Protein AF-A0A507FB36-F1 (afdb_monomer)

pLDDT: mean 76.07, std 16.9, range [31.89, 96.62]

Structure (mmCIF, N/CA/C/O backbone):
data_AF-A0A507FB36-F1
#
_entry.id   AF-A0A507FB36-F1
#
loop_
_atom_site.group_PDB
_atom_site.id
_atom_site.type_symbol
_atom_site.label_atom_id
_atom_site.label_alt_id
_atom_site.label_comp_id
_atom_site.label_asym_id
_atom_site.label_entity_id
_atom_site.label_seq_id
_atom_site.pdbx_PDB_ins_code
_atom_site.Cartn_x
_atom_site.Cartn_y
_atom_site.Cartn_z
_atom_site.occupancy
_atom_site.B_iso_or_equiv
_atom_site.auth_seq_id
_atom_site.auth_comp_id
_atom_site.auth_asym_id
_atom_site.auth_atom_id
_atom_site.pdbx_PDB_model_num
ATOM 1 N N . MET A 1 1 ? -21.679 -32.290 16.853 1.00 37.12 1 MET A N 1
ATOM 2 C CA . MET A 1 1 ? -22.102 -31.996 18.235 1.00 37.12 1 MET A CA 1
ATOM 3 C C . MET A 1 1 ? -23.328 -32.840 18.513 1.00 37.12 1 MET A C 1
ATOM 5 O O . MET A 1 1 ? -24.338 -32.652 17.850 1.00 37.12 1 MET A O 1
ATOM 9 N N . GLU A 1 2 ? -23.184 -33.843 19.375 1.00 37.31 2 GLU A N 1
ATOM 10 C CA . GLU A 1 2 ? -24.271 -34.735 19.789 1.00 37.31 2 GLU A CA 1
ATOM 11 C C . GLU A 1 2 ? -25.252 -33.958 20.681 1.00 37.31 2 GLU A C 1
ATOM 13 O O . GLU A 1 2 ? -24.835 -33.267 21.610 1.00 37.31 2 GLU A O 1
ATOM 18 N N . GLN A 1 3 ? -26.547 -34.018 20.361 1.00 37.22 3 GLN A N 1
ATOM 19 C CA . GLN A 1 3 ? -27.602 -33.367 21.141 1.00 37.22 3 GLN A CA 1
ATOM 20 C C . GLN A 1 3 ? -27.805 -34.096 22.481 1.00 37.22 3 GLN A C 1
ATOM 22 O O . GLN A 1 3 ? -27.923 -35.325 22.481 1.00 37.22 3 GLN A O 1
ATOM 27 N N . PRO A 1 4 ? -27.906 -33.386 23.619 1.00 48.03 4 PRO A N 1
ATOM 28 C CA . PRO A 1 4 ? -28.205 -34.027 24.888 1.00 48.03 4 PRO A CA 1
ATOM 29 C C . PRO A 1 4 ? -29.695 -34.393 24.963 1.00 48.03 4 PRO A C 1
ATOM 31 O O . PRO A 1 4 ? -30.580 -33.540 24.921 1.00 48.03 4 PRO A O 1
ATOM 34 N N . SER A 1 5 ? -29.951 -35.695 25.086 1.00 39.78 5 SER A N 1
ATOM 35 C CA . SER A 1 5 ? -31.261 -36.296 25.343 1.00 39.78 5 SER A CA 1
ATOM 36 C C . SER A 1 5 ? -31.812 -35.841 26.699 1.00 39.78 5 SER A C 1
ATOM 38 O O . SER A 1 5 ? -31.297 -36.227 27.749 1.00 39.78 5 SER A O 1
ATOM 40 N N . TYR A 1 6 ? -32.885 -35.053 26.675 1.00 44.91 6 TYR A N 1
ATOM 41 C CA . TYR A 1 6 ? -33.602 -34.596 27.863 1.00 44.91 6 TYR A CA 1
ATOM 42 C C . TYR A 1 6 ? -34.453 -35.739 28.440 1.00 44.91 6 TYR A C 1
ATOM 44 O O . TYR A 1 6 ? -35.430 -36.170 27.827 1.00 44.91 6 TYR A O 1
ATOM 52 N N . VAL A 1 7 ? -34.080 -36.247 29.617 1.00 40.97 7 VAL A N 1
ATOM 53 C CA . VAL A 1 7 ? -34.874 -37.229 30.372 1.00 40.97 7 VAL A CA 1
ATOM 54 C C . VAL A 1 7 ? -35.773 -36.464 31.353 1.00 40.97 7 VAL A C 1
ATOM 56 O O . VAL A 1 7 ? -35.249 -35.691 32.157 1.00 40.97 7 VAL A O 1
ATOM 59 N N . PRO A 1 8 ? -37.106 -36.648 31.328 1.00 42.88 8 PRO A N 1
ATOM 60 C CA . PRO A 1 8 ? -37.993 -35.962 32.254 1.00 42.88 8 PRO A CA 1
ATOM 61 C C . PRO A 1 8 ? -37.815 -36.536 33.661 1.00 42.88 8 PRO A C 1
ATOM 63 O O . PRO A 1 8 ? -38.102 -37.705 33.918 1.00 42.88 8 PRO A O 1
ATOM 66 N N . VAL A 1 9 ? -37.346 -35.697 34.583 1.00 42.78 9 VAL A N 1
ATOM 67 C CA . VAL A 1 9 ? -37.291 -36.015 36.011 1.00 42.78 9 VAL A CA 1
ATOM 68 C C . VAL A 1 9 ? -38.714 -35.940 36.562 1.00 42.78 9 VAL A C 1
ATOM 70 O O . VAL A 1 9 ? -39.238 -34.865 36.843 1.00 42.78 9 VAL A O 1
ATOM 73 N N . THR A 1 10 ? -39.363 -37.093 36.710 1.00 42.16 10 THR A N 1
ATOM 74 C CA . THR A 1 10 ? -40.605 -37.222 37.476 1.00 42.16 10 THR A CA 1
ATOM 75 C C . THR A 1 10 ? -40.288 -37.043 38.957 1.00 42.16 10 THR A C 1
ATOM 77 O O . THR A 1 10 ? -39.780 -37.955 39.613 1.00 42.16 10 THR A O 1
ATOM 80 N N . VAL A 1 11 ? -40.557 -35.850 39.483 1.00 43.56 11 VAL A N 1
ATOM 81 C CA . VAL A 1 11 ? -40.443 -35.554 40.914 1.00 43.56 11 VAL A CA 1
ATOM 82 C C . VAL A 1 11 ? -41.555 -36.307 41.644 1.00 43.56 11 VAL A C 1
ATOM 84 O O . VAL A 1 11 ? -42.736 -35.997 41.512 1.00 43.56 11 VAL A O 1
ATOM 87 N N . ASN A 1 12 ? -41.169 -37.342 42.386 1.00 45.66 12 ASN A N 1
ATOM 88 C CA . ASN A 1 12 ? -42.067 -38.181 43.169 1.00 45.66 12 ASN A CA 1
ATOM 89 C C . ASN A 1 12 ? -42.472 -37.422 44.451 1.00 45.66 12 ASN A C 1
ATOM 91 O O . ASN A 1 12 ? -41.741 -37.418 45.441 1.00 45.66 12 ASN A O 1
ATOM 95 N N . SER A 1 13 ? -43.625 -36.747 44.434 1.00 48.59 13 SER A N 1
ATOM 96 C CA . SER A 1 13 ? -44.113 -35.868 45.516 1.00 48.59 13 SER A CA 1
ATOM 97 C C . SER A 1 13 ? -44.502 -36.582 46.824 1.00 48.59 13 SER A C 1
ATOM 99 O O . SER A 1 13 ? -44.923 -35.928 47.774 1.00 48.59 13 SER A O 1
ATOM 101 N N . SER A 1 14 ? -44.364 -37.908 46.919 1.00 45.72 14 SER A N 1
ATOM 102 C CA . SER A 1 14 ? -44.836 -38.691 48.075 1.00 45.72 14 SER A CA 1
ATOM 103 C C . SER A 1 14 ? -43.814 -38.890 49.207 1.00 45.72 14 SER A C 1
ATOM 105 O O . SER A 1 14 ? -44.142 -39.549 50.187 1.00 45.72 14 SER A O 1
ATOM 107 N N . ALA A 1 15 ? -42.599 -38.332 49.121 1.00 47.12 15 ALA A N 1
ATOM 108 C CA . ALA A 1 15 ? -41.517 -38.614 50.083 1.00 47.12 15 ALA A CA 1
ATOM 109 C C . ALA A 1 15 ? -41.195 -37.489 51.098 1.00 47.12 15 ALA A C 1
ATOM 111 O O . ALA A 1 15 ? -40.272 -37.636 51.895 1.00 47.12 15 ALA A O 1
ATOM 112 N N . LEU A 1 16 ? -41.931 -36.370 51.108 1.00 47.81 16 LEU A N 1
ATOM 113 C CA . LEU A 1 16 ? -41.596 -35.181 51.921 1.00 47.81 16 LEU A CA 1
ATOM 114 C C . LEU A 1 16 ? -42.381 -35.044 53.247 1.00 47.81 16 LEU A C 1
ATOM 116 O O . LEU A 1 16 ? -42.457 -33.947 53.800 1.00 47.81 16 LEU A O 1
ATOM 120 N N . ILE A 1 17 ? -42.932 -36.140 53.786 1.00 50.75 17 ILE A N 1
ATOM 121 C CA . ILE A 1 17 ? -43.650 -36.173 55.083 1.00 50.75 17 ILE A CA 1
ATOM 122 C C . ILE A 1 17 ? -42.872 -37.005 56.124 1.00 50.75 17 ILE A C 1
ATOM 124 O O . ILE A 1 17 ? -43.460 -37.785 56.867 1.00 50.75 17 ILE A O 1
ATOM 128 N N . THR A 1 18 ? -41.540 -36.891 56.175 1.00 47.41 18 THR A N 1
ATOM 129 C CA . THR A 1 18 ? -40.720 -37.821 56.989 1.00 47.41 18 THR A CA 1
ATOM 130 C C . THR A 1 18 ? -39.861 -37.168 58.076 1.00 47.41 18 THR A C 1
ATOM 132 O O . THR A 1 18 ? -39.228 -37.886 58.839 1.00 47.41 18 THR A O 1
ATOM 135 N N . ASP A 1 19 ? -39.905 -35.841 58.242 1.00 47.56 19 ASP A N 1
ATOM 136 C CA . ASP A 1 19 ? -39.055 -35.124 59.217 1.00 47.56 19 ASP A CA 1
ATOM 137 C C . ASP A 1 19 ? -39.812 -34.573 60.439 1.00 47.56 19 ASP A C 1
ATOM 139 O O . ASP A 1 19 ? -39.488 -33.521 60.988 1.00 47.56 19 ASP A O 1
ATOM 143 N N . CYS A 1 20 ? -40.831 -35.284 60.921 1.00 50.81 20 CYS A N 1
ATOM 144 C CA . CYS A 1 20 ? -41.437 -34.992 62.221 1.00 50.81 20 CYS A CA 1
ATOM 145 C C . CYS A 1 20 ? -41.441 -36.256 63.074 1.00 50.81 20 CYS A C 1
ATOM 147 O O . CYS A 1 20 ? -42.017 -37.268 62.681 1.00 50.81 20 CYS A O 1
ATOM 149 N N . ARG A 1 21 ? -40.811 -36.189 64.257 1.00 53.09 21 ARG A N 1
ATOM 150 C CA . ARG A 1 21 ? -40.895 -37.255 65.263 1.00 53.09 21 ARG A CA 1
ATOM 151 C C . ARG A 1 21 ? -42.377 -37.588 65.508 1.00 53.09 21 ARG A C 1
ATOM 153 O O . ARG A 1 21 ? -43.138 -36.656 65.785 1.00 53.09 21 ARG A O 1
ATOM 160 N N . PRO A 1 22 ? -42.797 -38.861 65.396 1.00 58.34 22 PRO A N 1
ATOM 161 C CA . PRO A 1 22 ? -44.172 -39.243 65.685 1.00 58.34 22 PRO A CA 1
ATOM 162 C C . PRO A 1 22 ? -44.508 -38.864 67.130 1.00 58.34 22 PRO A C 1
ATOM 164 O O . PRO A 1 22 ? -43.647 -38.939 68.013 1.00 58.34 22 PRO A O 1
ATOM 167 N N . LEU A 1 23 ? -45.745 -38.410 67.361 1.00 54.66 23 LEU A N 1
ATOM 168 C CA . LEU A 1 23 ? -46.232 -38.249 68.729 1.00 54.66 23 LEU A CA 1
ATOM 169 C C . LEU A 1 23 ? -46.106 -39.604 69.453 1.00 54.66 23 LEU A C 1
ATOM 171 O O . LEU A 1 23 ? -46.337 -40.630 68.811 1.00 54.66 23 LEU A O 1
ATOM 175 N N . PRO A 1 24 ? -45.747 -39.617 70.749 1.00 70.12 24 PRO A N 1
ATOM 176 C CA . PRO A 1 24 ? -45.738 -40.835 71.558 1.00 70.12 24 PRO A CA 1
ATOM 177 C C . PRO A 1 24 ? -47.048 -41.620 71.387 1.00 70.12 24 PRO A C 1
ATOM 179 O O . PRO A 1 24 ? -48.116 -41.003 71.374 1.00 70.12 24 PRO A O 1
ATOM 182 N N . GLU A 1 25 ? -46.965 -42.948 71.238 1.00 65.25 25 GLU A N 1
ATOM 183 C CA . GLU A 1 25 ? -48.118 -43.829 70.954 1.00 65.25 25 GLU A CA 1
ATOM 184 C C . GLU A 1 25 ? -49.277 -43.608 71.938 1.00 65.25 25 GLU A C 1
ATOM 186 O O . GLU A 1 25 ? -50.430 -43.550 71.518 1.00 65.25 25 GLU A O 1
ATOM 191 N N . ASP A 1 26 ? -48.957 -43.326 73.200 1.00 63.00 26 ASP A N 1
ATOM 192 C CA . ASP A 1 26 ? -49.901 -43.056 74.289 1.00 63.00 26 ASP A CA 1
ATOM 193 C C . ASP A 1 26 ? -50.847 -41.867 74.021 1.00 63.00 26 ASP A C 1
ATOM 195 O O . ASP A 1 26 ? -51.973 -41.841 74.511 1.00 63.00 26 ASP A O 1
ATOM 199 N N . ILE A 1 27 ? -50.405 -40.869 73.245 1.00 60.47 27 ILE A N 1
ATOM 200 C CA . ILE A 1 27 ? -51.207 -39.685 72.883 1.00 60.47 27 ILE A CA 1
ATOM 201 C C . ILE A 1 27 ? -51.981 -39.933 71.583 1.00 60.47 27 ILE A C 1
ATOM 203 O O . ILE A 1 27 ? -53.033 -39.340 71.363 1.00 60.47 27 ILE A O 1
ATOM 207 N N . ALA A 1 28 ? -51.472 -40.803 70.709 1.00 61.16 28 ALA A N 1
ATOM 208 C CA . ALA A 1 28 ? -52.091 -41.112 69.423 1.00 61.16 28 ALA A CA 1
ATOM 209 C C . ALA A 1 28 ? -53.311 -42.042 69.547 1.00 61.16 28 ALA A C 1
ATOM 211 O O . ALA A 1 28 ? -54.144 -42.058 68.642 1.00 61.16 28 ALA A O 1
ATOM 212 N N . THR A 1 29 ? -53.417 -42.797 70.646 1.00 69.38 29 THR A N 1
ATOM 213 C CA . THR A 1 29 ? -54.536 -43.709 70.932 1.00 69.38 29 THR A CA 1
ATOM 214 C C . THR A 1 29 ? -55.678 -43.078 71.727 1.00 69.38 29 THR A C 1
ATOM 216 O O . THR A 1 29 ? -56.684 -43.747 71.946 1.00 69.38 29 THR A O 1
ATOM 219 N N . LEU A 1 30 ? -55.532 -41.832 72.194 1.00 67.00 30 LEU A N 1
ATOM 220 C CA . LEU A 1 30 ? -56.596 -41.134 72.917 1.00 67.00 30 LEU A CA 1
ATOM 221 C C . LEU A 1 30 ? -57.713 -40.730 71.952 1.00 67.00 30 LEU A C 1
ATOM 223 O O . LEU A 1 30 ? -57.442 -40.191 70.877 1.00 67.00 30 LEU A O 1
ATOM 227 N N . ASP A 1 31 ? -58.958 -40.983 72.352 1.00 64.06 31 ASP A N 1
ATOM 228 C CA . ASP A 1 31 ? -60.127 -40.628 71.555 1.00 64.06 31 ASP A CA 1
ATOM 229 C C . ASP A 1 31 ? -60.283 -39.096 71.506 1.00 64.06 31 ASP A C 1
ATOM 231 O O . ASP A 1 31 ? -59.869 -38.375 72.425 1.00 64.06 31 ASP A O 1
ATOM 235 N N . ASP A 1 32 ? -60.871 -38.558 70.434 1.00 58.72 32 ASP A N 1
ATOM 236 C CA . ASP A 1 32 ? -60.970 -37.098 70.236 1.00 58.72 32 ASP A CA 1
ATOM 237 C C . ASP A 1 32 ? -61.762 -36.413 71.377 1.00 58.72 32 ASP A C 1
ATOM 239 O O . ASP A 1 32 ? -61.577 -35.222 71.647 1.00 58.72 32 ASP A O 1
ATOM 243 N N . CYS A 1 33 ? -62.594 -37.182 72.088 1.00 61.12 33 CYS A N 1
ATOM 244 C CA . CYS A 1 33 ? -63.354 -36.762 73.263 1.00 61.12 33 CYS A CA 1
ATOM 245 C C . CYS A 1 33 ? -62.504 -36.613 74.541 1.00 61.12 33 CYS A C 1
ATOM 247 O O . CYS A 1 33 ? -62.843 -35.782 75.380 1.00 61.12 33 CYS A O 1
ATOM 249 N N . ASP A 1 34 ? -61.391 -37.344 74.667 1.00 61.34 34 ASP A N 1
ATOM 250 C CA . ASP A 1 34 ? -60.555 -37.393 75.882 1.00 61.34 34 ASP A CA 1
ATOM 251 C C . ASP A 1 34 ? -59.406 -36.370 75.868 1.00 61.34 34 ASP A C 1
ATOM 253 O O . ASP A 1 34 ? -58.759 -36.111 76.881 1.00 61.34 34 ASP A O 1
ATOM 257 N N . THR A 1 35 ? -59.139 -35.763 74.708 1.00 63.25 35 THR A N 1
ATOM 258 C CA . THR A 1 35 ? -58.089 -34.740 74.522 1.00 63.25 35 THR A CA 1
ATOM 259 C C . THR A 1 35 ? -58.632 -33.321 74.376 1.00 63.25 35 THR A C 1
ATOM 261 O O . THR A 1 35 ? -57.865 -32.375 74.152 1.00 63.25 35 THR A O 1
ATOM 264 N N . GLY A 1 36 ? -59.953 -33.165 74.486 1.00 62.03 36 GLY A N 1
ATOM 265 C CA . GLY A 1 36 ? -60.633 -31.880 74.534 1.00 62.03 36 GLY A CA 1
ATOM 266 C C . GLY A 1 36 ? -60.352 -31.167 75.851 1.00 62.03 36 GLY A C 1
ATOM 267 O O . GLY A 1 36 ? -60.565 -31.714 76.926 1.00 62.03 36 GLY A O 1
ATOM 268 N N . CYS A 1 37 ? -59.898 -29.918 75.785 1.00 62.66 37 CYS A N 1
ATOM 269 C CA . CYS A 1 37 ? -59.869 -29.071 76.973 1.00 62.66 37 CYS A CA 1
ATOM 270 C C . CYS A 1 37 ? -61.303 -28.888 77.508 1.00 62.66 37 CYS A C 1
ATOM 272 O O . CYS A 1 37 ? -62.146 -28.340 76.796 1.00 62.66 37 CYS A O 1
ATOM 274 N N . GLU A 1 38 ? -61.573 -29.279 78.758 1.00 53.31 38 GLU A N 1
ATOM 275 C CA . GLU A 1 38 ? -62.905 -29.181 79.393 1.00 53.31 38 GLU A CA 1
ATOM 276 C C . GLU A 1 38 ? -63.496 -27.759 79.380 1.00 53.31 38 GLU A C 1
ATOM 278 O O . GLU A 1 38 ? -64.710 -27.585 79.430 1.00 53.31 38 GLU A O 1
ATOM 283 N N . TYR A 1 39 ? -62.649 -26.731 79.278 1.00 52.84 39 TYR A N 1
ATOM 284 C CA . TYR A 1 39 ? -63.072 -25.331 79.276 1.00 52.84 39 TYR A CA 1
ATOM 285 C C . TYR A 1 39 ? -63.380 -24.752 77.890 1.00 52.84 39 TYR A C 1
ATOM 287 O O . TYR A 1 39 ? -64.153 -23.800 77.801 1.00 52.84 39 TYR A O 1
ATOM 295 N N . CYS A 1 40 ? -62.778 -25.265 76.812 1.00 61.78 40 CYS A N 1
ATOM 296 C CA . CYS A 1 40 ? -62.955 -24.691 75.469 1.00 61.78 40 CYS A CA 1
ATOM 297 C C . CYS A 1 40 ? -63.363 -25.694 74.383 1.00 61.78 40 CYS A C 1
ATOM 299 O O . CYS A 1 40 ? -63.622 -25.278 73.257 1.00 61.78 40 CYS A O 1
ATOM 301 N N . GLY A 1 41 ? -63.435 -26.992 74.692 1.00 63.50 41 GLY A N 1
ATOM 302 C CA . GLY A 1 41 ? -63.885 -28.043 73.772 1.00 63.50 41 GLY A CA 1
ATOM 303 C C . GLY A 1 41 ? -62.947 -28.316 72.591 1.00 63.50 41 GLY A C 1
ATOM 304 O O . GLY A 1 41 ? -63.280 -29.111 71.716 1.00 63.50 41 GLY A O 1
ATOM 305 N N . VAL A 1 42 ? -61.777 -27.672 72.535 1.00 64.50 42 VAL A N 1
ATOM 306 C CA . VAL A 1 42 ? -60.805 -27.867 71.453 1.00 64.50 42 VAL A CA 1
ATOM 307 C C . VAL A 1 42 ? -59.900 -29.042 71.806 1.00 64.50 42 VAL A C 1
ATOM 309 O O . VAL A 1 42 ? -59.156 -28.985 72.787 1.00 64.50 42 VAL A O 1
ATOM 312 N N . SER A 1 43 ? -59.954 -30.103 70.999 1.00 71.12 43 SER A N 1
ATOM 313 C CA . SER A 1 43 ? -59.017 -31.224 71.097 1.00 71.12 43 SER A CA 1
ATOM 314 C C . SER A 1 43 ? -57.621 -30.788 70.650 1.00 71.12 43 SER A C 1
ATOM 316 O O . SER A 1 43 ? -57.425 -30.282 69.539 1.00 71.12 43 SER A O 1
ATOM 318 N N . TYR A 1 44 ? -56.625 -31.007 71.511 1.00 67.00 44 TYR A N 1
ATOM 319 C CA . TYR A 1 44 ? -55.219 -30.732 71.197 1.00 67.00 44 TYR A CA 1
ATOM 320 C C . TYR A 1 44 ? -54.712 -31.560 70.001 1.00 67.00 44 TYR A C 1
ATOM 322 O O . TYR A 1 44 ? -53.842 -31.098 69.255 1.00 67.00 44 TYR A O 1
ATOM 330 N N . LEU A 1 45 ? -55.284 -32.748 69.763 1.00 68.88 45 LEU A N 1
ATOM 331 C CA . LEU A 1 45 ? -55.005 -33.583 68.589 1.00 68.88 45 LEU A CA 1
ATOM 332 C C . LEU A 1 45 ? -55.531 -32.940 67.300 1.00 68.88 45 LEU A C 1
ATOM 334 O O . LEU A 1 45 ? -54.798 -32.863 66.308 1.00 68.88 45 LEU A O 1
ATOM 338 N N . LEU A 1 46 ? -56.761 -32.417 67.325 1.00 74.31 46 LEU A N 1
ATOM 339 C CA . LEU A 1 46 ? -57.344 -31.669 66.207 1.00 74.31 46 LEU A CA 1
ATOM 340 C C . LEU A 1 46 ? -56.558 -30.385 65.918 1.00 74.31 46 LEU A C 1
ATOM 342 O O . LEU A 1 46 ? -56.242 -30.113 64.760 1.00 74.31 46 LEU A O 1
ATOM 346 N N . LEU A 1 47 ? -56.148 -29.648 66.952 1.00 75.25 47 LEU A N 1
ATOM 347 C CA . LEU A 1 47 ? -55.326 -28.446 66.797 1.00 75.25 47 LEU A CA 1
ATOM 348 C C . LEU A 1 47 ? -53.931 -28.768 66.224 1.00 75.25 47 LEU A C 1
ATOM 350 O O . LEU A 1 47 ? -53.441 -28.056 65.350 1.00 75.25 47 LEU A O 1
ATOM 354 N N . SER A 1 48 ? -53.304 -29.872 66.648 1.00 75.12 48 SER A N 1
ATOM 355 C CA . SER A 1 48 ? -52.028 -30.357 66.093 1.00 75.12 48 SER A CA 1
ATOM 356 C C . SER A 1 48 ? -52.141 -30.769 64.620 1.00 75.12 48 SER A C 1
ATOM 358 O O . SER A 1 48 ? -51.259 -30.445 63.818 1.00 75.12 48 SER A O 1
ATOM 360 N N . LYS A 1 49 ? -53.217 -31.477 64.242 1.00 78.94 49 LYS A N 1
ATOM 361 C CA . LYS A 1 49 ? -53.502 -31.836 62.842 1.00 78.94 49 LYS A CA 1
ATOM 362 C C . LYS A 1 49 ? -53.764 -30.587 61.999 1.00 78.94 49 LYS A C 1
ATOM 364 O O . LYS A 1 49 ? -53.191 -30.461 60.921 1.00 78.94 49 LYS A O 1
ATOM 369 N N . TYR A 1 50 ? -54.549 -29.639 62.511 1.00 81.00 50 TYR A N 1
ATOM 370 C CA . TYR A 1 50 ? -54.828 -28.372 61.838 1.00 81.00 50 TYR A CA 1
ATOM 371 C C . TYR A 1 50 ? -53.551 -27.553 61.617 1.00 81.00 50 TYR A C 1
ATOM 373 O O . TYR A 1 50 ? -53.265 -27.160 60.491 1.00 81.00 50 TYR A O 1
ATOM 381 N N . ASN A 1 51 ? -52.717 -27.388 62.646 1.00 79.00 51 ASN A N 1
ATOM 382 C CA . ASN A 1 51 ? -51.442 -26.676 62.530 1.00 79.00 51 ASN A CA 1
ATOM 383 C C . ASN A 1 51 ? -50.487 -27.344 61.525 1.00 79.00 51 ASN A C 1
ATOM 385 O O . ASN A 1 51 ? -49.780 -26.647 60.798 1.00 79.00 51 ASN A O 1
ATOM 389 N N . ARG A 1 52 ? -50.492 -28.682 61.429 1.00 79.25 52 ARG A N 1
ATOM 390 C CA . ARG A 1 52 ? -49.745 -29.419 60.394 1.00 79.25 52 ARG A CA 1
ATOM 391 C C . ARG A 1 52 ? -50.259 -29.131 58.989 1.00 79.25 52 ARG A C 1
ATOM 393 O O . ARG A 1 52 ? -49.454 -28.894 58.092 1.00 79.25 52 ARG A O 1
ATOM 400 N N . ILE A 1 53 ? -51.576 -29.122 58.802 1.00 81.94 53 ILE A N 1
ATOM 401 C CA . ILE A 1 53 ? -52.193 -28.792 57.513 1.00 81.94 53 ILE A CA 1
ATOM 402 C C . ILE A 1 53 ? -51.872 -27.344 57.134 1.00 81.94 53 ILE A C 1
ATOM 404 O O . ILE A 1 53 ? -51.439 -27.108 56.014 1.00 81.94 53 ILE A O 1
ATOM 408 N N . VAL A 1 54 ? -51.980 -26.392 58.065 1.00 86.38 54 VAL A N 1
ATOM 409 C CA . VAL A 1 54 ? -51.625 -24.981 57.834 1.00 86.38 54 VAL A CA 1
ATOM 410 C C . VAL A 1 54 ? -50.150 -24.828 57.451 1.00 86.38 54 VAL A C 1
ATOM 412 O O . VAL A 1 54 ? -49.839 -24.131 56.488 1.00 86.38 54 VAL A O 1
ATOM 415 N N . ALA A 1 55 ? -49.234 -25.509 58.146 1.00 81.69 55 ALA A N 1
ATOM 416 C CA . ALA A 1 55 ? -47.810 -25.480 57.806 1.00 81.69 55 ALA A CA 1
ATOM 417 C C . ALA A 1 55 ? -47.530 -26.082 56.416 1.00 81.69 55 ALA A C 1
ATOM 419 O O . ALA A 1 55 ? -46.729 -25.538 55.656 1.00 81.69 55 ALA A O 1
ATOM 420 N N . HIS A 1 56 ? -48.210 -27.176 56.063 1.00 81.31 56 HIS A N 1
ATOM 421 C CA . HIS A 1 56 ? -48.090 -27.810 54.752 1.00 81.31 56 HIS A CA 1
ATOM 422 C C . HIS A 1 56 ? -48.664 -26.934 53.630 1.00 81.31 56 HIS A C 1
ATOM 424 O O . HIS A 1 56 ? -48.018 -26.764 52.601 1.00 81.31 56 HIS A O 1
ATOM 430 N N . VAL A 1 57 ? -49.835 -26.327 53.839 1.00 86.69 57 VAL A N 1
ATOM 431 C CA . VAL A 1 57 ? -50.437 -25.373 52.896 1.00 86.69 57 VAL A CA 1
ATOM 432 C C . VAL A 1 57 ? -49.519 -24.170 52.706 1.00 86.69 57 VAL A C 1
ATOM 434 O O . VAL A 1 57 ? -49.212 -23.836 51.571 1.00 86.69 57 VAL A O 1
ATOM 437 N N . SER A 1 58 ? -48.967 -23.601 53.782 1.00 89.00 58 SER A N 1
ATOM 438 C CA . SER A 1 58 ? -48.007 -22.493 53.679 1.00 89.00 58 SER A CA 1
ATOM 439 C C . SER A 1 58 ? -46.731 -22.882 52.917 1.00 89.00 58 SER A C 1
ATOM 441 O O . SER A 1 58 ? -46.172 -22.068 52.180 1.00 89.00 58 SER A O 1
ATOM 443 N N . LYS A 1 59 ? -46.259 -24.129 53.057 1.00 88.69 59 LYS A N 1
ATOM 444 C CA . LYS A 1 59 ? -45.134 -24.650 52.266 1.00 88.69 59 LYS A CA 1
ATOM 445 C C . LYS A 1 59 ? -45.498 -24.760 50.782 1.00 88.69 59 LYS A C 1
ATOM 447 O O . LYS A 1 59 ? -44.741 -24.270 49.950 1.00 88.69 59 LYS A O 1
ATOM 452 N N . LEU A 1 60 ? -46.658 -25.334 50.462 1.00 86.19 60 LEU A N 1
ATOM 453 C CA . LEU A 1 60 ? -47.149 -25.445 49.086 1.00 86.19 60 LEU A CA 1
ATOM 454 C C . LEU A 1 60 ? -47.404 -24.079 48.444 1.00 86.19 60 LEU A C 1
ATOM 456 O O . LEU A 1 60 ? -47.112 -23.904 47.271 1.00 86.19 60 LEU A O 1
ATOM 460 N N . GLU A 1 61 ? -47.907 -23.100 49.194 1.00 89.31 61 GLU A N 1
ATOM 461 C CA . GLU A 1 61 ? -48.084 -21.726 48.715 1.00 89.31 61 GLU A CA 1
ATOM 462 C C . GLU A 1 61 ? -46.742 -21.086 48.353 1.00 89.31 61 GLU A C 1
ATOM 464 O O . GLU A 1 61 ? -46.631 -20.462 47.301 1.00 89.31 61 GLU A O 1
ATOM 469 N N . LYS A 1 62 ? -45.701 -21.292 49.173 1.00 90.75 62 LYS A N 1
ATOM 470 C CA . LYS A 1 62 ? -44.339 -20.834 48.857 1.00 90.75 62 LYS A CA 1
ATOM 471 C C . LYS A 1 62 ? -43.780 -21.524 47.613 1.00 90.75 62 LYS A C 1
ATOM 473 O O . LYS A 1 62 ? -43.220 -20.849 46.757 1.00 90.75 62 LYS A O 1
ATOM 478 N N . GLU A 1 63 ? -43.946 -22.840 47.494 1.00 87.44 63 GLU A N 1
ATOM 479 C CA . GLU A 1 63 ? -43.510 -23.598 46.313 1.00 87.44 63 GLU A CA 1
ATOM 480 C C . GLU A 1 63 ? -44.262 -23.146 45.048 1.00 87.44 63 GLU A C 1
ATOM 482 O O . GLU A 1 63 ? -43.656 -22.907 44.003 1.00 87.44 63 GLU A O 1
ATOM 487 N N . LEU A 1 64 ? -45.573 -22.933 45.149 1.00 86.81 64 LEU A N 1
ATOM 488 C CA . LEU A 1 64 ? -46.408 -22.447 44.056 1.00 86.81 64 LEU A CA 1
ATOM 489 C C . LEU A 1 64 ? -46.033 -21.019 43.641 1.00 86.81 64 LEU A C 1
ATOM 491 O O . LEU A 1 64 ? -46.027 -20.716 42.450 1.00 86.81 64 LEU A O 1
ATOM 495 N N . GLU A 1 65 ? -45.658 -20.159 44.587 1.00 90.75 65 GLU A N 1
ATOM 496 C CA . GLU A 1 65 ? -45.149 -18.820 44.285 1.00 90.75 65 GLU A CA 1
ATOM 497 C C . GLU A 1 65 ? -43.791 -18.873 43.569 1.00 90.75 65 GLU A C 1
ATOM 499 O O . GLU A 1 65 ? -43.598 -18.192 42.563 1.00 90.75 65 GLU A O 1
ATOM 504 N N . THR A 1 66 ? -42.876 -19.755 43.992 1.00 87.81 66 THR A N 1
ATOM 505 C CA . THR A 1 66 ? -41.607 -19.955 43.269 1.00 87.81 66 THR A CA 1
ATOM 506 C C . THR A 1 66 ? -41.815 -20.491 41.851 1.00 87.81 66 THR A C 1
ATOM 508 O O . THR A 1 66 ? -41.139 -20.052 40.922 1.00 87.81 66 THR A O 1
ATOM 511 N N . LEU A 1 67 ? -42.791 -21.383 41.646 1.00 85.56 67 LEU A N 1
ATOM 512 C CA . LEU A 1 67 ? -43.138 -21.894 40.317 1.00 85.56 67 LEU A CA 1
ATOM 513 C C . LEU A 1 67 ? -43.801 -20.831 39.434 1.00 85.56 67 LEU A C 1
ATOM 515 O O . LEU A 1 67 ? -43.554 -20.808 38.230 1.00 85.56 67 LEU A O 1
ATOM 519 N N . LYS A 1 68 ? -44.601 -19.924 40.007 1.00 87.62 68 LYS A N 1
ATOM 520 C CA . LYS A 1 68 ? -45.136 -18.766 39.275 1.00 87.62 68 LYS A CA 1
ATOM 521 C C . LYS A 1 68 ? -44.028 -17.825 38.823 1.00 87.62 68 LYS A C 1
ATOM 523 O O . LYS A 1 68 ? -44.054 -17.400 37.673 1.00 87.62 68 LYS A O 1
ATOM 528 N N . MET A 1 69 ? -43.053 -17.539 39.688 1.00 88.44 69 MET A N 1
ATOM 529 C CA . MET A 1 69 ? -41.880 -16.752 39.299 1.00 88.44 69 MET A CA 1
ATOM 530 C C . MET A 1 69 ? -41.122 -17.427 38.152 1.00 88.44 69 MET A C 1
ATOM 532 O O . MET A 1 69 ? -40.874 -16.796 37.130 1.00 88.44 69 MET A O 1
ATOM 536 N N . TYR A 1 70 ? -40.883 -18.738 38.248 1.00 86.25 70 TYR A N 1
ATOM 537 C CA . TYR A 1 70 ? -40.261 -19.501 37.165 1.00 86.25 70 TYR A CA 1
ATOM 538 C C . TYR A 1 70 ? -41.062 -19.448 35.853 1.00 86.25 70 TYR A C 1
ATOM 540 O O . TYR A 1 70 ? -40.479 -19.308 34.782 1.00 86.25 70 TYR A O 1
ATOM 548 N N . ALA A 1 71 ? -42.395 -19.514 35.910 1.00 85.06 71 ALA A N 1
ATOM 549 C CA . ALA A 1 71 ? -43.247 -19.412 34.725 1.00 85.06 71 ALA A CA 1
ATOM 550 C C . ALA A 1 71 ? -43.173 -18.031 34.042 1.00 85.06 71 ALA A C 1
ATOM 552 O O . ALA A 1 71 ? -43.361 -17.950 32.829 1.00 85.06 71 ALA A O 1
ATOM 553 N N . VAL A 1 72 ? -42.886 -16.965 34.797 1.00 89.69 72 VAL A N 1
ATOM 554 C CA . VAL A 1 72 ? -42.654 -15.611 34.263 1.00 89.69 72 VAL A CA 1
ATOM 555 C C . VAL A 1 72 ? -41.230 -15.459 33.715 1.00 89.69 72 VAL A C 1
ATOM 557 O O . VAL A 1 72 ? -41.047 -14.854 32.660 1.00 89.69 72 VAL A O 1
ATOM 560 N N . ASP A 1 73 ? -40.235 -16.046 34.379 1.00 87.44 73 ASP A N 1
ATOM 561 C CA . ASP A 1 73 ? -38.824 -15.940 33.988 1.00 87.44 73 ASP A CA 1
ATOM 562 C C . ASP A 1 73 ? -38.468 -16.837 32.790 1.00 87.44 73 ASP A C 1
ATOM 564 O O . ASP A 1 73 ? -37.613 -16.495 31.973 1.00 87.44 73 ASP A O 1
ATOM 568 N N . HIS A 1 74 ? -39.135 -17.983 32.640 1.00 86.56 74 HIS A N 1
ATOM 569 C CA . HIS A 1 74 ? -38.830 -18.965 31.599 1.00 86.56 74 HIS A CA 1
ATOM 570 C C . HIS A 1 74 ? -38.975 -18.420 30.157 1.00 86.56 74 HIS A C 1
ATOM 572 O O . HIS A 1 74 ? -38.058 -18.625 29.359 1.00 86.56 74 HIS A O 1
ATOM 578 N N . PRO A 1 75 ? -40.040 -17.679 29.783 1.00 89.31 75 PRO A N 1
ATOM 579 C CA . PRO A 1 75 ? -40.125 -17.017 28.479 1.00 89.31 75 PRO A CA 1
ATOM 580 C C . PRO A 1 75 ? -39.000 -16.005 28.230 1.00 89.31 75 PRO A C 1
ATOM 582 O O . PRO A 1 75 ? -38.500 -15.914 27.110 1.00 89.31 75 PRO A O 1
ATOM 585 N N . LEU A 1 76 ? -38.583 -15.263 29.264 1.00 89.00 76 LEU A N 1
ATOM 586 C CA . LEU A 1 76 ? -37.490 -14.291 29.164 1.00 89.00 76 LEU A CA 1
ATOM 587 C C . LEU A 1 76 ? -36.148 -14.994 28.939 1.00 89.00 76 LEU A C 1
ATOM 589 O O . LEU A 1 76 ? -35.360 -14.564 28.098 1.00 89.00 76 LEU A O 1
ATOM 593 N N . LEU A 1 77 ? -35.916 -16.110 29.633 1.00 84.31 77 LEU A N 1
ATOM 594 C CA . LEU A 1 77 ? -34.741 -16.959 29.434 1.00 84.31 77 LEU A CA 1
ATOM 595 C C . LEU A 1 77 ? -34.708 -17.569 28.028 1.00 84.31 77 LEU A C 1
ATOM 597 O O . LEU A 1 77 ? -33.658 -17.553 27.392 1.00 84.31 77 LEU A O 1
ATOM 601 N N . LEU A 1 78 ? -35.844 -18.048 27.510 1.00 88.81 78 LEU A N 1
ATOM 602 C CA . LEU A 1 78 ? -35.930 -18.559 26.138 1.00 88.81 78 LEU A CA 1
ATOM 603 C C . LEU A 1 78 ? -35.675 -17.467 25.093 1.00 88.81 78 LEU A C 1
ATOM 605 O O . LEU A 1 78 ? -34.950 -17.706 24.129 1.00 88.81 78 LEU A O 1
ATOM 609 N N . ALA A 1 79 ? -36.222 -16.265 25.288 1.00 90.31 79 ALA A N 1
ATOM 610 C CA . ALA A 1 79 ? -35.961 -15.130 24.405 1.00 90.31 79 ALA A CA 1
ATOM 611 C C . ALA A 1 79 ? -34.480 -14.716 24.439 1.00 90.31 79 ALA A C 1
ATOM 613 O O . ALA A 1 79 ? -33.881 -14.470 23.393 1.00 90.31 79 ALA A O 1
ATOM 614 N N . SER A 1 80 ? -33.870 -14.701 25.628 1.00 91.75 80 SER A N 1
ATOM 615 C CA . SER A 1 80 ? -32.439 -14.440 25.793 1.00 91.75 80 SER A CA 1
ATOM 616 C C . SER A 1 80 ? -31.581 -15.510 25.118 1.00 91.75 80 SER A C 1
ATOM 618 O O . SER A 1 80 ? -30.623 -15.160 24.434 1.00 91.75 80 SER A O 1
ATOM 620 N N . HIS A 1 81 ? -31.940 -16.791 25.247 1.00 85.31 81 HIS A N 1
ATOM 621 C CA . HIS A 1 81 ? -31.241 -17.891 24.583 1.00 85.31 81 HIS A CA 1
ATOM 622 C C . HIS A 1 81 ? -31.316 -17.770 23.058 1.00 85.31 81 HIS A C 1
ATOM 624 O O . HIS A 1 81 ? -30.289 -17.849 22.392 1.00 85.31 81 HIS A O 1
ATOM 630 N N . ALA A 1 82 ? -32.504 -17.498 22.509 1.00 90.06 82 ALA A N 1
ATOM 631 C CA . ALA A 1 82 ? -32.691 -17.305 21.073 1.00 90.06 82 ALA A CA 1
ATOM 632 C C . ALA A 1 82 ? -31.888 -16.104 20.539 1.00 90.06 82 ALA A C 1
ATOM 634 O O . ALA A 1 82 ? -31.272 -16.195 19.478 1.00 90.06 82 ALA A O 1
ATOM 635 N N . ALA A 1 83 ? -31.835 -14.998 21.291 1.00 91.81 83 ALA A N 1
ATOM 636 C CA . ALA A 1 83 ? -31.008 -13.843 20.941 1.00 91.81 83 ALA A CA 1
ATOM 637 C C . ALA A 1 83 ? -29.506 -14.182 20.962 1.00 91.81 83 ALA A C 1
ATOM 639 O O . ALA A 1 83 ? -28.760 -13.747 20.083 1.00 91.81 83 ALA A O 1
ATOM 640 N N . LEU A 1 84 ? -29.063 -14.992 21.930 1.00 89.56 84 LEU A N 1
ATOM 641 C CA . LEU A 1 84 ? -27.675 -15.446 22.016 1.00 89.56 84 LEU A CA 1
ATOM 642 C C . LEU A 1 84 ? -27.309 -16.382 20.854 1.00 89.56 84 LEU A C 1
ATOM 644 O O . LEU A 1 84 ? -26.242 -16.234 20.267 1.00 89.56 84 LEU A O 1
ATOM 648 N N . GLU A 1 85 ? -28.193 -17.317 20.497 1.00 90.06 85 GLU A N 1
ATOM 649 C CA . GLU A 1 85 ? -28.013 -18.216 19.349 1.00 90.06 85 GLU A CA 1
ATOM 650 C C . GLU A 1 85 ? -27.956 -17.445 18.029 1.00 90.06 85 GLU A C 1
ATOM 652 O O . GLU A 1 85 ? -27.119 -17.744 17.176 1.00 90.06 85 GLU A O 1
ATOM 657 N N . GLN A 1 86 ? -28.806 -16.427 17.869 1.00 92.50 86 GLN A N 1
ATOM 658 C CA . GLN A 1 86 ? -28.777 -15.560 16.698 1.00 92.50 86 GLN A CA 1
ATOM 659 C C . GLN A 1 86 ? -27.462 -14.772 16.618 1.00 92.50 86 GLN A C 1
ATOM 661 O O . GLN A 1 86 ? -26.806 -14.798 15.579 1.00 92.50 86 GLN A O 1
ATOM 666 N N . SER A 1 87 ? -27.030 -14.149 17.718 1.00 91.50 87 SER A N 1
ATOM 667 C CA . SER A 1 87 ? -25.750 -13.431 17.775 1.00 91.50 87 SER A CA 1
ATOM 668 C C . SER A 1 87 ? -24.554 -14.353 17.508 1.00 91.50 87 SER A C 1
ATOM 670 O O . SER A 1 87 ? -23.624 -13.986 16.787 1.00 91.50 87 SER A O 1
ATOM 672 N N . PHE A 1 88 ? -24.585 -15.580 18.034 1.00 90.62 88 PHE A N 1
ATOM 673 C CA . PHE A 1 88 ? -23.558 -16.582 17.764 1.00 90.62 88 PHE A CA 1
ATOM 674 C C . PHE A 1 88 ? -23.520 -16.959 16.280 1.00 90.62 88 PHE A C 1
ATOM 676 O O . PHE A 1 88 ? -22.442 -17.022 15.694 1.00 90.62 88 PHE A O 1
ATOM 683 N N . LYS A 1 89 ? -24.683 -17.159 15.652 1.00 94.38 89 LYS A N 1
ATOM 684 C CA . LYS A 1 89 ? -24.778 -17.458 14.221 1.00 94.38 89 LYS A CA 1
ATOM 685 C C . LYS A 1 89 ? -24.232 -16.316 13.360 1.00 94.38 89 LYS A C 1
ATOM 687 O O . LYS A 1 89 ? -23.410 -16.570 12.489 1.00 94.38 89 LYS A O 1
ATOM 692 N N . GLU A 1 90 ? -24.610 -15.075 13.655 1.00 94.12 90 GLU A N 1
ATOM 693 C CA . GLU A 1 90 ? -24.092 -13.885 12.964 1.00 94.12 90 GLU A CA 1
ATOM 694 C C . GLU A 1 90 ? -22.563 -13.765 13.105 1.00 94.12 90 GLU A C 1
ATOM 696 O O . GLU A 1 90 ? -21.868 -13.459 12.138 1.00 94.12 90 GLU A O 1
ATOM 701 N N . SER A 1 91 ? -22.017 -14.082 14.284 1.00 90.06 91 SER A N 1
ATOM 702 C CA . SER A 1 91 ? -20.568 -14.120 14.527 1.00 90.06 91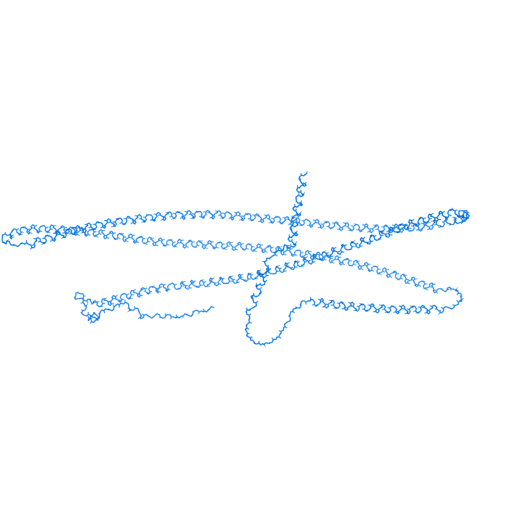 SER A CA 1
ATOM 703 C C . SER A 1 91 ? -19.858 -15.228 13.735 1.00 90.06 91 SER A C 1
ATOM 705 O O . SER A 1 91 ? -18.766 -15.016 13.201 1.00 90.06 91 SER A O 1
ATOM 707 N N . VAL A 1 92 ? -20.471 -16.410 13.612 1.00 92.19 92 VAL A N 1
ATOM 708 C CA . VAL A 1 92 ? -19.946 -17.513 12.789 1.00 92.19 92 VAL A CA 1
ATOM 709 C C . VAL A 1 92 ? -19.949 -17.142 11.305 1.00 92.19 92 VAL A C 1
ATOM 711 O O . VAL A 1 92 ? -18.936 -17.349 10.636 1.00 92.19 92 VAL A O 1
ATOM 714 N N . ASP A 1 93 ? -21.031 -16.544 10.807 1.00 93.25 93 ASP A N 1
ATOM 715 C CA . ASP A 1 93 ? -21.143 -16.106 9.412 1.00 93.25 93 ASP A CA 1
ATOM 716 C C . ASP A 1 93 ? -20.116 -14.999 9.096 1.00 93.25 93 ASP A C 1
ATOM 718 O O . ASP A 1 93 ? -19.416 -15.062 8.081 1.00 93.25 93 ASP A O 1
ATOM 722 N N . ALA A 1 94 ? -19.931 -14.037 10.010 1.00 92.31 94 ALA A N 1
ATOM 723 C CA . ALA A 1 94 ? -18.905 -12.999 9.892 1.00 92.31 94 ALA A CA 1
ATOM 724 C C . ALA A 1 94 ? -17.479 -13.581 9.884 1.00 92.31 94 ALA A C 1
ATOM 726 O O . ALA A 1 94 ? -16.649 -13.181 9.066 1.00 92.31 94 ALA A O 1
ATOM 727 N N . ASN A 1 95 ? -17.191 -14.561 10.747 1.00 86.81 95 ASN A N 1
ATOM 728 C CA . ASN A 1 95 ? -15.902 -15.255 10.753 1.00 86.81 95 ASN A CA 1
ATOM 729 C C . ASN A 1 95 ? -15.666 -16.065 9.471 1.00 86.81 95 ASN A C 1
ATOM 731 O O . ASN A 1 95 ? -14.534 -16.113 8.990 1.00 86.81 95 ASN A O 1
ATOM 735 N N . SER A 1 96 ? -16.710 -16.675 8.901 1.00 93.50 96 SER A N 1
ATOM 736 C CA . SER A 1 96 ? -16.614 -17.368 7.611 1.00 93.50 96 SER A CA 1
ATOM 737 C C . SER A 1 96 ? -16.248 -16.392 6.492 1.00 93.50 96 SER A C 1
ATOM 739 O O . SER A 1 96 ? -15.288 -16.641 5.765 1.00 93.50 96 SER A O 1
ATOM 741 N N . SER A 1 97 ? -16.930 -15.243 6.416 1.00 93.94 97 SER A N 1
ATOM 742 C CA . SER A 1 97 ? -16.624 -14.187 5.437 1.00 93.94 97 SER A CA 1
ATOM 743 C C . SER A 1 97 ? -15.193 -13.666 5.590 1.00 93.94 97 SER A C 1
ATOM 745 O O . SER A 1 97 ? -14.458 -13.581 4.611 1.00 93.94 97 SER A O 1
ATOM 747 N N . LEU A 1 98 ? -14.754 -13.377 6.820 1.00 91.12 98 LEU A N 1
ATOM 748 C CA . LEU A 1 98 ? -13.382 -12.929 7.087 1.00 91.12 98 LEU A CA 1
ATOM 749 C C . LEU A 1 98 ? -12.339 -13.991 6.718 1.00 91.12 98 LEU A C 1
ATOM 751 O O . LEU A 1 98 ? -11.245 -13.656 6.262 1.00 91.12 98 LEU A O 1
ATOM 755 N N . SER A 1 99 ? -12.655 -15.274 6.907 1.00 93.62 99 SER A N 1
ATOM 756 C CA . SER A 1 99 ? -11.775 -16.373 6.510 1.00 93.62 99 SER A CA 1
ATOM 757 C C . SER A 1 99 ? -11.648 -16.486 4.986 1.00 93.62 99 SER A C 1
ATOM 759 O O . SER A 1 99 ? -10.554 -16.764 4.490 1.00 93.62 99 SER A O 1
ATOM 761 N N . GLU A 1 100 ? -12.735 -16.268 4.244 1.00 94.69 100 GLU A N 1
ATOM 762 C CA . GLU A 1 100 ? -12.728 -16.219 2.776 1.00 94.69 100 GLU A CA 1
ATOM 763 C C . GLU A 1 100 ? -11.930 -15.014 2.259 1.00 94.69 100 GLU A C 1
ATOM 765 O O . GLU A 1 100 ? -11.053 -15.185 1.409 1.00 94.69 100 GLU A O 1
ATOM 770 N N . ASP A 1 101 ? -12.129 -13.828 2.841 1.00 92.38 101 ASP A N 1
ATOM 771 C CA . ASP A 1 101 ? -11.367 -12.619 2.503 1.00 92.38 101 ASP A CA 1
ATOM 772 C C . ASP A 1 101 ? -9.864 -12.803 2.763 1.00 92.38 101 ASP A C 1
ATOM 774 O O . ASP A 1 101 ? -9.022 -12.437 1.939 1.00 92.38 101 ASP A O 1
ATOM 778 N N . LEU A 1 102 ? -9.498 -13.432 3.887 1.00 91.00 102 LEU A N 1
ATOM 779 C CA . LEU A 1 102 ? -8.105 -13.747 4.208 1.00 91.00 102 LEU A CA 1
ATOM 780 C C . LEU A 1 102 ? -7.499 -14.744 3.206 1.00 91.00 102 LEU A C 1
ATOM 782 O O . LEU A 1 102 ? -6.320 -14.634 2.859 1.00 91.00 102 LEU A O 1
ATOM 786 N N . ALA A 1 103 ? -8.278 -15.725 2.741 1.00 91.81 103 ALA A N 1
ATOM 787 C CA . ALA A 1 103 ? -7.841 -16.666 1.714 1.00 91.81 103 ALA A CA 1
ATOM 788 C C . ALA A 1 103 ? -7.632 -15.964 0.362 1.00 91.81 103 ALA A C 1
ATOM 790 O O . ALA A 1 103 ? -6.609 -16.196 -0.286 1.00 91.81 103 ALA A O 1
ATOM 791 N N . HIS A 1 104 ? -8.535 -15.056 -0.015 1.00 93.69 104 HIS A N 1
ATOM 792 C CA . HIS A 1 104 ? -8.417 -14.240 -1.222 1.00 93.69 104 HIS A CA 1
ATOM 793 C C . HIS A 1 104 ? -7.173 -13.343 -1.181 1.00 93.69 104 HIS A C 1
ATOM 795 O O . HIS A 1 104 ? -6.350 -13.385 -2.093 1.00 93.69 104 HIS A O 1
ATOM 801 N N . GLN A 1 105 ? -6.963 -12.613 -0.080 1.00 90.12 105 GLN A N 1
ATOM 802 C CA . GLN A 1 105 ? -5.780 -11.767 0.118 1.00 90.12 105 GLN A CA 1
ATOM 803 C C . GLN A 1 105 ? -4.468 -12.567 0.064 1.00 90.12 105 GLN A C 1
ATOM 805 O O . GLN A 1 105 ? -3.461 -12.101 -0.476 1.00 90.12 105 GLN A O 1
ATOM 810 N N . LYS A 1 106 ? -4.458 -13.799 0.591 1.00 91.62 106 LYS A N 1
ATOM 811 C CA . LYS A 1 106 ? -3.296 -14.694 0.479 1.00 91.62 106 LYS A CA 1
ATOM 812 C C . LYS A 1 106 ? -3.021 -15.110 -0.963 1.00 91.62 106 LYS A C 1
ATOM 814 O O . LYS A 1 106 ? -1.848 -15.168 -1.339 1.00 91.62 106 LYS A O 1
ATOM 819 N N . ASP A 1 107 ? -4.051 -15.392 -1.759 1.00 93.31 107 ASP A N 1
ATOM 820 C CA . ASP A 1 107 ? -3.853 -15.734 -3.169 1.00 93.31 107 ASP A CA 1
ATOM 821 C C . ASP A 1 107 ? -3.389 -14.523 -3.989 1.00 93.31 107 ASP A C 1
ATOM 823 O O . ASP A 1 107 ? -2.413 -14.645 -4.727 1.00 93.31 107 ASP A O 1
ATOM 827 N N . GLU A 1 108 ? -3.974 -13.338 -3.788 1.00 91.19 108 GLU A N 1
ATOM 828 C CA . GLU A 1 108 ? -3.526 -12.088 -4.425 1.00 91.19 108 GLU A CA 1
ATOM 829 C C . GLU A 1 108 ? -2.057 -11.777 -4.104 1.00 91.19 108 GLU A C 1
ATOM 831 O O . GLU A 1 108 ? -1.255 -11.507 -5.002 1.00 91.19 108 GLU A O 1
ATOM 836 N N . CYS A 1 109 ? -1.665 -11.893 -2.832 1.00 92.19 109 CYS A N 1
ATOM 837 C CA . CYS A 1 109 ? -0.272 -11.745 -2.413 1.00 92.19 109 CYS A CA 1
ATOM 838 C C . CYS A 1 109 ? 0.629 -12.805 -3.073 1.00 92.19 109 CYS A C 1
ATOM 840 O O . CYS A 1 109 ? 1.708 -12.492 -3.583 1.00 92.19 109 CYS A O 1
ATOM 842 N N . GLY A 1 110 ? 0.166 -14.057 -3.150 1.00 91.06 110 GLY A N 1
ATOM 843 C CA . GLY A 1 110 ? 0.856 -15.132 -3.861 1.00 91.06 110 GLY A CA 1
ATOM 844 C C . GLY A 1 110 ? 1.037 -14.847 -5.357 1.00 91.06 110 GLY A C 1
ATOM 845 O O . GLY A 1 110 ? 2.109 -15.109 -5.907 1.00 91.06 110 GLY A O 1
ATOM 846 N N . GLN A 1 111 ? 0.026 -14.282 -6.020 1.00 92.81 111 GLN A N 1
ATOM 847 C CA . GLN A 1 111 ? 0.095 -13.849 -7.416 1.00 92.81 111 GLN A CA 1
ATOM 848 C C . GLN A 1 111 ? 1.090 -12.694 -7.596 1.00 92.81 111 GLN A C 1
ATOM 850 O O . GLN A 1 111 ? 1.923 -12.750 -8.503 1.00 92.81 111 GLN A O 1
ATOM 855 N N . ALA A 1 112 ? 1.080 -11.703 -6.702 1.00 89.00 112 ALA A N 1
ATOM 856 C CA . ALA A 1 112 ? 2.021 -10.584 -6.726 1.00 89.00 112 ALA A CA 1
ATOM 857 C C . ALA A 1 112 ? 3.479 -11.042 -6.540 1.00 89.00 112 ALA A C 1
ATOM 859 O O . ALA A 1 112 ? 4.364 -10.602 -7.277 1.00 89.00 112 ALA A O 1
ATOM 860 N N . ILE A 1 113 ? 3.738 -11.981 -5.621 1.00 90.75 113 ILE A N 1
ATOM 861 C CA . ILE A 1 113 ? 5.069 -12.580 -5.416 1.00 90.75 113 ILE A CA 1
ATOM 862 C C . ILE A 1 113 ? 5.537 -13.318 -6.677 1.00 90.75 113 ILE A C 1
ATOM 864 O O . ILE A 1 113 ? 6.688 -13.165 -7.091 1.00 90.75 113 ILE A O 1
ATOM 868 N N . ARG A 1 114 ? 4.652 -14.088 -7.328 1.00 94.25 114 ARG A N 1
ATOM 869 C CA . ARG A 1 114 ? 4.967 -14.748 -8.608 1.00 94.25 114 ARG A CA 1
ATOM 870 C C . ARG A 1 114 ? 5.294 -13.726 -9.702 1.00 94.25 114 ARG A C 1
ATOM 872 O O . ARG A 1 114 ? 6.296 -13.896 -10.395 1.00 94.25 114 ARG A O 1
ATOM 879 N N . GLY A 1 115 ? 4.515 -12.648 -9.805 1.00 92.81 115 GLY A N 1
ATOM 880 C CA . GLY A 1 115 ? 4.761 -11.556 -10.751 1.00 92.81 115 GLY A CA 1
ATOM 881 C C . GLY A 1 115 ? 6.103 -10.854 -10.516 1.00 92.81 115 GLY A C 1
ATOM 882 O O . GLY A 1 115 ? 6.868 -10.645 -11.457 1.00 92.81 115 GLY A O 1
ATOM 883 N N . MET A 1 116 ? 6.443 -10.566 -9.257 1.00 90.75 116 MET A N 1
ATOM 884 C CA . MET A 1 116 ? 7.749 -10.020 -8.868 1.00 90.75 116 MET A CA 1
ATOM 885 C C . MET A 1 116 ? 8.907 -10.946 -9.254 1.00 90.75 116 MET A C 1
ATOM 887 O O . MET A 1 116 ? 9.900 -10.486 -9.821 1.00 90.75 116 MET A O 1
ATOM 891 N N . HIS A 1 117 ? 8.785 -12.250 -8.990 1.00 91.69 117 HIS A N 1
ATOM 892 C CA . HIS A 1 117 ? 9.801 -13.224 -9.387 1.00 91.69 117 HIS A CA 1
ATOM 893 C C . HIS A 1 117 ? 9.973 -13.290 -10.908 1.00 91.69 117 HIS A C 1
ATOM 895 O O . HIS A 1 117 ? 11.106 -13.347 -11.388 1.00 91.69 117 HIS A O 1
ATOM 901 N N . GLU A 1 118 ? 8.883 -13.234 -11.677 1.00 94.25 118 GLU A N 1
ATOM 902 C CA . GLU A 1 118 ? 8.956 -13.199 -13.140 1.00 94.25 118 GLU A CA 1
ATOM 903 C C . GLU A 1 118 ? 9.656 -11.928 -13.647 1.00 94.25 118 GLU A C 1
ATOM 905 O O . GLU A 1 118 ? 10.526 -12.004 -14.518 1.00 94.25 118 GLU A O 1
ATOM 910 N N . LEU A 1 119 ? 9.348 -10.766 -13.065 1.00 90.62 119 LEU A N 1
ATOM 911 C CA . LEU A 1 119 ? 10.028 -9.499 -13.352 1.00 90.62 119 LEU A CA 1
ATOM 912 C C . LEU A 1 119 ? 11.526 -9.565 -13.031 1.00 90.62 119 LEU A C 1
ATOM 914 O O . LEU A 1 119 ? 12.346 -9.130 -13.839 1.00 90.62 119 LEU A O 1
ATOM 918 N N . GLN A 1 120 ? 11.903 -10.168 -11.905 1.00 94.06 120 GLN A N 1
ATOM 919 C CA . GLN A 1 120 ? 13.304 -10.364 -11.529 1.00 94.06 120 GLN A CA 1
ATOM 920 C C . GLN A 1 120 ? 14.037 -11.308 -12.501 1.00 94.06 120 GLN A C 1
ATOM 922 O O . GLN A 1 120 ? 15.180 -11.050 -12.890 1.00 94.06 120 GLN A O 1
ATOM 927 N N . LEU A 1 121 ? 13.375 -12.376 -12.954 1.00 95.25 121 LEU A N 1
ATOM 928 C CA . LEU A 1 121 ? 13.877 -13.275 -14.000 1.00 95.25 121 LEU A CA 1
ATOM 929 C C . LEU A 1 121 ? 14.051 -12.552 -15.344 1.00 95.25 121 LEU A C 1
ATOM 931 O O . LEU A 1 121 ? 15.050 -12.756 -16.032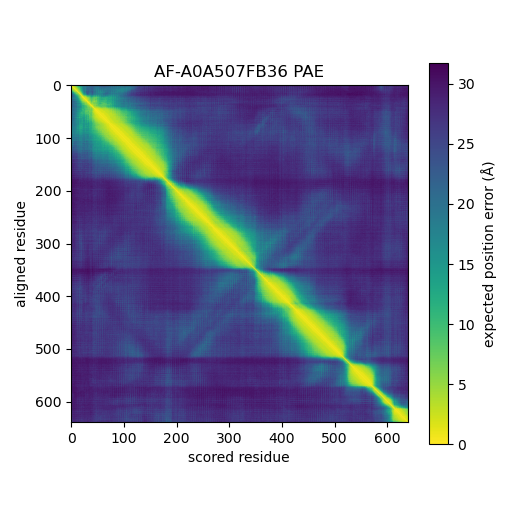 1.00 95.25 121 LEU A O 1
ATOM 935 N N . ARG A 1 122 ? 13.119 -11.672 -15.724 1.00 95.38 122 ARG A N 1
ATOM 936 C CA . ARG A 1 122 ? 13.258 -10.843 -16.933 1.00 95.38 122 ARG A CA 1
ATOM 937 C C . ARG A 1 122 ? 14.407 -9.846 -16.807 1.00 95.38 122 ARG A C 1
ATOM 939 O O . ARG A 1 122 ? 15.195 -9.722 -17.737 1.00 95.38 122 ARG A O 1
ATOM 946 N N . TYR A 1 123 ? 14.542 -9.188 -15.658 1.00 92.31 123 TYR A N 1
ATOM 947 C CA . TYR A 1 123 ? 15.621 -8.234 -15.396 1.00 92.31 123 TYR A CA 1
ATOM 948 C C . TYR A 1 123 ? 17.006 -8.894 -15.455 1.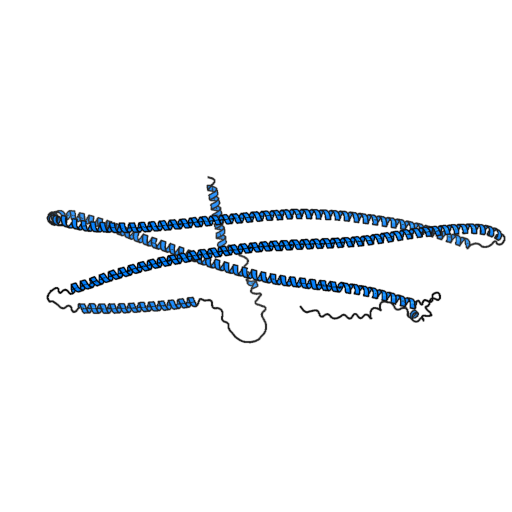00 92.31 123 TYR A C 1
ATOM 950 O O . TYR A 1 123 ? 17.930 -8.363 -16.071 1.00 92.31 123 TYR A O 1
ATOM 958 N N . THR A 1 124 ? 17.148 -10.078 -14.854 1.00 92.88 124 THR A N 1
ATOM 959 C CA . THR A 1 124 ? 18.403 -10.847 -14.890 1.00 92.88 124 THR A CA 1
ATOM 960 C C . THR A 1 124 ? 18.756 -11.315 -16.302 1.00 92.88 124 THR A C 1
ATOM 962 O O . THR A 1 124 ? 19.912 -11.177 -16.697 1.00 92.88 124 THR A O 1
ATOM 965 N N . ARG A 1 125 ? 17.779 -11.777 -17.098 1.00 95.88 125 ARG A N 1
ATOM 966 C CA . ARG A 1 125 ? 17.996 -12.082 -18.527 1.00 95.88 125 ARG A CA 1
ATOM 967 C C . ARG A 1 125 ? 18.428 -10.851 -19.315 1.00 95.88 125 ARG A C 1
ATOM 969 O O . ARG A 1 125 ? 19.430 -10.909 -20.011 1.00 95.88 125 ARG A O 1
ATOM 976 N N . LEU A 1 126 ? 17.728 -9.731 -19.145 1.00 94.31 126 LEU A N 1
ATOM 977 C CA . LEU A 1 126 ? 18.048 -8.497 -19.856 1.00 94.31 126 LEU A CA 1
ATOM 978 C C . LEU A 1 126 ? 19.455 -7.995 -19.505 1.00 94.31 126 LEU A C 1
ATOM 980 O O . LEU A 1 126 ? 20.199 -7.578 -20.384 1.00 94.31 126 LEU A O 1
ATOM 984 N N . THR A 1 127 ? 19.846 -8.082 -18.232 1.00 92.56 127 THR A N 1
ATOM 985 C CA . THR A 1 127 ? 21.200 -7.723 -17.785 1.00 92.56 127 THR A CA 1
ATOM 986 C C . THR A 1 127 ? 22.250 -8.621 -18.442 1.00 92.56 127 THR A C 1
ATOM 988 O O . THR A 1 127 ? 23.245 -8.118 -18.956 1.00 92.56 127 THR A O 1
ATOM 991 N N . HIS A 1 128 ? 22.001 -9.931 -18.502 1.00 95.62 128 HIS A N 1
ATOM 992 C CA . HIS A 1 128 ? 22.882 -10.873 -19.190 1.00 95.62 128 HIS A CA 1
ATOM 993 C C . HIS A 1 128 ? 22.997 -10.586 -20.698 1.00 95.62 128 HIS A C 1
ATOM 995 O O . HIS A 1 128 ? 24.096 -10.627 -21.256 1.00 95.62 128 HIS A O 1
ATOM 1001 N N . ASP A 1 129 ? 21.890 -10.237 -21.358 1.00 93.88 129 ASP A N 1
ATOM 1002 C CA . ASP A 1 129 ? 21.882 -9.854 -22.773 1.00 93.88 129 ASP A CA 1
ATOM 1003 C C . ASP A 1 129 ? 22.689 -8.565 -23.004 1.00 93.88 129 ASP A C 1
ATOM 1005 O O . ASP A 1 129 ? 23.490 -8.496 -23.938 1.00 93.88 129 ASP A O 1
ATOM 1009 N N . TYR A 1 130 ? 22.552 -7.565 -22.123 1.00 91.19 130 TYR A N 1
ATOM 1010 C CA . TYR A 1 130 ? 23.356 -6.338 -22.163 1.00 91.19 130 TYR A CA 1
ATOM 1011 C C . TYR A 1 130 ? 24.850 -6.616 -21.972 1.00 91.19 130 TYR A C 1
ATOM 1013 O O . TYR A 1 130 ? 25.668 -6.097 -22.731 1.00 91.19 130 TYR A O 1
ATOM 1021 N N . GLU A 1 131 ? 25.227 -7.450 -21.002 1.00 94.38 131 GLU A N 1
ATOM 1022 C CA . GLU A 1 131 ? 26.622 -7.858 -20.786 1.00 94.38 131 GLU A CA 1
ATOM 1023 C C . GLU A 1 131 ? 27.189 -8.598 -22.009 1.00 94.38 131 GLU A C 1
ATOM 1025 O O . GLU A 1 131 ? 28.311 -8.332 -22.453 1.00 94.38 131 GLU A O 1
ATOM 1030 N N . THR A 1 132 ? 26.390 -9.473 -22.620 1.00 95.06 132 THR A N 1
ATOM 1031 C CA . THR A 1 132 ? 26.748 -10.182 -23.858 1.00 95.06 132 THR A CA 1
ATOM 1032 C C . THR A 1 132 ? 26.935 -9.210 -25.028 1.00 95.06 132 THR A C 1
ATOM 1034 O O . THR A 1 132 ? 27.872 -9.339 -25.818 1.00 95.06 132 THR A O 1
ATOM 1037 N N . LEU A 1 133 ? 26.090 -8.183 -25.135 1.00 93.81 133 LEU A N 1
ATOM 1038 C CA . LEU A 1 133 ? 26.214 -7.160 -26.171 1.00 93.81 133 LEU A CA 1
ATOM 1039 C C . LEU A 1 133 ? 27.470 -6.297 -25.973 1.00 93.81 133 LEU A C 1
ATOM 1041 O O . LEU A 1 133 ? 28.178 -6.004 -26.937 1.00 93.81 133 LEU A O 1
ATOM 1045 N N . ILE A 1 134 ? 27.775 -5.929 -24.724 1.00 93.19 134 ILE A N 1
ATOM 1046 C CA . ILE A 1 134 ? 28.987 -5.182 -24.366 1.00 93.19 134 ILE A CA 1
ATOM 1047 C C . ILE A 1 134 ? 30.228 -5.989 -24.747 1.00 93.19 134 ILE A C 1
ATOM 1049 O O . ILE A 1 134 ? 31.086 -5.467 -25.455 1.00 93.19 134 ILE A O 1
ATOM 1053 N N . THR A 1 135 ? 30.304 -7.261 -24.346 1.00 94.00 135 THR A N 1
ATOM 1054 C CA . THR A 1 135 ? 31.457 -8.123 -24.663 1.00 94.00 135 THR A CA 1
ATOM 1055 C C . THR A 1 135 ? 31.644 -8.316 -26.169 1.00 94.00 135 THR A C 1
ATOM 1057 O O . THR A 1 135 ? 32.772 -8.261 -26.670 1.00 94.00 135 THR A O 1
ATOM 1060 N N . ARG A 1 136 ? 30.548 -8.457 -26.928 1.00 95.50 136 ARG A N 1
ATOM 1061 C CA . ARG A 1 136 ? 30.590 -8.502 -28.395 1.00 95.50 136 ARG A CA 1
ATOM 1062 C C . ARG A 1 136 ? 31.110 -7.196 -28.997 1.00 95.50 136 ARG A C 1
ATOM 1064 O O . ARG A 1 136 ? 31.957 -7.241 -29.887 1.00 95.50 136 ARG A O 1
ATOM 1071 N N . ASN A 1 137 ? 30.637 -6.047 -28.521 1.00 90.69 137 ASN A N 1
ATOM 1072 C CA . ASN A 1 137 ? 31.085 -4.741 -29.007 1.00 90.69 137 ASN A CA 1
ATOM 1073 C C . ASN A 1 137 ? 32.564 -4.491 -28.699 1.00 90.69 137 ASN A C 1
ATOM 1075 O O . ASN A 1 137 ? 33.292 -4.053 -29.586 1.00 90.69 137 ASN A O 1
ATOM 1079 N N . THR A 1 138 ? 33.034 -4.830 -27.495 1.00 94.00 138 THR A N 1
ATOM 1080 C CA . THR A 1 138 ? 34.460 -4.710 -27.150 1.00 94.00 138 THR A CA 1
ATOM 1081 C C . THR A 1 138 ? 35.330 -5.606 -28.024 1.00 94.00 138 THR A C 1
ATOM 1083 O O . THR A 1 138 ? 36.377 -5.177 -28.497 1.00 94.00 138 THR A O 1
ATOM 1086 N N . TRP A 1 139 ? 34.869 -6.826 -28.317 1.00 96.62 139 TRP A N 1
ATOM 1087 C CA . TRP A 1 139 ? 35.585 -7.735 -29.209 1.00 96.62 139 TRP A CA 1
ATOM 1088 C C . TRP A 1 139 ? 35.658 -7.201 -30.650 1.00 96.62 139 TRP A C 1
ATOM 1090 O O . TRP A 1 139 ? 36.712 -7.271 -31.285 1.00 96.62 139 TRP A O 1
ATOM 1100 N N . MET A 1 140 ? 34.563 -6.632 -31.172 1.00 94.31 140 MET A N 1
ATOM 1101 C CA . MET A 1 140 ? 34.556 -6.009 -32.502 1.00 94.31 140 MET A CA 1
ATOM 1102 C C . MET A 1 140 ? 35.483 -4.790 -32.569 1.00 94.31 140 MET A C 1
ATOM 1104 O O . MET A 1 140 ? 36.215 -4.646 -33.547 1.00 94.31 140 MET A O 1
ATOM 1108 N N . ASP A 1 141 ? 35.495 -3.948 -31.535 1.00 93.56 141 ASP A N 1
ATOM 1109 C CA . ASP A 1 141 ? 36.391 -2.791 -31.442 1.00 93.56 141 ASP A CA 1
ATOM 1110 C C . ASP A 1 141 ? 37.870 -3.223 -31.436 1.00 93.56 141 ASP A C 1
ATOM 1112 O O . ASP A 1 141 ? 38.685 -2.703 -32.201 1.00 93.56 141 ASP A O 1
ATOM 1116 N N . ASP A 1 142 ? 38.222 -4.255 -30.665 1.00 94.75 142 ASP A N 1
ATOM 1117 C CA . ASP A 1 142 ? 39.580 -4.811 -30.653 1.00 94.75 142 ASP A CA 1
ATOM 1118 C C . ASP A 1 142 ? 39.982 -5.429 -32.002 1.00 94.75 142 ASP A C 1
ATOM 1120 O O . ASP A 1 142 ? 41.123 -5.256 -32.454 1.00 94.75 142 ASP A O 1
ATOM 1124 N N . SER A 1 143 ? 39.047 -6.098 -32.682 1.00 95.50 143 SER A N 1
ATOM 1125 C CA . SER A 1 143 ? 39.238 -6.626 -34.038 1.00 95.50 143 SER A CA 1
ATOM 1126 C C . SER A 1 143 ? 39.509 -5.504 -35.046 1.00 95.50 143 SER A C 1
ATOM 1128 O O . SER A 1 143 ? 40.509 -5.550 -35.770 1.00 95.50 143 SER A O 1
ATOM 1130 N N . LEU A 1 144 ? 38.695 -4.443 -35.039 1.00 92.56 144 LEU A N 1
ATOM 1131 C CA . LEU A 1 144 ? 38.879 -3.276 -35.904 1.00 92.56 144 LEU A CA 1
ATOM 1132 C C . LEU A 1 144 ? 40.206 -2.566 -35.615 1.00 92.56 144 LEU A C 1
ATOM 1134 O O . LEU A 1 144 ? 40.971 -2.289 -36.539 1.00 92.56 144 LEU A O 1
ATOM 1138 N N . LYS A 1 145 ? 40.557 -2.354 -34.341 1.00 93.06 145 LYS A N 1
ATOM 1139 C CA . LYS A 1 145 ? 41.869 -1.809 -33.948 1.00 93.06 145 LYS A CA 1
ATOM 1140 C C . LYS A 1 145 ? 43.024 -2.690 -34.418 1.00 93.06 145 LYS A C 1
ATOM 1142 O O . LYS A 1 145 ? 44.091 -2.178 -34.756 1.00 93.06 145 LYS A O 1
ATOM 1147 N N . SER A 1 146 ? 42.865 -4.013 -34.413 1.00 92.31 146 SER A N 1
ATOM 1148 C CA . SER A 1 146 ? 43.870 -4.940 -34.943 1.00 92.31 146 SER A CA 1
ATOM 1149 C C . SER A 1 146 ? 44.029 -4.798 -36.462 1.00 92.31 146 SER A C 1
ATOM 1151 O O . SER A 1 146 ? 45.156 -4.657 -36.946 1.00 92.31 146 SER A O 1
ATOM 1153 N N . GLN A 1 147 ? 42.917 -4.730 -37.204 1.00 94.12 147 GLN A N 1
ATOM 1154 C CA . GLN A 1 147 ? 42.918 -4.507 -38.654 1.00 94.12 147 GLN A CA 1
ATOM 1155 C C . GLN A 1 147 ? 43.559 -3.166 -39.024 1.00 94.12 147 GLN A C 1
ATOM 1157 O O . GLN A 1 147 ? 44.461 -3.134 -39.861 1.00 94.12 147 GLN A O 1
ATOM 1162 N N . ILE A 1 148 ? 43.180 -2.078 -38.344 1.00 91.44 148 ILE A N 1
ATOM 1163 C CA . ILE A 1 148 ? 43.780 -0.749 -38.533 1.00 91.44 148 ILE A CA 1
ATOM 1164 C C . ILE A 1 148 ? 45.291 -0.813 -38.290 1.00 91.44 148 ILE A C 1
ATOM 1166 O O . ILE A 1 148 ? 46.069 -0.371 -39.134 1.00 91.44 148 ILE A O 1
ATOM 1170 N N . ARG A 1 149 ? 45.737 -1.425 -37.183 1.00 93.12 149 ARG A N 1
ATOM 1171 C CA . ARG A 1 149 ? 47.173 -1.595 -36.896 1.00 93.12 149 ARG A CA 1
ATOM 1172 C C . ARG A 1 149 ? 47.901 -2.401 -37.972 1.00 93.12 149 ARG A C 1
ATOM 1174 O O . ARG A 1 149 ? 49.077 -2.140 -38.212 1.00 93.12 149 ARG A O 1
ATOM 1181 N N . SER A 1 150 ? 47.248 -3.385 -38.588 1.00 94.12 150 SER A N 1
ATOM 1182 C CA . SER A 1 150 ? 47.821 -4.156 -39.697 1.00 94.12 150 SER A CA 1
ATOM 1183 C C . SER A 1 150 ? 47.964 -3.305 -40.957 1.00 94.12 150 SER A C 1
ATOM 1185 O O . SER A 1 150 ? 49.040 -3.273 -41.544 1.00 94.12 150 SER A O 1
ATOM 1187 N N . LEU A 1 151 ? 46.916 -2.569 -41.336 1.00 93.12 151 LEU A N 1
ATOM 1188 C CA . LEU A 1 151 ? 46.929 -1.691 -42.509 1.00 93.12 151 LEU A CA 1
ATOM 1189 C C . LEU A 1 151 ? 47.963 -0.568 -42.375 1.00 93.12 151 LEU A C 1
ATOM 1191 O O . LEU A 1 151 ? 48.694 -0.295 -43.322 1.00 93.12 151 LEU A O 1
ATOM 1195 N N . VAL A 1 152 ? 48.080 0.037 -41.189 1.00 93.69 152 VAL A N 1
ATOM 1196 C CA . VAL A 1 152 ? 49.106 1.053 -40.898 1.00 93.69 152 VAL A CA 1
ATOM 1197 C C . VAL A 1 152 ? 50.516 0.476 -41.057 1.00 93.69 152 VAL A C 1
ATOM 1199 O O . VAL A 1 152 ? 51.375 1.130 -41.644 1.00 93.69 152 VAL A O 1
ATOM 1202 N N . ARG A 1 153 ? 50.758 -0.759 -40.594 1.00 92.25 153 ARG A N 1
ATOM 1203 C CA . ARG A 1 153 ? 52.046 -1.448 -40.793 1.00 92.25 153 ARG A CA 1
ATOM 1204 C C . ARG A 1 153 ? 52.332 -1.721 -42.268 1.00 92.25 153 ARG A C 1
ATOM 1206 O O . ARG A 1 153 ? 53.443 -1.460 -42.714 1.00 92.25 153 ARG A O 1
ATOM 1213 N N . SER A 1 154 ? 51.344 -2.191 -43.029 1.00 91.44 154 SER A N 1
ATOM 1214 C CA . SER A 1 154 ? 51.496 -2.386 -44.475 1.00 91.44 154 SER A CA 1
ATOM 1215 C C . SER A 1 154 ? 51.804 -1.071 -45.190 1.00 91.44 154 SER A C 1
ATOM 1217 O O . SER A 1 154 ? 52.706 -1.034 -46.015 1.00 91.44 154 SER A O 1
ATOM 1219 N N . LEU A 1 155 ? 51.116 0.024 -44.854 1.00 90.38 155 LEU A N 1
ATOM 1220 C CA . LEU A 1 155 ? 51.395 1.347 -45.424 1.00 90.38 155 LEU A CA 1
ATOM 1221 C C . LEU A 1 155 ? 52.810 1.843 -45.105 1.00 90.38 155 LEU A C 1
ATOM 1223 O O . LEU A 1 155 ? 53.448 2.429 -45.975 1.00 90.38 155 LEU A O 1
ATOM 1227 N N . ALA A 1 156 ? 53.304 1.606 -43.887 1.00 88.50 156 ALA A N 1
ATOM 1228 C CA . ALA A 1 156 ? 54.682 1.931 -43.525 1.00 88.50 156 ALA A CA 1
ATOM 1229 C C . ALA A 1 156 ? 55.687 1.129 -44.368 1.00 88.50 156 ALA A C 1
ATOM 1231 O O . ALA A 1 156 ? 56.599 1.717 -44.935 1.00 88.50 156 ALA A O 1
ATOM 1232 N N . PHE A 1 157 ? 55.452 -0.175 -44.539 1.00 92.75 157 PHE A N 1
ATOM 1233 C CA . PHE A 1 157 ? 56.268 -1.026 -45.406 1.00 92.75 157 PHE A CA 1
ATOM 1234 C C . PHE A 1 157 ? 56.297 -0.518 -46.858 1.00 92.75 157 PHE A C 1
ATOM 1236 O O . PHE A 1 157 ? 57.368 -0.296 -47.410 1.00 92.75 157 PHE A O 1
ATOM 1243 N N . TRP A 1 158 ? 55.134 -0.224 -47.451 1.00 91.62 158 TRP A N 1
ATOM 1244 C CA . TRP A 1 158 ? 55.063 0.339 -48.806 1.00 91.62 158 TRP A CA 1
ATOM 1245 C C . TRP A 1 158 ? 55.779 1.688 -48.926 1.00 91.62 158 TRP A C 1
ATOM 1247 O O . TRP A 1 158 ? 56.359 1.997 -49.965 1.00 91.62 158 TRP A O 1
ATOM 1257 N N . LYS A 1 159 ? 55.734 2.515 -47.876 1.00 91.38 159 LYS A N 1
ATOM 1258 C CA . LYS A 1 159 ? 56.464 3.784 -47.838 1.00 91.38 159 LYS A CA 1
ATOM 1259 C C . LYS A 1 159 ? 57.976 3.548 -47.872 1.00 91.38 159 LYS A C 1
ATOM 1261 O O . LYS A 1 159 ? 58.652 4.238 -48.632 1.00 91.38 159 LYS A O 1
ATOM 1266 N N . ASP A 1 160 ? 58.483 2.602 -47.089 1.00 88.69 160 ASP A N 1
ATOM 1267 C CA . ASP A 1 160 ? 59.909 2.265 -47.052 1.00 88.69 160 ASP A CA 1
ATOM 1268 C C . ASP A 1 160 ? 60.374 1.659 -48.387 1.00 88.69 160 ASP A C 1
ATOM 1270 O O . ASP A 1 160 ? 61.407 2.072 -48.914 1.00 88.69 160 ASP A O 1
ATOM 1274 N N . ASP A 1 161 ? 59.564 0.796 -49.012 1.00 88.19 161 ASP A N 1
ATOM 1275 C CA . ASP A 1 161 ? 59.818 0.267 -50.361 1.00 88.19 161 ASP A CA 1
ATOM 1276 C C . ASP A 1 161 ? 59.922 1.387 -51.405 1.00 88.19 161 ASP A C 1
ATOM 1278 O O . ASP A 1 161 ? 60.835 1.398 -52.228 1.00 88.19 161 ASP A O 1
ATOM 1282 N N . VAL A 1 162 ? 59.019 2.373 -51.367 1.00 86.44 162 VAL A N 1
ATOM 1283 C CA . VAL A 1 162 ? 59.072 3.532 -52.276 1.00 86.44 162 VAL A CA 1
ATOM 1284 C C . VAL A 1 162 ? 60.335 4.364 -52.049 1.00 86.44 162 VAL A C 1
ATOM 1286 O O . VAL A 1 162 ? 60.892 4.895 -53.012 1.00 86.44 162 VAL A O 1
ATOM 1289 N N . VAL A 1 163 ? 60.793 4.503 -50.803 1.00 88.06 163 VAL A N 1
ATOM 1290 C CA . VAL A 1 163 ? 62.054 5.193 -50.494 1.00 88.06 163 VAL A CA 1
ATOM 1291 C C . VAL A 1 163 ? 63.246 4.396 -51.029 1.00 88.06 163 VAL A C 1
ATOM 1293 O O . VAL A 1 163 ? 64.063 4.972 -51.743 1.00 88.06 163 VAL A O 1
ATOM 1296 N N . SER A 1 164 ? 63.296 3.082 -50.802 1.00 87.88 164 SER A N 1
ATOM 1297 C CA . SER A 1 164 ? 64.360 2.219 -51.332 1.00 87.88 164 SER A CA 1
ATOM 1298 C C . SER A 1 164 ? 64.396 2.217 -52.862 1.00 87.88 164 SER A C 1
ATOM 1300 O O . SER A 1 164 ? 65.461 2.345 -53.457 1.00 87.88 164 SER A O 1
ATOM 1302 N N . LEU A 1 165 ? 63.239 2.158 -53.527 1.00 85.56 165 LEU A N 1
ATOM 1303 C CA . LEU A 1 165 ? 63.155 2.260 -54.987 1.00 85.56 165 LEU A CA 1
ATOM 1304 C C . LEU A 1 165 ? 63.650 3.619 -55.500 1.00 85.56 165 LEU A C 1
ATOM 1306 O O . LEU A 1 165 ? 64.256 3.686 -56.568 1.00 85.56 165 LEU A O 1
ATOM 1310 N N . LYS A 1 166 ? 63.421 4.709 -54.755 1.00 85.12 166 LYS A N 1
ATOM 1311 C CA . LYS A 1 166 ? 63.975 6.030 -55.090 1.00 85.12 166 LYS A CA 1
ATOM 1312 C C . LYS A 1 166 ? 65.492 6.076 -54.938 1.00 85.12 166 LYS A C 1
ATOM 1314 O O . LYS A 1 166 ? 66.138 6.694 -55.778 1.00 85.12 166 LYS A O 1
ATOM 1319 N N . GLU A 1 167 ? 66.045 5.439 -53.912 1.00 84.25 167 GLU A N 1
ATOM 1320 C CA . GLU A 1 167 ? 67.496 5.308 -53.729 1.00 84.25 167 GLU A CA 1
ATOM 1321 C C . GLU A 1 167 ? 68.111 4.462 -54.848 1.00 84.25 167 GLU A C 1
ATOM 1323 O O . GLU A 1 167 ? 69.019 4.928 -55.525 1.00 84.25 167 GLU A O 1
ATOM 1328 N N . GLN A 1 168 ? 67.522 3.305 -55.165 1.00 84.25 168 GLN A N 1
ATOM 1329 C CA . GLN A 1 168 ? 67.945 2.467 -56.292 1.00 84.25 168 GLN A CA 1
ATOM 1330 C C . GLN A 1 168 ? 67.887 3.222 -57.627 1.00 84.25 168 GLN A C 1
ATOM 1332 O O . GLN A 1 168 ? 68.803 3.109 -58.436 1.00 84.25 168 GLN A O 1
ATOM 1337 N N . LEU A 1 169 ? 66.841 4.024 -57.864 1.00 79.94 169 LEU A N 1
ATOM 1338 C CA . LEU A 1 169 ? 66.750 4.895 -59.042 1.00 79.94 169 LEU A CA 1
ATOM 1339 C C . LEU A 1 169 ? 67.817 5.990 -59.043 1.00 79.94 169 LEU A C 1
ATOM 1341 O O . LEU A 1 169 ? 68.320 6.343 -60.107 1.00 79.94 169 LEU A O 1
ATOM 1345 N N . PHE A 1 170 ? 68.150 6.550 -57.882 1.00 78.50 170 PHE A N 1
ATOM 1346 C CA . PHE A 1 170 ? 69.202 7.552 -57.746 1.00 78.50 170 PHE A CA 1
ATOM 1347 C C . PHE A 1 170 ? 70.585 6.948 -58.023 1.00 78.50 170 PHE A C 1
ATOM 1349 O O . PHE A 1 170 ? 71.372 7.553 -58.752 1.00 78.50 170 PHE A O 1
ATOM 1356 N N . ASP A 1 171 ? 70.839 5.735 -57.541 1.00 79.19 171 ASP A N 1
ATOM 1357 C CA . ASP A 1 171 ? 72.067 4.982 -57.796 1.00 79.19 171 ASP A CA 1
ATOM 1358 C C . ASP A 1 171 ? 72.182 4.575 -59.269 1.00 79.19 171 ASP A C 1
ATOM 1360 O O . ASP A 1 171 ? 73.221 4.802 -59.885 1.00 79.19 171 ASP A O 1
ATOM 1364 N N . LEU A 1 172 ? 71.096 4.083 -59.881 1.00 75.19 172 LEU A N 1
ATOM 1365 C CA . LEU A 1 172 ? 71.023 3.811 -61.324 1.00 75.19 172 LEU A CA 1
ATOM 1366 C C . LEU A 1 172 ? 71.250 5.076 -62.149 1.00 75.19 172 LEU A C 1
ATOM 1368 O O . LEU A 1 172 ? 71.980 5.043 -63.134 1.00 75.19 172 LEU A O 1
ATOM 1372 N N . ARG A 1 173 ? 70.651 6.202 -61.749 1.00 74.94 173 ARG A N 1
ATOM 1373 C CA . ARG A 1 173 ? 70.850 7.494 -62.411 1.00 74.94 173 ARG A CA 1
ATOM 1374 C C . ARG A 1 173 ? 72.312 7.924 -62.339 1.00 74.94 173 ARG A C 1
ATOM 1376 O O . ARG A 1 173 ? 72.839 8.400 -63.336 1.00 74.94 173 ARG A O 1
ATOM 1383 N N . ASN A 1 174 ? 72.966 7.771 -61.193 1.00 65.69 174 ASN A N 1
ATOM 1384 C CA . ASN A 1 174 ? 74.367 8.153 -61.039 1.00 65.69 174 ASN A CA 1
ATOM 1385 C C . ASN A 1 174 ? 75.306 7.192 -61.792 1.00 65.69 174 ASN A C 1
ATOM 1387 O O . ASN A 1 174 ? 76.222 7.663 -62.457 1.00 65.69 174 ASN A O 1
ATOM 1391 N N . ALA A 1 175 ? 75.019 5.886 -61.796 1.00 62.41 175 ALA A N 1
ATOM 1392 C CA . ALA A 1 175 ? 75.731 4.897 -62.611 1.00 62.41 175 ALA A CA 1
ATOM 1393 C C . ALA A 1 175 ? 75.571 5.161 -64.122 1.00 62.41 175 ALA A C 1
ATOM 1395 O O . ALA A 1 175 ? 76.509 5.007 -64.897 1.00 62.41 175 ALA A O 1
ATOM 1396 N N . TYR A 1 176 ? 74.393 5.624 -64.546 1.00 57.72 176 TYR A N 1
ATOM 1397 C CA . TYR A 1 176 ? 74.111 5.970 -65.940 1.00 57.72 176 TYR A CA 1
ATOM 1398 C C . TYR A 1 176 ? 74.772 7.291 -66.379 1.00 57.72 176 TYR A C 1
ATOM 1400 O O . TYR A 1 176 ? 75.159 7.442 -67.538 1.00 57.72 176 TYR A O 1
ATOM 1408 N N . VAL A 1 177 ? 74.914 8.260 -65.466 1.00 57.81 177 VAL A N 1
ATOM 1409 C CA . VAL A 1 177 ? 75.502 9.586 -65.739 1.00 57.81 177 VAL A CA 1
ATOM 1410 C C . VAL A 1 177 ? 77.030 9.549 -65.875 1.00 57.81 177 VAL A C 1
ATOM 1412 O O . VAL A 1 177 ? 77.567 10.392 -66.594 1.00 57.81 177 VAL A O 1
ATOM 1415 N N . GLU A 1 178 ? 77.707 8.586 -65.247 1.00 54.97 178 GLU A N 1
ATOM 1416 C CA . GLU A 1 178 ? 79.172 8.455 -65.287 1.00 54.97 178 GLU A CA 1
ATOM 1417 C C . GLU A 1 178 ? 79.683 7.670 -66.518 1.00 54.97 178 GLU A C 1
ATOM 1419 O O . GLU A 1 178 ? 80.702 8.061 -67.079 1.00 54.97 178 GLU A O 1
ATOM 1424 N N . ASP A 1 179 ? 78.959 6.655 -67.022 1.00 54.66 179 ASP A N 1
ATOM 1425 C CA . ASP A 1 179 ? 79.489 5.770 -68.086 1.00 54.66 179 ASP A CA 1
ATOM 1426 C C . ASP A 1 179 ? 78.929 6.003 -69.508 1.00 54.66 179 ASP A C 1
ATOM 1428 O O . ASP A 1 179 ? 79.579 5.640 -70.488 1.00 54.66 179 ASP A O 1
ATOM 1432 N N . TRP A 1 180 ? 77.738 6.593 -69.683 1.00 54.91 180 TRP A N 1
ATOM 1433 C CA . TRP A 1 180 ? 77.049 6.599 -70.996 1.00 54.91 180 TRP A CA 1
ATOM 1434 C C . TRP A 1 180 ? 76.823 7.989 -71.615 1.00 54.91 180 TRP A C 1
ATOM 1436 O O . TRP A 1 180 ? 76.291 8.105 -72.724 1.00 54.91 180 TRP A O 1
ATOM 1446 N N . ARG A 1 181 ? 77.265 9.058 -70.937 1.00 47.78 181 ARG A N 1
ATOM 1447 C CA . ARG A 1 181 ? 77.043 10.457 -71.347 1.00 47.78 181 ARG A CA 1
ATOM 1448 C C . ARG A 1 181 ? 77.574 10.821 -72.753 1.00 47.78 181 ARG A C 1
ATOM 1450 O O . ARG A 1 181 ? 76.855 11.541 -73.439 1.00 47.78 181 ARG A O 1
ATOM 1457 N N . PRO A 1 182 ? 78.722 10.323 -73.256 1.00 54.06 182 PRO A N 1
ATOM 1458 C CA . PRO A 1 182 ? 79.210 10.730 -74.582 1.00 54.06 182 PRO A CA 1
ATOM 1459 C C . PRO A 1 182 ? 78.487 10.067 -75.767 1.00 54.06 182 PRO A C 1
ATOM 1461 O O . PRO A 1 182 ? 78.633 10.525 -76.893 1.00 54.06 182 PRO A O 1
ATOM 1464 N N . SER A 1 183 ? 77.725 8.984 -75.551 1.00 47.72 183 SER A N 1
ATOM 1465 C CA . SER A 1 183 ? 77.116 8.197 -76.643 1.00 47.72 183 SER A CA 1
ATOM 1466 C C . SER A 1 183 ? 75.646 8.541 -76.919 1.00 47.72 183 SER A C 1
ATOM 1468 O O . SER A 1 183 ? 75.092 8.073 -77.913 1.00 47.72 183 SER A O 1
ATOM 1470 N N . PHE A 1 184 ? 74.995 9.320 -76.051 1.00 48.53 184 PHE A N 1
ATOM 1471 C CA . PHE A 1 184 ? 73.559 9.616 -76.140 1.00 48.53 184 PHE A CA 1
ATOM 1472 C C . PHE A 1 184 ? 73.234 11.021 -76.668 1.00 48.53 184 PHE A C 1
ATOM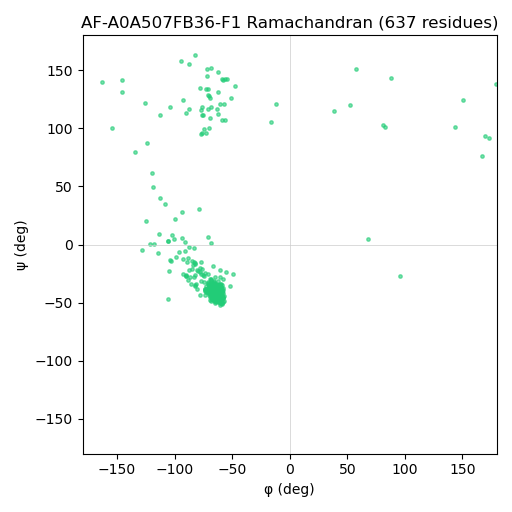 1474 O O . PHE A 1 184 ? 72.086 11.262 -77.045 1.00 48.53 184 PHE A O 1
ATOM 1481 N N . GLU A 1 185 ? 74.211 11.931 -76.743 1.00 51.53 185 GLU A N 1
ATOM 1482 C CA . GLU A 1 185 ? 73.989 13.303 -77.231 1.00 51.53 185 GLU A CA 1
ATOM 1483 C C . GLU A 1 185 ? 73.527 13.333 -78.704 1.00 51.53 185 GLU A C 1
ATOM 1485 O O . GLU A 1 185 ? 72.655 14.132 -79.046 1.00 51.53 185 GLU A O 1
ATOM 1490 N N . ASP A 1 186 ? 73.962 12.376 -79.534 1.00 52.59 186 ASP A N 1
ATOM 1491 C CA . ASP A 1 186 ? 73.552 12.283 -80.947 1.00 52.59 186 ASP A CA 1
ATOM 1492 C C . ASP A 1 186 ? 72.188 11.595 -81.167 1.00 52.59 186 ASP A C 1
ATOM 1494 O O . ASP A 1 186 ? 71.486 11.883 -82.138 1.00 52.59 186 ASP A O 1
ATOM 1498 N N . ALA A 1 187 ? 71.754 10.715 -80.257 1.00 53.66 187 ALA A N 1
ATOM 1499 C CA . ALA A 1 187 ? 70.456 10.036 -80.367 1.00 53.66 187 ALA A CA 1
ATOM 1500 C C . ALA A 1 187 ? 69.291 10.894 -79.831 1.00 53.66 187 ALA A C 1
ATOM 1502 O O . ALA A 1 187 ? 68.158 10.789 -80.311 1.00 53.66 187 ALA A O 1
ATOM 1503 N N . ILE A 1 188 ? 69.570 11.782 -78.867 1.00 52.62 188 ILE A N 1
ATOM 1504 C CA . ILE A 1 188 ? 68.591 12.705 -78.269 1.00 52.62 188 ILE A CA 1
ATOM 1505 C C . ILE A 1 188 ? 68.123 13.761 -79.279 1.00 52.62 188 ILE A C 1
ATOM 1507 O O . ILE A 1 188 ? 66.947 14.126 -79.264 1.00 52.62 188 ILE A O 1
ATOM 1511 N N . ALA A 1 189 ? 68.987 14.202 -80.199 1.00 55.47 189 ALA A N 1
ATOM 1512 C CA . ALA A 1 189 ? 68.632 15.219 -81.190 1.00 55.47 189 ALA A CA 1
ATOM 1513 C C . ALA A 1 189 ? 67.473 14.788 -82.113 1.00 55.47 189 ALA A C 1
ATOM 1515 O O . ALA A 1 189 ? 66.630 15.613 -82.458 1.00 55.47 189 ALA A O 1
ATOM 1516 N N . ASN A 1 190 ? 67.372 13.495 -82.445 1.00 54.56 190 ASN A N 1
ATOM 1517 C CA . ASN A 1 190 ? 66.373 12.994 -83.397 1.00 54.56 190 ASN A CA 1
ATOM 1518 C C . ASN A 1 190 ? 65.060 12.523 -82.745 1.00 54.56 190 ASN A C 1
ATOM 1520 O O . ASN A 1 190 ? 64.016 12.584 -83.382 1.00 54.56 190 ASN A O 1
ATOM 1524 N N . VAL A 1 191 ? 65.072 12.106 -81.473 1.00 53.59 191 VAL A N 1
ATOM 1525 C CA . VAL A 1 191 ? 63.853 11.685 -80.746 1.00 53.59 191 VAL A CA 1
ATOM 1526 C C . VAL A 1 191 ? 63.177 12.863 -80.021 1.00 53.59 191 VAL A C 1
ATOM 1528 O O . VAL A 1 191 ? 61.960 12.865 -79.832 1.00 53.59 191 VAL A O 1
ATOM 1531 N N . SER A 1 192 ? 63.943 13.901 -79.660 1.00 53.12 192 SER A N 1
ATOM 1532 C CA . SER A 1 192 ? 63.439 15.106 -78.981 1.00 53.12 192 SER A CA 1
ATOM 1533 C C . SER A 1 192 ? 62.352 15.830 -79.786 1.00 53.12 192 SER A C 1
ATOM 1535 O O . SER A 1 192 ? 61.382 16.309 -79.206 1.00 53.12 192 SER A O 1
ATOM 1537 N N . MET A 1 193 ? 62.443 15.844 -81.120 1.00 53.09 193 MET A N 1
ATOM 1538 C CA . MET A 1 193 ? 61.496 16.577 -81.968 1.00 53.09 193 MET A CA 1
ATOM 1539 C C . MET A 1 193 ? 60.109 15.912 -82.054 1.00 53.09 193 MET A C 1
ATOM 1541 O O . MET A 1 193 ? 59.101 16.616 -82.012 1.00 53.09 193 MET A O 1
ATOM 1545 N N . ASP A 1 194 ? 60.036 14.576 -82.060 1.00 52.53 194 ASP A N 1
ATOM 1546 C CA . ASP A 1 194 ? 58.760 13.840 -82.074 1.00 52.53 194 ASP A CA 1
ATOM 1547 C C . ASP A 1 194 ? 58.146 13.701 -80.669 1.00 52.53 194 ASP A C 1
ATOM 1549 O O . ASP A 1 194 ? 56.925 13.797 -80.498 1.00 52.53 194 ASP A O 1
ATOM 1553 N N . ILE A 1 195 ? 58.980 13.554 -79.628 1.00 55.59 195 ILE A N 1
ATOM 1554 C CA . ILE A 1 195 ? 58.515 13.507 -78.235 1.00 55.59 195 ILE A CA 1
ATOM 1555 C C . ILE A 1 195 ? 58.038 14.883 -77.757 1.00 55.59 195 ILE A C 1
ATOM 1557 O O . ILE A 1 195 ? 57.026 14.933 -77.065 1.00 55.59 195 ILE A O 1
ATOM 1561 N N . MET A 1 196 ? 58.681 15.998 -78.133 1.00 57.66 196 MET A N 1
ATOM 1562 C CA . MET A 1 196 ? 58.281 17.335 -77.659 1.00 57.66 196 MET A CA 1
ATOM 1563 C C . MET A 1 196 ? 56.911 17.808 -78.160 1.00 57.66 196 MET A C 1
ATOM 1565 O O . MET A 1 196 ? 56.334 18.702 -77.544 1.00 57.66 196 MET A O 1
ATOM 1569 N N . VAL A 1 197 ? 56.364 17.219 -79.228 1.00 58.62 197 VAL A N 1
ATOM 1570 C CA . VAL A 1 197 ? 55.058 17.626 -79.776 1.00 58.62 197 VAL A CA 1
ATOM 1571 C C . VAL A 1 197 ? 53.956 16.614 -79.448 1.00 58.62 197 VAL A C 1
ATOM 1573 O O . VAL A 1 197 ? 52.887 17.005 -78.981 1.00 58.62 197 VAL A O 1
ATOM 1576 N N . ALA A 1 198 ? 54.194 15.312 -79.640 1.00 59.94 198 ALA A N 1
ATOM 1577 C CA . ALA A 1 198 ? 53.134 14.306 -79.518 1.00 59.94 198 ALA A CA 1
ATOM 1578 C C . ALA A 1 198 ? 52.866 13.865 -78.067 1.00 59.94 198 ALA A C 1
ATOM 1580 O O . ALA A 1 198 ? 51.718 13.620 -77.686 1.00 59.94 198 ALA A O 1
ATOM 1581 N N . VAL A 1 199 ? 53.910 13.775 -77.238 1.00 61.28 199 VAL A N 1
ATOM 1582 C CA . VAL A 1 199 ? 53.797 13.243 -75.873 1.00 61.28 199 VAL A CA 1
ATOM 1583 C C . VAL A 1 199 ? 53.199 14.272 -74.903 1.00 61.28 199 VAL A C 1
ATOM 1585 O O . VAL A 1 199 ? 52.278 13.892 -74.181 1.00 61.28 199 VAL A O 1
ATOM 1588 N N . PRO A 1 200 ? 53.589 15.565 -74.909 1.00 67.56 200 PRO A N 1
ATOM 1589 C CA . PRO A 1 200 ? 52.921 16.591 -74.115 1.00 67.56 200 PRO A CA 1
ATOM 1590 C C . PRO A 1 200 ? 51.446 16.732 -74.464 1.00 67.56 200 PRO A C 1
ATOM 1592 O O . PRO A 1 200 ? 50.639 16.729 -73.551 1.00 67.56 200 PRO A O 1
ATOM 1595 N N . ALA A 1 201 ? 51.063 16.734 -75.746 1.00 65.62 201 ALA A N 1
ATOM 1596 C CA . ALA A 1 201 ? 49.656 16.847 -76.138 1.00 65.62 201 ALA A CA 1
ATOM 1597 C C . ALA A 1 201 ? 48.810 15.637 -75.686 1.00 65.62 201 ALA A C 1
ATOM 1599 O O . ALA A 1 201 ? 47.674 15.802 -75.233 1.00 65.62 201 ALA A O 1
ATOM 1600 N N . MET A 1 202 ? 49.356 14.416 -75.759 1.00 72.69 202 MET A N 1
ATOM 1601 C CA . MET A 1 202 ? 48.683 13.195 -75.293 1.00 72.69 202 MET A CA 1
ATOM 1602 C C . MET A 1 202 ? 48.626 13.106 -73.758 1.00 72.69 202 MET A C 1
ATOM 1604 O O . MET A 1 202 ? 47.604 12.710 -73.195 1.00 72.69 202 MET A O 1
ATOM 1608 N N . ILE A 1 203 ? 49.710 13.473 -73.068 1.00 72.88 203 ILE A N 1
ATOM 1609 C CA . ILE A 1 203 ? 49.752 13.523 -71.603 1.00 72.88 203 ILE A CA 1
ATOM 1610 C C . ILE A 1 203 ? 48.831 14.629 -71.104 1.00 72.88 203 ILE A C 1
ATOM 1612 O O . ILE A 1 203 ? 48.068 14.384 -70.184 1.00 72.88 203 ILE A O 1
ATOM 1616 N N . GLU A 1 204 ? 48.829 15.804 -71.724 1.00 74.00 204 GLU A N 1
ATOM 1617 C CA . GLU A 1 204 ? 47.955 16.918 -71.367 1.00 74.00 204 GLU A CA 1
ATOM 1618 C C . GLU A 1 204 ? 46.490 16.536 -71.575 1.00 74.00 204 GLU A C 1
ATOM 1620 O O . GLU A 1 204 ? 45.695 16.714 -70.663 1.00 74.00 204 GLU A O 1
ATOM 1625 N N . THR A 1 205 ? 46.121 15.875 -72.677 1.00 73.94 205 THR A N 1
ATOM 1626 C CA . THR A 1 205 ? 44.742 15.381 -72.858 1.00 73.94 205 THR A CA 1
ATOM 1627 C C . THR A 1 205 ? 44.362 14.253 -71.894 1.00 73.94 205 THR A C 1
ATOM 1629 O O . THR A 1 205 ? 43.248 14.267 -71.365 1.00 73.94 205 THR A O 1
ATOM 1632 N N . GLN A 1 206 ? 45.251 13.298 -71.589 1.00 75.12 206 GLN A N 1
ATOM 1633 C CA . GLN A 1 206 ? 44.965 12.264 -70.582 1.00 75.12 206 GLN A CA 1
ATOM 1634 C C . GLN A 1 206 ? 44.903 12.828 -69.161 1.00 75.12 206 GLN A C 1
ATOM 1636 O O . GLN A 1 206 ? 44.005 12.461 -68.403 1.00 75.12 206 GLN A O 1
ATOM 1641 N N . VAL A 1 207 ? 45.823 13.715 -68.792 1.00 76.12 207 VAL A N 1
ATOM 1642 C CA . VAL A 1 207 ? 45.852 14.385 -67.490 1.00 76.12 207 VAL A CA 1
ATOM 1643 C C . VAL A 1 207 ? 44.624 15.271 -67.362 1.00 76.12 207 VAL A C 1
ATOM 1645 O O . VAL A 1 207 ? 43.913 15.127 -66.379 1.00 76.12 207 VAL A O 1
ATOM 1648 N N . GLN A 1 208 ? 44.272 16.071 -68.370 1.00 79.12 208 GLN A N 1
ATOM 1649 C CA . GLN A 1 208 ? 43.057 16.888 -68.368 1.00 79.12 208 GLN A CA 1
ATOM 1650 C C . GLN A 1 208 ? 41.798 16.021 -68.237 1.00 79.12 208 GLN A C 1
ATOM 1652 O O . GLN A 1 208 ? 40.911 16.341 -67.445 1.00 79.12 208 GLN A O 1
ATOM 1657 N N . ALA A 1 209 ? 41.719 14.881 -68.934 1.00 77.25 209 ALA A N 1
ATOM 1658 C CA . ALA A 1 209 ? 40.591 13.957 -68.817 1.00 77.25 209 ALA A CA 1
ATOM 1659 C C . ALA A 1 209 ? 40.511 13.293 -67.430 1.00 77.25 209 ALA A C 1
ATOM 1661 O O . ALA A 1 209 ? 39.425 13.159 -66.862 1.00 77.25 209 ALA A O 1
ATOM 1662 N N . LYS A 1 210 ? 41.648 12.888 -66.850 1.00 77.94 210 LYS A N 1
ATOM 1663 C CA . LYS A 1 210 ? 41.699 12.283 -65.510 1.00 77.94 210 LYS A CA 1
ATOM 1664 C C . LYS A 1 210 ? 41.440 13.314 -64.415 1.00 77.94 210 LYS A C 1
ATOM 1666 O O . LYS A 1 210 ? 40.677 13.012 -63.506 1.00 77.94 210 LYS A O 1
ATOM 1671 N N . VAL A 1 211 ? 41.992 14.520 -64.528 1.00 80.19 211 VAL A N 1
ATOM 1672 C CA . VAL A 1 211 ? 41.744 15.656 -63.628 1.00 80.19 211 VAL A CA 1
ATOM 1673 C C . VAL A 1 211 ? 40.275 16.057 -63.683 1.00 80.19 211 VAL A C 1
ATOM 1675 O O . VAL A 1 211 ? 39.660 16.198 -62.634 1.00 80.19 211 VAL A O 1
ATOM 1678 N N . SER A 1 212 ? 39.669 16.124 -64.872 1.00 78.88 212 SER A N 1
ATOM 1679 C CA . SER A 1 212 ? 38.232 16.399 -65.022 1.00 78.88 212 SER A CA 1
ATOM 1680 C C . SER A 1 212 ? 37.369 15.294 -64.407 1.00 78.88 212 SER A C 1
ATOM 1682 O O . SER A 1 212 ? 36.381 15.582 -63.736 1.00 78.88 212 SER A O 1
ATOM 1684 N N . LYS A 1 213 ? 37.757 14.021 -64.572 1.00 83.12 213 LYS A N 1
ATOM 1685 C CA . LYS A 1 213 ? 37.055 12.878 -63.965 1.00 83.12 213 LYS A CA 1
ATOM 1686 C C . LYS A 1 213 ? 37.195 12.843 -62.441 1.00 83.12 213 LYS A C 1
ATOM 1688 O O . LYS A 1 213 ? 36.220 12.557 -61.755 1.00 83.12 213 LYS A O 1
ATOM 1693 N N . ILE A 1 214 ? 38.380 13.138 -61.907 1.00 78.75 214 ILE A N 1
ATOM 1694 C CA . ILE A 1 214 ? 38.619 13.252 -60.462 1.00 78.75 214 ILE A CA 1
ATOM 1695 C C . ILE A 1 214 ? 37.853 14.451 -59.903 1.00 78.75 214 ILE A C 1
ATOM 1697 O O . ILE A 1 214 ? 37.215 14.316 -58.870 1.00 78.75 214 ILE A O 1
ATOM 1701 N N . ALA A 1 215 ? 37.853 15.598 -60.583 1.00 80.00 215 ALA A N 1
ATOM 1702 C CA . ALA A 1 215 ? 37.086 16.768 -60.167 1.00 80.00 215 ALA A CA 1
ATOM 1703 C C . ALA A 1 215 ? 35.576 16.480 -60.150 1.00 80.00 215 ALA A C 1
ATOM 1705 O O . ALA A 1 215 ? 34.904 16.842 -59.188 1.00 80.00 215 ALA A O 1
ATOM 1706 N N . ALA A 1 216 ? 35.055 15.772 -61.158 1.00 80.06 216 ALA A N 1
ATOM 1707 C CA . ALA A 1 216 ? 33.654 15.361 -61.209 1.00 80.06 216 ALA A CA 1
ATOM 1708 C C . ALA A 1 216 ? 33.292 14.387 -60.075 1.00 80.06 216 ALA A C 1
ATOM 1710 O O . ALA A 1 216 ? 32.338 14.641 -59.348 1.00 80.06 216 ALA A O 1
ATOM 1711 N N . LEU A 1 217 ? 34.089 13.331 -59.868 1.00 83.44 217 LEU A N 1
ATOM 1712 C CA . LEU A 1 217 ? 33.857 12.347 -58.802 1.00 83.44 217 LEU A CA 1
ATOM 1713 C C . LEU A 1 217 ? 34.011 12.953 -57.402 1.00 83.44 217 LEU A C 1
ATOM 1715 O O . LEU A 1 217 ? 33.232 12.642 -56.506 1.00 83.44 217 LEU A O 1
ATOM 1719 N N . THR A 1 218 ? 34.996 13.831 -57.199 1.00 82.94 218 THR A N 1
ATOM 1720 C CA . THR A 1 218 ? 35.179 14.542 -55.926 1.00 82.94 218 THR A CA 1
ATOM 1721 C C . THR A 1 218 ? 34.012 15.488 -55.666 1.00 82.94 218 THR A C 1
ATOM 1723 O O . THR A 1 218 ? 33.536 15.553 -54.539 1.00 82.94 218 THR A O 1
ATOM 1726 N N . LYS A 1 219 ? 33.507 16.182 -56.694 1.00 88.75 219 LYS A N 1
ATOM 1727 C CA . LYS A 1 219 ? 32.332 17.051 -56.570 1.00 88.75 219 LYS A CA 1
ATOM 1728 C C . LYS A 1 219 ? 31.066 16.257 -56.246 1.00 88.75 219 LYS A C 1
ATOM 1730 O O . LYS A 1 219 ? 30.347 16.639 -55.335 1.00 88.75 219 LYS A O 1
ATOM 1735 N N . GLU A 1 220 ? 30.815 15.156 -56.949 1.00 87.56 220 GLU A N 1
ATOM 1736 C CA . GLU A 1 220 ? 29.676 14.265 -56.688 1.00 87.56 220 GLU A CA 1
ATOM 1737 C C . GLU A 1 220 ? 29.725 13.706 -55.262 1.00 87.56 220 GLU A C 1
ATOM 1739 O O . GLU A 1 220 ? 28.741 13.766 -54.529 1.00 87.56 220 GLU A O 1
ATOM 1744 N N . LYS A 1 221 ? 30.901 13.243 -54.824 1.00 87.12 221 LYS A N 1
ATOM 1745 C CA . LYS A 1 221 ? 31.076 12.705 -53.475 1.00 87.12 221 LYS A CA 1
ATOM 1746 C C . LYS A 1 221 ? 30.982 13.778 -52.392 1.00 87.12 221 LYS A C 1
ATOM 1748 O O . LYS A 1 221 ? 30.457 13.491 -51.325 1.00 87.12 221 LYS A O 1
ATOM 1753 N N . MET A 1 222 ? 31.461 14.999 -52.646 1.00 84.06 222 MET A N 1
ATOM 1754 C CA . MET A 1 222 ? 31.249 16.122 -51.726 1.00 84.06 222 MET A CA 1
ATOM 1755 C C . MET A 1 222 ? 29.766 16.452 -51.586 1.00 84.06 222 MET A C 1
ATOM 1757 O O . MET A 1 222 ? 29.311 16.554 -50.458 1.00 84.06 222 MET A O 1
ATOM 1761 N N . LEU A 1 223 ? 29.012 16.534 -52.687 1.00 88.62 223 LEU A N 1
ATOM 1762 C CA . LEU A 1 223 ? 27.571 16.806 -52.635 1.00 88.62 223 LEU A CA 1
ATOM 1763 C C . LEU A 1 223 ? 26.809 15.712 -51.874 1.00 88.62 223 LEU A C 1
ATOM 1765 O O . LEU A 1 223 ? 25.982 16.024 -51.028 1.00 88.62 223 LEU A O 1
ATOM 1769 N N . SER A 1 224 ? 27.141 14.439 -52.108 1.00 90.06 224 SER A N 1
ATOM 1770 C CA . SER A 1 224 ? 26.556 13.316 -51.361 1.00 90.06 224 SER A CA 1
ATOM 1771 C C . SER A 1 224 ? 26.899 13.363 -49.866 1.00 90.06 224 SER A C 1
ATOM 1773 O O . SER A 1 224 ? 26.025 13.130 -49.039 1.00 90.06 224 SER A O 1
ATOM 1775 N N . MET A 1 225 ? 28.138 13.705 -49.496 1.00 86.94 225 MET A N 1
ATOM 1776 C CA . MET A 1 225 ? 28.509 13.873 -48.084 1.00 86.94 225 MET A CA 1
ATOM 1777 C C . MET A 1 225 ? 27.850 15.107 -47.452 1.00 86.94 225 MET A C 1
ATOM 1779 O O . MET A 1 225 ? 27.524 15.079 -46.272 1.00 86.94 225 MET A O 1
ATOM 1783 N N . GLU A 1 226 ? 27.659 16.195 -48.203 1.00 89.12 226 GLU A N 1
ATOM 1784 C CA . GLU A 1 226 ? 26.937 17.385 -47.736 1.00 89.12 226 GLU A CA 1
ATOM 1785 C C . GLU A 1 226 ? 25.457 17.079 -47.468 1.00 89.12 226 GLU A C 1
ATOM 1787 O O . GLU A 1 226 ? 24.926 17.547 -46.462 1.00 89.12 226 GLU A O 1
ATOM 1792 N N . GLU A 1 227 ? 24.824 16.259 -48.313 1.00 90.94 227 GLU A N 1
ATOM 1793 C CA . GLU A 1 227 ? 23.454 15.767 -48.126 1.00 90.94 227 GLU A CA 1
ATOM 1794 C C . GLU A 1 227 ? 23.351 14.852 -46.893 1.00 90.94 227 GLU A C 1
ATOM 1796 O O . GLU A 1 227 ? 22.531 15.108 -46.016 1.00 90.94 227 GLU A O 1
ATOM 1801 N N . GLU A 1 228 ? 24.264 13.886 -46.724 1.00 89.31 228 GLU A N 1
ATOM 1802 C CA . GLU A 1 228 ? 24.324 13.047 -45.512 1.00 89.31 228 GLU A CA 1
ATOM 1803 C C . GLU A 1 228 ? 24.554 13.876 -44.234 1.00 89.31 228 GLU A C 1
ATOM 1805 O O . GLU A 1 228 ? 23.965 13.605 -43.187 1.00 89.31 228 GLU A O 1
ATOM 1810 N N . ILE A 1 229 ? 25.399 14.913 -44.296 1.00 86.62 229 ILE A N 1
ATOM 1811 C CA . ILE A 1 229 ? 25.617 15.832 -43.170 1.00 86.62 229 ILE A CA 1
ATOM 1812 C C . ILE A 1 229 ? 24.348 16.636 -42.863 1.00 86.62 229 ILE A C 1
ATOM 1814 O O . ILE A 1 229 ? 24.094 16.921 -41.690 1.00 86.62 229 ILE A O 1
ATOM 1818 N N . ALA A 1 230 ? 23.580 17.039 -43.877 1.00 90.12 230 ALA A N 1
ATOM 1819 C CA . ALA A 1 230 ? 22.314 17.740 -43.685 1.00 90.12 230 ALA A CA 1
ATOM 1820 C C . ALA A 1 230 ? 21.276 16.826 -43.015 1.00 90.12 230 ALA A C 1
ATOM 1822 O O . ALA A 1 230 ? 20.737 17.200 -41.974 1.00 90.12 230 ALA A O 1
ATOM 1823 N N . ASP A 1 231 ? 21.106 15.601 -43.515 1.00 90.75 231 ASP A N 1
ATOM 1824 C CA . ASP A 1 231 ? 20.189 14.608 -42.943 1.00 90.75 231 ASP A CA 1
ATOM 1825 C C . ASP A 1 231 ? 20.535 14.281 -41.481 1.00 90.75 231 ASP A C 1
ATOM 1827 O O . ASP A 1 231 ? 19.667 14.279 -40.606 1.00 90.75 231 ASP A O 1
ATOM 1831 N N . LEU A 1 232 ? 21.823 14.074 -41.176 1.00 88.25 232 LEU A N 1
ATOM 1832 C CA . LEU A 1 232 ? 22.279 13.814 -39.807 1.00 88.25 232 LEU A CA 1
ATOM 1833 C C . LEU A 1 232 ? 22.065 15.017 -38.880 1.00 88.25 232 LEU A C 1
ATOM 1835 O O . LEU A 1 232 ? 21.774 14.839 -37.697 1.00 88.25 232 LEU A O 1
ATOM 1839 N N . LYS A 1 233 ? 22.210 16.250 -39.382 1.00 89.06 233 LYS A N 1
ATOM 1840 C CA . LYS A 1 233 ? 21.901 17.456 -38.598 1.00 89.06 233 LYS A CA 1
ATOM 1841 C C . LYS A 1 233 ? 20.416 17.534 -38.270 1.00 89.06 233 LYS A C 1
ATOM 1843 O O . LYS A 1 233 ? 20.085 17.865 -37.129 1.00 89.06 233 LYS A O 1
ATOM 1848 N N . ASP A 1 234 ? 19.553 17.203 -39.222 1.00 89.31 234 ASP A N 1
ATOM 1849 C CA . ASP A 1 234 ? 18.109 17.184 -39.014 1.00 89.31 234 ASP A CA 1
ATOM 1850 C C . ASP A 1 234 ? 17.718 16.098 -37.999 1.00 89.31 234 ASP A C 1
ATOM 1852 O O . ASP A 1 234 ? 16.987 16.388 -37.048 1.00 89.31 234 ASP A O 1
ATOM 1856 N N . GLU A 1 235 ? 18.293 14.895 -38.093 1.00 89.25 235 GLU A N 1
ATOM 1857 C CA . GLU A 1 235 ? 18.058 13.797 -37.143 1.00 89.25 235 GLU A CA 1
ATOM 1858 C C . GLU A 1 235 ? 18.543 14.142 -35.720 1.00 89.25 235 GLU A C 1
ATOM 1860 O O . GLU A 1 235 ? 17.833 13.909 -34.736 1.00 89.25 235 GLU A O 1
ATOM 1865 N N . ILE A 1 236 ? 19.706 14.794 -35.592 1.00 88.50 236 ILE A N 1
ATOM 1866 C CA . ILE A 1 236 ? 20.200 15.322 -34.309 1.00 88.50 236 ILE A CA 1
ATOM 1867 C C . ILE A 1 236 ? 19.257 16.401 -33.762 1.00 88.50 236 ILE A C 1
ATOM 1869 O O . ILE A 1 236 ? 18.993 16.435 -32.558 1.00 88.50 236 ILE A O 1
ATOM 1873 N N . SER A 1 237 ? 18.749 17.295 -34.614 1.00 88.62 237 SER A N 1
ATOM 1874 C CA . SER A 1 237 ? 17.839 18.362 -34.187 1.00 88.62 237 SER A CA 1
ATOM 1875 C C . SER A 1 237 ? 16.514 17.806 -33.653 1.00 88.62 237 SER A C 1
ATOM 1877 O O . SER A 1 237 ? 16.053 18.233 -32.591 1.00 88.62 237 SER A O 1
ATOM 1879 N N . GLU A 1 238 ? 15.957 16.787 -34.312 1.00 90.38 238 GLU A N 1
ATOM 1880 C CA . GLU A 1 238 ? 14.727 16.121 -33.887 1.00 90.38 238 GLU A CA 1
ATOM 1881 C C . GLU A 1 238 ? 14.948 15.307 -32.605 1.00 90.38 238 GLU A C 1
ATOM 1883 O O . GLU A 1 238 ? 14.151 15.401 -31.670 1.00 90.38 238 GLU A O 1
ATOM 1888 N N . SER A 1 239 ? 16.071 14.590 -32.492 1.00 87.50 239 SER A N 1
ATOM 1889 C CA . SER A 1 239 ? 16.436 13.893 -31.254 1.00 87.50 239 SER A CA 1
ATOM 1890 C C . SER A 1 239 ? 16.600 14.866 -30.081 1.00 87.50 239 SER A C 1
ATOM 1892 O O . SER A 1 239 ? 16.125 14.585 -28.981 1.00 87.50 239 SER A O 1
ATOM 1894 N N . ASN A 1 240 ? 17.226 16.029 -30.293 1.00 88.81 240 ASN A N 1
ATOM 1895 C CA . ASN A 1 240 ? 17.356 17.061 -29.261 1.00 88.81 240 ASN A CA 1
ATOM 1896 C C . ASN A 1 240 ? 15.990 17.622 -28.844 1.00 88.81 240 ASN A C 1
ATOM 1898 O O . ASN A 1 240 ? 15.754 17.840 -27.654 1.00 88.81 240 ASN A O 1
ATOM 1902 N N . ARG A 1 241 ? 15.069 17.812 -29.798 1.00 89.88 241 ARG A N 1
ATOM 1903 C CA . ARG A 1 241 ? 13.690 18.239 -29.523 1.00 89.88 241 ARG A CA 1
ATOM 1904 C C . ARG A 1 241 ? 12.944 17.210 -28.672 1.00 89.88 241 ARG A C 1
ATOM 1906 O O . ARG A 1 241 ? 12.277 17.586 -27.711 1.00 89.88 241 ARG A O 1
ATOM 1913 N N . GLN A 1 242 ? 13.095 15.921 -28.974 1.00 88.38 242 GLN A N 1
ATOM 1914 C CA . GLN A 1 242 ? 12.505 14.834 -28.185 1.00 88.38 242 GLN A CA 1
ATOM 1915 C C . GLN A 1 242 ? 13.093 14.763 -26.771 1.00 88.38 242 GLN A C 1
ATOM 1917 O O . GLN A 1 242 ? 12.342 14.642 -25.804 1.00 88.38 242 GLN A O 1
ATOM 1922 N N . CYS A 1 243 ? 14.413 14.910 -26.626 1.00 84.31 243 CYS A N 1
ATOM 1923 C CA . CYS A 1 243 ? 15.063 14.987 -25.317 1.00 84.31 243 CYS A CA 1
ATOM 1924 C C . CYS A 1 243 ? 14.558 16.175 -24.484 1.00 84.31 243 CYS A C 1
ATOM 1926 O O . CYS A 1 243 ? 14.304 16.009 -23.292 1.00 84.31 243 CYS A O 1
ATOM 1928 N N . ALA A 1 244 ? 14.375 17.350 -25.096 1.00 87.56 244 ALA A N 1
ATOM 1929 C CA . ALA A 1 244 ? 13.827 18.520 -24.411 1.00 87.56 244 ALA A CA 1
ATOM 1930 C C . ALA A 1 244 ? 12.394 18.267 -23.913 1.00 87.56 244 ALA A C 1
ATOM 1932 O O . ALA A 1 244 ? 12.090 18.539 -22.753 1.00 87.56 244 ALA A O 1
ATOM 1933 N N . LEU A 1 245 ? 11.549 17.665 -24.753 1.00 90.94 245 LEU A N 1
ATOM 1934 C CA . LEU A 1 245 ? 10.151 17.378 -24.429 1.00 90.94 245 LEU A CA 1
ATOM 1935 C C . LEU A 1 245 ? 10.020 16.323 -23.316 1.00 90.94 245 LEU A C 1
ATOM 1937 O O . LEU A 1 245 ? 9.221 16.484 -22.397 1.00 90.94 245 LEU A O 1
ATOM 1941 N N . LEU A 1 246 ? 10.857 15.281 -23.341 1.00 84.94 246 LEU A N 1
ATOM 1942 C CA . LEU A 1 246 ? 10.940 14.297 -22.256 1.00 84.94 246 LEU A CA 1
ATOM 1943 C C . LEU A 1 246 ? 11.459 14.916 -20.952 1.00 84.94 246 LEU A C 1
ATOM 1945 O O . LEU A 1 246 ? 10.967 14.582 -19.876 1.00 84.94 246 LEU A O 1
ATOM 1949 N N . SER A 1 247 ? 12.431 15.830 -21.030 1.00 87.81 247 SER A N 1
ATOM 1950 C CA . SER A 1 247 ? 12.939 16.542 -19.854 1.00 87.81 247 SER A CA 1
ATOM 1951 C C . SER A 1 247 ? 11.864 17.427 -19.217 1.00 87.81 247 SER A C 1
ATOM 1953 O O . SER A 1 247 ? 11.774 17.479 -17.992 1.00 87.81 247 SER A O 1
ATOM 1955 N N . GLU A 1 248 ? 11.041 18.097 -20.023 1.00 88.94 248 GLU A N 1
ATOM 1956 C CA . GLU A 1 248 ? 9.919 18.915 -19.552 1.00 88.94 248 GLU A CA 1
ATOM 1957 C C . GLU A 1 248 ? 8.821 18.048 -18.915 1.00 88.94 248 GLU A C 1
ATOM 1959 O O . GLU A 1 248 ? 8.369 18.334 -17.807 1.00 88.94 248 GLU A O 1
ATOM 1964 N N . GLN A 1 249 ? 8.469 16.918 -19.541 1.00 87.88 249 GLN A N 1
ATOM 1965 C CA . GLN A 1 249 ? 7.535 15.942 -18.963 1.00 87.88 249 GLN A CA 1
ATOM 1966 C C . GLN A 1 249 ? 8.032 15.376 -17.629 1.00 87.88 249 GLN A C 1
ATOM 1968 O O . GLN A 1 249 ? 7.247 15.206 -16.697 1.00 87.88 249 GLN A O 1
ATOM 1973 N N . MET A 1 250 ? 9.333 15.097 -17.520 1.00 86.00 250 MET A N 1
ATOM 1974 C CA . MET A 1 250 ? 9.936 14.624 -16.277 1.00 86.00 250 MET A CA 1
ATOM 1975 C C . MET A 1 250 ? 9.864 15.696 -15.182 1.00 86.00 250 MET A C 1
ATOM 1977 O O . MET A 1 250 ? 9.502 15.371 -14.056 1.00 86.00 250 MET A O 1
ATOM 1981 N N . GLN A 1 251 ? 10.154 16.962 -15.504 1.00 88.06 251 GLN A N 1
ATOM 1982 C CA . GLN A 1 251 ? 10.046 18.071 -14.549 1.00 88.06 251 GLN A CA 1
ATOM 1983 C C . GLN A 1 251 ? 8.608 18.292 -14.072 1.00 88.06 251 GLN A C 1
ATOM 1985 O O . GLN A 1 251 ? 8.391 18.453 -12.872 1.00 88.06 251 GLN A O 1
ATOM 1990 N N . GLU A 1 252 ? 7.624 18.246 -14.972 1.00 88.94 252 GLU A N 1
ATOM 1991 C CA . GLU A 1 252 ? 6.214 18.378 -14.594 1.00 88.94 252 GLU A CA 1
ATOM 1992 C C . GLU A 1 252 ? 5.749 17.194 -13.735 1.00 88.94 252 GLU A C 1
ATOM 1994 O O . GLU A 1 252 ? 5.069 17.392 -12.730 1.00 88.94 252 GLU A O 1
ATOM 1999 N N . ALA A 1 253 ? 6.180 15.968 -14.053 1.00 82.44 253 ALA A N 1
ATOM 2000 C CA . ALA A 1 253 ? 5.907 14.809 -13.208 1.00 82.44 253 ALA A CA 1
ATOM 2001 C C . ALA A 1 253 ? 6.531 14.967 -11.810 1.00 82.44 253 ALA A C 1
ATOM 2003 O O . ALA A 1 253 ? 5.865 14.691 -10.814 1.00 82.44 253 ALA A O 1
ATOM 2004 N N . THR A 1 254 ? 7.779 15.445 -11.712 1.00 87.38 254 THR A N 1
ATOM 2005 C CA . THR A 1 254 ? 8.419 15.753 -10.423 1.00 87.38 254 THR A CA 1
ATOM 2006 C C . THR A 1 254 ? 7.627 16.804 -9.645 1.00 87.38 254 THR A C 1
ATOM 2008 O O . THR A 1 254 ? 7.344 16.587 -8.470 1.00 87.38 254 THR A O 1
ATOM 2011 N N . ARG A 1 255 ? 7.181 17.884 -10.300 1.00 87.88 255 ARG A N 1
ATOM 2012 C CA . ARG A 1 255 ? 6.369 18.935 -9.669 1.00 87.88 255 ARG A CA 1
ATOM 2013 C C . ARG A 1 255 ? 5.051 18.391 -9.112 1.00 87.88 255 ARG A C 1
ATOM 2015 O O . ARG A 1 255 ? 4.698 18.696 -7.978 1.00 87.88 255 ARG A O 1
ATOM 2022 N N . GLN A 1 256 ? 4.362 17.538 -9.868 1.00 85.12 256 GLN A N 1
ATOM 2023 C CA . GLN A 1 256 ? 3.117 16.900 -9.427 1.00 85.12 256 GLN A CA 1
ATOM 2024 C C . GLN A 1 256 ? 3.335 15.935 -8.254 1.00 85.12 256 GLN A C 1
ATOM 2026 O O . GLN A 1 256 ? 2.510 15.877 -7.341 1.00 85.12 256 GLN A O 1
ATOM 2031 N N . PHE A 1 257 ? 4.445 15.189 -8.249 1.00 82.38 257 PHE A N 1
ATOM 2032 C CA . PHE A 1 257 ? 4.814 14.345 -7.110 1.00 82.38 257 PHE A CA 1
ATOM 2033 C C . PHE A 1 257 ? 5.093 15.176 -5.853 1.00 82.38 257 PHE A C 1
ATOM 2035 O O . PHE A 1 257 ? 4.609 14.817 -4.779 1.00 82.38 257 PHE A O 1
ATOM 2042 N N . ASP A 1 258 ? 5.812 16.291 -5.982 1.00 85.75 258 ASP A N 1
ATOM 2043 C CA . ASP A 1 258 ? 6.111 17.187 -4.863 1.00 85.75 258 ASP A CA 1
ATOM 2044 C C . ASP A 1 258 ? 4.844 17.869 -4.318 1.00 85.75 258 ASP A C 1
ATOM 2046 O O . ASP A 1 258 ? 4.668 17.966 -3.102 1.00 85.75 258 ASP A O 1
ATOM 2050 N N . GLU A 1 259 ? 3.926 18.298 -5.190 1.00 87.00 259 GLU A N 1
ATOM 2051 C CA . GLU A 1 259 ? 2.617 18.834 -4.791 1.00 87.00 259 GLU A CA 1
ATOM 2052 C C . GLU A 1 259 ? 1.792 17.780 -4.037 1.00 87.00 259 GLU A C 1
ATOM 2054 O O . GLU A 1 259 ? 1.296 18.060 -2.945 1.00 87.00 259 GLU A O 1
ATOM 2059 N N . CYS A 1 260 ? 1.721 16.543 -4.544 1.00 83.88 260 CYS A N 1
ATOM 2060 C CA . CYS A 1 260 ? 1.002 15.450 -3.884 1.00 83.88 260 CYS A CA 1
ATOM 2061 C C . CYS A 1 260 ? 1.603 15.096 -2.514 1.00 83.88 260 CYS A C 1
ATOM 2063 O O . CYS A 1 260 ? 0.864 14.899 -1.548 1.00 83.88 260 CYS A O 1
ATOM 2065 N N . LEU A 1 261 ? 2.935 15.028 -2.409 1.00 81.94 261 LEU A N 1
ATOM 2066 C CA . LEU A 1 261 ? 3.623 14.758 -1.145 1.00 81.94 261 LEU A CA 1
ATOM 2067 C C . LEU A 1 261 ? 3.392 15.873 -0.124 1.00 81.94 261 LEU A C 1
ATOM 2069 O O . LEU A 1 261 ? 3.167 15.588 1.051 1.00 81.94 261 LEU A O 1
ATOM 2073 N N . ASN A 1 262 ? 3.413 17.134 -0.560 1.00 84.12 262 ASN A N 1
ATOM 2074 C CA . ASN A 1 262 ? 3.144 18.265 0.322 1.00 84.12 262 ASN A CA 1
ATOM 2075 C C . ASN A 1 262 ? 1.688 18.285 0.798 1.00 84.12 262 ASN A C 1
ATOM 2077 O O . ASN A 1 262 ? 1.462 18.493 1.988 1.00 84.12 262 ASN A O 1
ATOM 2081 N N . SER A 1 263 ? 0.716 18.008 -0.075 1.00 82.94 263 SER A N 1
ATOM 2082 C CA . SER A 1 263 ? -0.693 17.871 0.319 1.00 82.94 263 SER A CA 1
ATOM 2083 C C . SER A 1 263 ? -0.910 16.714 1.298 1.00 82.94 263 SER A C 1
ATOM 2085 O O . SER A 1 263 ? -1.583 16.879 2.310 1.00 82.94 263 SER A O 1
ATOM 2087 N N . GLN A 1 264 ? -0.283 15.558 1.063 1.00 81.00 264 GLN A N 1
ATOM 2088 C CA . GLN A 1 264 ? -0.378 14.426 1.988 1.00 81.00 264 GLN A CA 1
ATOM 2089 C C . GLN A 1 264 ? 0.266 14.745 3.345 1.00 81.00 264 GLN A C 1
ATOM 2091 O O . GLN A 1 264 ? -0.238 14.346 4.396 1.00 81.00 264 GLN A O 1
ATOM 2096 N N . LYS A 1 265 ? 1.379 15.485 3.340 1.00 85.62 265 LYS A N 1
ATOM 2097 C CA . LYS A 1 265 ? 2.053 15.928 4.560 1.00 85.62 265 LYS A CA 1
ATOM 2098 C C . LYS A 1 265 ? 1.175 16.879 5.376 1.00 85.62 265 LYS A C 1
ATOM 2100 O O . LYS A 1 265 ? 1.058 16.675 6.580 1.00 85.62 265 LYS A O 1
ATOM 2105 N N . THR A 1 266 ? 0.535 17.869 4.754 1.00 84.12 266 THR A N 1
ATOM 2106 C CA . THR A 1 266 ? -0.344 18.814 5.466 1.00 84.12 266 THR A CA 1
ATOM 2107 C C . THR A 1 266 ? -1.610 18.138 6.000 1.00 84.12 266 THR A C 1
ATOM 2109 O O . THR A 1 266 ? -2.040 18.426 7.119 1.00 84.12 266 THR A O 1
ATOM 2112 N N . GLU A 1 267 ? -2.181 17.183 5.262 1.00 82.88 267 GLU A N 1
ATOM 2113 C CA . GLU A 1 267 ? -3.278 16.339 5.754 1.00 82.88 267 GLU A CA 1
ATOM 2114 C C . GLU A 1 267 ? -2.837 15.490 6.955 1.00 82.88 267 GLU A C 1
ATOM 2116 O O . GLU A 1 267 ? -3.517 15.454 7.981 1.00 82.88 267 GLU A O 1
ATOM 2121 N N . SER A 1 268 ? -1.655 14.873 6.886 1.00 79.06 268 SER A N 1
ATOM 2122 C CA . SER A 1 268 ? -1.116 14.098 8.005 1.00 79.06 268 SER A CA 1
ATOM 2123 C C . SER A 1 268 ? -0.854 14.975 9.233 1.00 79.06 268 SER A C 1
ATOM 2125 O O . SER A 1 268 ? -1.210 14.575 10.340 1.00 79.06 268 SER A O 1
ATOM 2127 N N . GLU A 1 269 ? -0.273 16.165 9.061 1.00 83.12 269 GLU A N 1
ATOM 2128 C CA . GLU A 1 269 ? -0.014 17.118 10.149 1.00 83.12 269 GLU A CA 1
ATOM 2129 C C . GLU A 1 269 ? -1.318 17.612 10.794 1.00 83.12 269 GLU A C 1
ATOM 2131 O O . GLU A 1 269 ? -1.421 17.645 12.021 1.00 83.12 269 GLU A O 1
ATOM 2136 N N . SER A 1 270 ? -2.345 17.920 9.995 1.00 83.06 270 SER A N 1
ATOM 2137 C CA . SER A 1 270 ? -3.657 18.327 10.518 1.00 83.06 270 SER A CA 1
ATOM 2138 C C . SER A 1 270 ? -4.384 17.189 11.246 1.00 83.06 270 SER A C 1
ATOM 2140 O O . SER A 1 270 ? -4.960 17.420 12.311 1.00 83.06 270 SER A O 1
ATOM 2142 N N . SER A 1 271 ? -4.300 15.950 10.746 1.00 82.62 271 SER A N 1
ATOM 2143 C CA . SER A 1 271 ? -4.843 14.776 11.446 1.00 82.62 271 SER A CA 1
ATOM 2144 C C . SER A 1 271 ? -4.126 14.516 12.777 1.00 82.62 271 SER A C 1
ATOM 2146 O O . SER A 1 271 ? -4.781 14.273 13.789 1.00 82.62 271 SER A O 1
ATOM 2148 N N . SER A 1 272 ? -2.795 14.660 12.807 1.00 83.25 272 SER A N 1
ATOM 2149 C CA . SER A 1 272 ? -1.985 14.518 14.020 1.00 83.25 272 SER A CA 1
ATOM 2150 C C . SER A 1 272 ? -2.354 15.574 15.058 1.00 83.25 272 SER A C 1
ATOM 2152 O O . SER A 1 272 ? -2.539 15.242 16.225 1.00 83.25 272 SER A O 1
ATOM 2154 N N . ALA A 1 273 ? -2.526 16.832 14.637 1.00 85.12 273 ALA A N 1
ATOM 2155 C CA . ALA A 1 273 ? -2.962 17.908 15.523 1.00 85.12 273 ALA A CA 1
ATOM 2156 C C . ALA A 1 273 ? -4.344 17.623 16.133 1.00 85.12 273 ALA A C 1
ATOM 2158 O O . ALA A 1 273 ? -4.546 17.840 17.326 1.00 85.12 273 ALA A O 1
ATOM 2159 N N . ARG A 1 274 ? -5.281 17.070 15.348 1.00 87.00 274 ARG A N 1
ATOM 2160 C CA . ARG A 1 274 ? -6.619 16.706 15.837 1.00 87.00 274 ARG A CA 1
ATOM 2161 C C . ARG A 1 274 ? -6.569 15.592 16.886 1.00 87.00 274 ARG A C 1
ATOM 2163 O O . ARG A 1 274 ? -7.207 15.712 17.927 1.00 87.00 274 ARG A O 1
ATOM 2170 N N . VAL A 1 275 ? -5.765 14.555 16.647 1.00 84.62 275 VAL A N 1
ATOM 2171 C CA . VAL A 1 275 ? -5.554 13.464 17.614 1.00 84.62 275 VAL A CA 1
ATOM 2172 C C . VAL A 1 275 ? -4.878 13.977 18.891 1.00 84.62 275 VAL A C 1
ATOM 2174 O O . VAL A 1 275 ? -5.246 13.566 19.989 1.00 84.62 275 VAL A O 1
ATOM 2177 N N . GLU A 1 276 ? -3.921 14.903 18.793 1.00 86.12 276 GLU A N 1
ATOM 2178 C CA . GLU A 1 276 ? -3.311 15.528 19.974 1.00 86.12 276 GLU A CA 1
ATOM 2179 C C . GLU A 1 276 ? -4.316 16.346 20.800 1.00 86.12 276 GLU A C 1
ATOM 2181 O O . GLU A 1 276 ? -4.273 16.301 22.035 1.00 86.12 276 GLU A O 1
ATOM 2186 N N . GLU A 1 277 ? -5.226 17.071 20.145 1.00 87.75 277 GLU A N 1
ATOM 2187 C CA . GLU A 1 277 ? -6.320 17.808 20.790 1.00 87.75 277 GLU A CA 1
ATOM 2188 C C . GLU A 1 277 ? -7.278 16.847 21.522 1.00 87.75 277 GLU A C 1
ATOM 2190 O O . GLU A 1 277 ? -7.594 17.052 22.697 1.00 87.75 277 GLU A O 1
ATOM 2195 N N . GLU A 1 278 ? -7.667 15.745 20.871 1.00 86.88 278 GLU A N 1
ATOM 2196 C CA . GLU A 1 278 ? -8.508 14.691 21.458 1.00 86.88 278 GLU A CA 1
ATOM 2197 C C . GLU A 1 278 ? -7.826 14.031 22.667 1.00 86.88 278 GLU A C 1
ATOM 2199 O O . GLU A 1 278 ? -8.444 13.875 23.721 1.00 86.88 278 GLU A O 1
ATOM 2204 N N . ILE A 1 279 ? -6.527 13.722 22.579 1.00 85.00 279 ILE A N 1
ATOM 2205 C CA . ILE A 1 279 ? -5.754 13.182 23.708 1.00 85.00 279 ILE A CA 1
ATOM 2206 C C . ILE A 1 279 ? -5.728 14.171 24.880 1.00 85.00 279 ILE A C 1
ATOM 2208 O O . ILE A 1 279 ? -5.843 13.751 26.034 1.00 85.00 279 ILE A O 1
ATOM 2212 N N . LYS A 1 280 ? -5.567 15.477 24.625 1.00 89.62 280 LYS A N 1
ATOM 2213 C CA . LYS A 1 280 ? -5.617 16.499 25.686 1.00 89.62 280 LYS A CA 1
ATOM 2214 C C . LYS A 1 280 ? -6.998 16.560 26.337 1.00 89.62 280 LYS A C 1
ATOM 2216 O O . LYS A 1 280 ? -7.070 16.597 27.565 1.00 89.62 280 LYS A O 1
ATOM 2221 N N . SER A 1 281 ? -8.066 16.521 25.542 1.00 91.69 281 SER A N 1
ATOM 2222 C CA . SER A 1 281 ? -9.446 16.495 26.039 1.00 91.69 281 SER A CA 1
ATOM 2223 C C . SER A 1 281 ? -9.700 15.268 26.920 1.00 91.69 281 SER A C 1
ATOM 2225 O O . SER A 1 281 ? -10.105 15.409 28.074 1.00 91.69 281 SER A O 1
ATOM 2227 N N . LEU A 1 282 ? -9.342 14.073 26.438 1.00 87.25 282 LEU A N 1
ATOM 2228 C CA . LEU A 1 282 ? -9.491 12.828 27.191 1.00 87.25 282 LEU A CA 1
ATOM 2229 C C . LEU A 1 282 ? -8.682 12.847 28.493 1.00 87.25 282 LEU A C 1
ATOM 2231 O O . LEU A 1 282 ? -9.200 12.470 29.542 1.00 87.25 282 LEU A O 1
ATOM 2235 N N . LYS A 1 283 ? -7.445 13.358 28.475 1.00 89.94 283 LYS A N 1
ATOM 2236 C CA . LYS A 1 283 ? -6.644 13.534 29.699 1.00 89.94 283 LYS A CA 1
ATOM 2237 C C . LYS A 1 283 ? -7.318 14.457 30.715 1.00 89.94 283 LYS A C 1
ATOM 2239 O O . LYS A 1 283 ? -7.276 14.151 31.902 1.00 89.94 283 LYS A O 1
ATOM 2244 N N . SER A 1 284 ? -7.952 15.542 30.265 1.00 89.62 284 SER A N 1
ATOM 2245 C CA . SER A 1 284 ? -8.736 16.415 31.148 1.00 89.62 284 SER A CA 1
ATOM 2246 C C . SER A 1 284 ? -9.903 15.655 31.774 1.00 89.62 284 SER A C 1
ATOM 2248 O O . SER A 1 284 ? -10.059 15.679 32.989 1.00 89.62 284 SER A O 1
ATOM 2250 N N . THR A 1 285 ? -10.669 14.904 30.974 1.00 89.62 285 THR A N 1
ATOM 2251 C CA . THR A 1 285 ? -11.809 14.131 31.497 1.00 89.62 285 THR A CA 1
ATOM 2252 C C . THR A 1 285 ? -11.385 13.042 32.483 1.00 89.62 285 THR A C 1
ATOM 2254 O O . THR A 1 285 ? -12.054 12.837 33.493 1.00 89.62 285 THR A O 1
ATOM 2257 N N . ILE A 1 286 ? -10.250 12.374 32.242 1.00 87.31 286 ILE A N 1
ATOM 2258 C CA . ILE A 1 286 ? -9.675 11.406 33.184 1.00 87.31 286 ILE A CA 1
ATOM 2259 C C . ILE A 1 286 ? -9.341 12.103 34.503 1.00 87.31 286 ILE A C 1
ATOM 2261 O O . ILE A 1 286 ? -9.703 11.592 35.559 1.00 87.31 286 ILE A O 1
ATOM 2265 N N . HIS A 1 287 ? -8.713 13.280 34.452 1.00 90.62 287 HIS A N 1
ATOM 2266 C CA . HIS A 1 287 ? -8.378 14.042 35.651 1.00 90.62 287 HIS A CA 1
ATOM 2267 C C . HIS A 1 287 ? -9.626 14.443 36.458 1.00 90.62 287 HIS A C 1
ATOM 2269 O O . HIS A 1 287 ? -9.650 14.287 37.680 1.00 90.62 287 HIS A O 1
ATOM 2275 N N . ASP A 1 288 ? -10.690 14.882 35.781 1.00 89.81 288 ASP A N 1
ATOM 2276 C CA . ASP A 1 288 ? -11.963 15.230 36.421 1.00 89.81 288 ASP A CA 1
ATOM 2277 C C . ASP A 1 288 ? -12.621 14.008 37.091 1.00 89.81 288 ASP A C 1
ATOM 2279 O O . ASP A 1 288 ? -13.135 14.094 38.212 1.00 89.81 288 ASP A O 1
ATOM 2283 N N . LEU A 1 289 ? -12.568 12.841 36.439 1.00 88.44 289 LEU A N 1
ATOM 2284 C CA . LEU A 1 289 ? -13.074 11.582 36.991 1.00 88.44 289 LEU A CA 1
ATOM 2285 C C . LEU A 1 289 ? -12.241 11.098 38.184 1.00 88.44 289 LEU A C 1
ATOM 2287 O O . LEU A 1 289 ? -12.810 10.669 39.189 1.00 88.44 289 LEU A O 1
ATOM 2291 N N . GLU A 1 290 ? -10.913 11.197 38.116 1.00 89.44 290 GLU A N 1
ATOM 2292 C CA . GLU A 1 290 ? -10.013 10.884 39.232 1.00 89.44 290 GLU A CA 1
ATOM 2293 C C . GLU A 1 290 ? -10.307 11.768 40.448 1.00 89.44 290 GLU A C 1
ATOM 2295 O O . GLU A 1 290 ? -10.431 11.263 41.570 1.00 89.44 290 GLU A O 1
ATOM 2300 N N . HIS A 1 291 ? -10.500 13.070 40.222 1.00 90.44 291 HIS A N 1
ATOM 2301 C CA . HIS A 1 291 ? -10.898 14.008 41.265 1.00 90.44 291 HIS A CA 1
ATOM 2302 C C . HIS A 1 291 ? -12.262 13.633 41.870 1.00 90.44 291 HIS A C 1
ATOM 2304 O O . HIS A 1 291 ? -12.411 13.588 43.093 1.00 90.44 291 HIS A O 1
ATOM 2310 N N . SER A 1 292 ? -13.248 13.283 41.039 1.00 91.50 292 SER A N 1
ATOM 2311 C CA . SER A 1 292 ? -14.573 12.843 41.500 1.00 91.50 292 SER A CA 1
ATOM 2312 C C . SER A 1 292 ? -14.506 11.563 42.346 1.00 91.50 292 SER A C 1
ATOM 2314 O O . S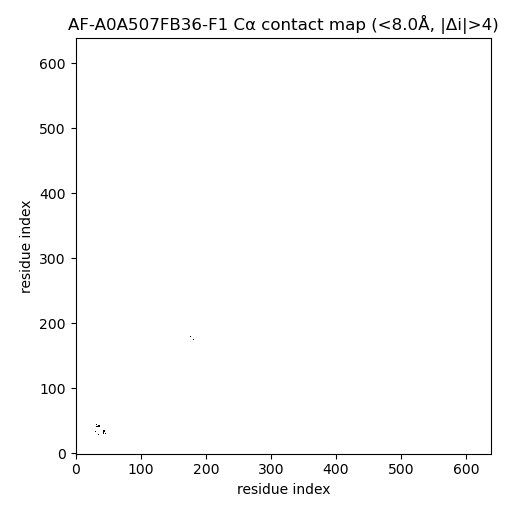ER A 1 292 ? -15.089 11.493 43.432 1.00 91.50 292 SER A O 1
ATOM 2316 N N . ILE A 1 293 ? -13.710 10.572 41.923 1.00 86.88 293 ILE A N 1
ATOM 2317 C CA . ILE A 1 293 ? -13.440 9.352 42.701 1.00 86.88 293 ILE A CA 1
ATOM 2318 C C . ILE A 1 293 ? -12.816 9.700 44.056 1.00 86.88 293 ILE A C 1
ATOM 2320 O O . ILE A 1 293 ? -13.166 9.092 45.072 1.00 86.88 293 ILE A O 1
ATOM 2324 N N . GLN A 1 294 ? -11.896 10.664 44.099 1.00 90.81 294 GLN A N 1
ATOM 2325 C CA . GLN A 1 294 ? -11.264 11.093 45.341 1.00 90.81 294 GLN A CA 1
ATOM 2326 C C . GLN A 1 294 ? -12.263 11.771 46.289 1.00 90.81 294 GLN A C 1
ATOM 2328 O O . GLN A 1 294 ? -12.287 11.427 47.472 1.00 90.81 294 GLN A O 1
ATOM 2333 N N . CYS A 1 295 ? -13.141 12.643 45.784 1.00 89.88 295 CYS A N 1
ATOM 2334 C CA . CYS A 1 295 ? -14.232 13.226 46.570 1.00 89.88 295 CYS A CA 1
ATOM 2335 C C . CYS A 1 295 ? -15.163 12.149 47.148 1.00 89.88 295 CYS A C 1
ATOM 2337 O O . CYS A 1 295 ? -15.457 12.170 48.343 1.00 89.88 295 CYS A O 1
ATOM 2339 N N . LEU A 1 296 ? -15.568 11.168 46.336 1.00 87.50 296 LEU A N 1
ATOM 2340 C CA . LEU A 1 296 ? -16.423 10.062 46.782 1.00 87.50 296 LEU A CA 1
ATOM 2341 C C . LEU A 1 296 ? -15.741 9.185 47.841 1.00 87.50 296 LEU A C 1
ATOM 2343 O O . LEU A 1 296 ? -16.391 8.741 48.787 1.00 87.50 296 LEU A O 1
ATOM 2347 N N . LYS A 1 297 ? -14.426 8.951 47.727 1.00 88.69 297 LYS A N 1
ATOM 2348 C CA . LYS A 1 297 ? -13.649 8.238 48.755 1.00 88.69 297 LYS A CA 1
ATOM 2349 C C . LYS A 1 297 ? -13.622 9.000 50.080 1.00 88.69 297 LYS A C 1
ATOM 2351 O O . LYS A 1 297 ? -13.820 8.377 51.122 1.00 88.69 297 LYS A O 1
ATOM 2356 N N . SER A 1 298 ? -13.411 10.315 50.048 1.00 88.38 298 SER A N 1
ATOM 2357 C CA . SER A 1 298 ? -13.462 11.155 51.251 1.00 88.38 298 SER A CA 1
ATOM 2358 C C . SER A 1 298 ? -14.850 11.123 51.891 1.00 88.38 298 SER A C 1
ATOM 2360 O O . SER A 1 298 ? -14.968 10.866 53.085 1.00 88.38 298 SER A O 1
ATOM 2362 N N . GLN A 1 299 ? -15.905 11.257 51.085 1.00 91.06 299 GLN A N 1
ATOM 2363 C CA . GLN A 1 299 ? -17.286 11.209 51.565 1.00 91.06 299 GLN A CA 1
ATOM 2364 C C . GLN A 1 299 ? -17.642 9.843 52.176 1.00 91.06 299 GLN A C 1
ATOM 2366 O O . GLN A 1 299 ? -18.305 9.766 53.210 1.00 91.06 299 GLN A O 1
ATOM 2371 N N . LYS A 1 300 ? -17.157 8.746 51.581 1.00 89.88 300 LYS A N 1
ATOM 2372 C CA . LYS A 1 300 ? -17.289 7.401 52.154 1.00 89.88 300 LYS A CA 1
ATOM 2373 C C . LYS A 1 300 ? -16.627 7.313 53.533 1.00 89.88 300 LYS A C 1
ATOM 2375 O O . LYS A 1 300 ? -17.243 6.784 54.454 1.00 89.88 300 LYS A O 1
ATOM 2380 N N . LEU A 1 301 ? -15.400 7.818 53.681 1.00 89.56 301 LEU A N 1
ATOM 2381 C CA . LEU A 1 301 ? -14.684 7.804 54.963 1.00 89.56 301 LEU A CA 1
ATOM 2382 C C . LEU A 1 301 ? -15.413 8.625 56.034 1.00 89.56 301 LEU A C 1
ATOM 2384 O O . LEU A 1 301 ? -15.509 8.185 57.178 1.00 89.56 301 LEU A O 1
ATOM 2388 N N . GLU A 1 302 ? -15.964 9.782 55.669 1.00 90.38 302 GLU A N 1
ATOM 2389 C CA . GLU A 1 302 ? -16.778 10.604 56.572 1.00 90.38 302 GLU A CA 1
ATOM 2390 C C . GLU A 1 302 ? -18.024 9.852 57.056 1.00 90.38 302 GLU A C 1
ATOM 2392 O O . GLU A 1 302 ? -18.304 9.827 58.256 1.00 90.38 302 GLU A O 1
ATOM 2397 N N . LEU A 1 303 ? -18.737 9.176 56.148 1.00 87.25 303 LEU A N 1
ATOM 2398 C CA . LEU A 1 303 ? -19.905 8.360 56.490 1.00 87.25 303 LEU A CA 1
ATOM 2399 C C . LEU A 1 303 ? -19.540 7.153 57.365 1.00 87.25 303 LEU A C 1
ATOM 2401 O O . LEU A 1 303 ? -20.253 6.855 58.324 1.00 87.25 303 LEU A O 1
ATOM 2405 N N . GLU A 1 304 ? -18.424 6.475 57.086 1.00 88.00 304 GLU A N 1
ATOM 2406 C CA . GLU A 1 304 ? -17.914 5.387 57.931 1.00 88.00 304 GLU A CA 1
ATOM 2407 C C . GLU A 1 304 ? -17.565 5.888 59.341 1.00 88.00 304 GLU A C 1
ATOM 2409 O O . GLU A 1 304 ? -17.872 5.223 60.336 1.00 88.00 304 GLU A O 1
ATOM 2414 N N . HIS A 1 305 ? -16.977 7.081 59.448 1.00 88.06 305 HIS A N 1
ATOM 2415 C CA . HIS A 1 305 ? -16.654 7.697 60.731 1.00 88.06 305 HIS A CA 1
ATOM 2416 C C . HIS A 1 305 ? -17.917 8.112 61.503 1.00 88.06 305 HIS A C 1
ATOM 2418 O O . HIS A 1 305 ? -18.000 7.880 62.712 1.00 88.06 305 HIS A O 1
ATOM 2424 N N . ALA A 1 306 ? -18.919 8.672 60.816 1.00 87.06 306 ALA A N 1
ATOM 2425 C CA . ALA A 1 306 ? -20.216 9.011 61.399 1.00 87.06 306 ALA A CA 1
ATOM 2426 C C . ALA A 1 306 ? -20.945 7.760 61.918 1.00 87.06 306 ALA A C 1
ATOM 2428 O O . ALA A 1 306 ? -21.395 7.734 63.064 1.00 87.06 306 ALA A O 1
ATOM 2429 N N . LEU A 1 307 ? -20.971 6.683 61.125 1.00 87.94 307 LEU A N 1
ATOM 2430 C CA . LEU A 1 307 ? -21.572 5.407 61.513 1.00 87.94 307 LEU A CA 1
ATOM 2431 C C . LEU A 1 307 ? -20.875 4.795 62.737 1.00 87.94 307 LEU A C 1
ATOM 2433 O O . LEU A 1 307 ? -21.537 4.323 63.663 1.00 87.94 307 LEU A O 1
ATOM 2437 N N . ASN A 1 308 ? -19.540 4.810 62.773 1.00 87.06 308 ASN A N 1
ATOM 2438 C CA . ASN A 1 308 ? -18.782 4.317 63.925 1.00 87.06 308 ASN A CA 1
ATOM 2439 C C . ASN A 1 308 ? -19.019 5.163 65.180 1.00 87.06 308 ASN A C 1
ATOM 2441 O O . ASN A 1 308 ? -19.125 4.615 66.283 1.00 87.06 308 ASN A O 1
ATOM 2445 N N . HIS A 1 309 ? -19.135 6.482 65.031 1.00 89.12 309 HIS A N 1
ATOM 2446 C CA . HIS A 1 309 ? -19.480 7.368 66.135 1.00 89.12 309 HIS A CA 1
ATOM 2447 C C . HIS A 1 309 ? -20.866 7.034 66.706 1.00 89.12 309 HIS A C 1
ATOM 2449 O O . HIS A 1 309 ? -21.003 6.838 67.915 1.00 89.12 309 HIS A O 1
ATOM 2455 N N . GLU A 1 310 ? -21.868 6.857 65.843 1.00 84.94 310 GLU A N 1
ATOM 2456 C CA . GLU A 1 310 ? -23.232 6.503 66.246 1.00 84.94 310 GLU A CA 1
ATOM 2457 C C . GLU A 1 310 ? -23.303 5.113 66.896 1.00 84.94 310 GLU A C 1
ATOM 2459 O O . GLU A 1 310 ? -23.949 4.932 67.930 1.00 84.94 310 GLU A O 1
ATOM 2464 N N . LYS A 1 311 ? -22.546 4.138 66.376 1.00 86.31 311 LYS A N 1
ATOM 2465 C CA . LYS A 1 311 ? -22.393 2.813 66.997 1.00 86.31 311 LYS A CA 1
ATOM 2466 C C . LYS A 1 311 ? -21.794 2.908 68.402 1.00 86.31 311 LYS A C 1
ATOM 2468 O O . LYS A 1 311 ? -22.252 2.222 69.314 1.00 86.31 311 LYS A O 1
ATOM 2473 N N . THR A 1 312 ? -20.800 3.771 68.596 1.00 85.25 312 THR A N 1
ATOM 2474 C CA . THR A 1 312 ? -20.158 3.988 69.902 1.00 85.25 312 THR A CA 1
ATOM 2475 C C . THR A 1 312 ? -21.125 4.642 70.894 1.00 85.25 312 THR A C 1
ATOM 2477 O O . THR A 1 312 ? -21.234 4.195 72.037 1.00 85.25 312 THR A O 1
ATOM 2480 N N . LEU A 1 313 ? -21.890 5.643 70.448 1.00 86.12 313 LEU A N 1
ATOM 2481 C CA . LEU A 1 313 ? -22.962 6.271 71.228 1.00 86.12 313 LEU A CA 1
ATOM 2482 C C . LEU A 1 313 ? -24.056 5.267 71.619 1.00 86.12 313 LEU A C 1
ATOM 2484 O O . LEU A 1 313 ? -24.475 5.224 72.777 1.00 86.12 313 LEU A O 1
ATOM 2488 N N . SER A 1 314 ? -24.488 4.420 70.684 1.00 81.25 314 SER A N 1
ATOM 2489 C CA . SER A 1 314 ? -25.491 3.379 70.935 1.00 81.25 314 SER A CA 1
ATOM 2490 C C . SER A 1 314 ? -24.996 2.328 71.939 1.00 81.25 314 SER A C 1
ATOM 2492 O O . SER A 1 314 ? -25.727 1.937 72.849 1.00 81.25 314 SER A O 1
ATOM 2494 N N . LEU A 1 315 ? -23.730 1.911 71.851 1.00 85.62 315 LEU A N 1
ATOM 2495 C CA . LEU A 1 315 ? -23.130 0.994 72.825 1.00 85.62 315 LEU A CA 1
ATOM 2496 C C . LEU A 1 315 ? -23.014 1.626 74.219 1.00 85.62 315 LEU A C 1
ATOM 2498 O O . LEU A 1 315 ? -23.340 0.975 75.209 1.00 85.62 315 LEU A O 1
ATOM 2502 N N . SER A 1 316 ? -22.603 2.894 74.298 1.00 84.38 316 SER A N 1
ATOM 2503 C CA . SER A 1 316 ? -22.515 3.650 75.555 1.00 84.38 316 SER A CA 1
ATOM 2504 C C . SER A 1 316 ? -23.882 3.806 76.233 1.00 84.38 316 SER A C 1
ATOM 2506 O O . SER A 1 316 ? -24.036 3.508 77.418 1.00 84.38 316 SER A O 1
ATOM 2508 N N . THR A 1 317 ? -24.909 4.190 75.471 1.00 82.12 317 THR A N 1
ATOM 2509 C CA . THR A 1 317 ? -26.288 4.304 75.979 1.00 82.12 317 THR A CA 1
ATOM 2510 C C . THR A 1 317 ? -26.844 2.954 76.429 1.00 82.12 317 THR A C 1
ATOM 2512 O O . THR A 1 317 ? -27.433 2.869 77.505 1.00 82.12 317 THR A O 1
ATOM 2515 N N . THR A 1 318 ? -26.577 1.879 75.681 1.00 78.81 318 THR A N 1
ATOM 2516 C CA . THR A 1 318 ? -26.962 0.513 76.074 1.00 78.81 318 THR A CA 1
ATOM 2517 C C . THR A 1 318 ? -26.268 0.080 77.369 1.00 78.81 318 THR A C 1
ATOM 2519 O O . THR A 1 318 ? -26.904 -0.502 78.248 1.00 78.81 318 THR A O 1
ATOM 2522 N N . ALA A 1 319 ? -24.975 0.380 77.525 1.00 80.69 319 ALA A N 1
ATOM 2523 C CA . ALA A 1 319 ? -24.232 0.088 78.749 1.00 80.69 319 ALA A CA 1
ATOM 2524 C C . ALA A 1 319 ? -24.786 0.868 79.953 1.00 80.69 319 ALA A C 1
ATOM 2526 O O . ALA A 1 319 ? -24.981 0.286 81.018 1.00 80.69 319 ALA A O 1
ATOM 2527 N N . SER A 1 320 ? -25.114 2.149 79.763 1.00 83.06 320 SER A N 1
ATOM 2528 C CA . SER A 1 320 ? -25.751 2.989 80.783 1.00 83.06 320 SER A CA 1
ATOM 2529 C C . SER A 1 320 ? -27.106 2.423 81.225 1.00 83.06 320 SER A C 1
ATOM 2531 O O . SER A 1 320 ? -27.330 2.210 82.417 1.00 83.06 320 SER A O 1
ATOM 2533 N N . MET A 1 321 ? -27.975 2.066 80.272 1.00 78.25 321 MET A N 1
ATOM 2534 C CA . MET A 1 321 ? -29.263 1.429 80.573 1.00 78.25 321 MET A CA 1
ATOM 2535 C C . MET A 1 321 ? -29.095 0.105 81.324 1.00 78.25 321 MET A C 1
ATOM 2537 O O . MET A 1 321 ? -29.855 -0.181 82.245 1.00 78.25 321 MET A O 1
ATOM 2541 N N . LYS A 1 322 ? -28.077 -0.691 80.981 1.00 80.88 322 LYS A N 1
ATOM 2542 C CA . LYS A 1 322 ? -27.788 -1.956 81.667 1.00 80.88 322 LYS A CA 1
ATOM 2543 C C . LYS A 1 322 ? -27.384 -1.751 83.131 1.00 80.88 322 LYS A C 1
ATOM 2545 O O . LYS A 1 322 ? -27.844 -2.508 83.983 1.00 80.88 322 LYS A O 1
ATOM 2550 N N . CYS A 1 323 ? -26.579 -0.730 83.434 1.00 79.69 323 CYS A N 1
ATOM 2551 C CA . CYS A 1 323 ? -26.254 -0.360 84.816 1.00 79.69 323 CYS A CA 1
ATOM 2552 C C . CYS A 1 323 ? -27.507 0.064 85.593 1.00 79.69 323 CYS A C 1
ATOM 2554 O O . CYS A 1 323 ? -27.703 -0.372 86.724 1.00 79.69 323 CYS A O 1
ATOM 2556 N N . LEU A 1 324 ? -28.380 0.852 84.962 1.00 81.69 324 LEU A N 1
ATOM 2557 C CA . LEU A 1 324 ? -29.617 1.341 85.574 1.00 81.69 324 LEU A CA 1
ATOM 2558 C C . LEU A 1 324 ? -30.593 0.193 85.891 1.00 81.69 324 LEU A C 1
ATOM 2560 O O . LEU A 1 324 ? -31.204 0.161 86.956 1.00 81.69 324 LEU A O 1
ATOM 2564 N N . ILE A 1 325 ? -30.688 -0.797 84.998 1.00 77.56 325 ILE A N 1
ATOM 2565 C CA . ILE A 1 325 ? -31.457 -2.027 85.239 1.00 77.56 325 ILE A CA 1
ATOM 2566 C C . ILE A 1 325 ? -30.873 -2.803 86.426 1.00 77.56 325 ILE A C 1
ATOM 2568 O O . ILE A 1 325 ? -31.623 -3.194 87.315 1.00 77.56 325 ILE A O 1
ATOM 2572 N N . GLN A 1 326 ? -29.550 -2.986 86.488 1.00 77.38 326 GLN A N 1
ATOM 2573 C CA . GLN A 1 326 ? -28.907 -3.686 87.607 1.00 77.38 326 GLN A CA 1
ATOM 2574 C C . GLN A 1 326 ? -29.128 -2.983 88.950 1.00 77.38 326 GLN A C 1
ATOM 2576 O O . GLN A 1 326 ? -29.360 -3.646 89.963 1.00 77.38 326 GLN A O 1
ATOM 2581 N N . GLU A 1 327 ? -29.086 -1.652 88.963 1.00 80.50 327 GLU A N 1
ATOM 2582 C CA . GLU A 1 327 ? -29.403 -0.846 90.139 1.00 80.50 327 GLU A CA 1
ATOM 2583 C C . GLU A 1 327 ? -30.844 -1.111 90.603 1.00 80.50 327 GLU A C 1
ATOM 2585 O O . GLU A 1 327 ? -31.054 -1.506 91.752 1.00 80.50 327 GLU A O 1
ATOM 2590 N N . LYS A 1 328 ? -31.829 -1.050 89.695 1.00 77.94 328 LYS A N 1
ATOM 2591 C CA . LYS A 1 328 ? -33.238 -1.347 90.014 1.00 77.94 328 LYS A CA 1
ATOM 2592 C C . LYS A 1 328 ? -33.488 -2.794 90.433 1.00 77.94 328 LYS A C 1
ATOM 2594 O O . LYS A 1 328 ? -34.273 -3.043 91.347 1.00 77.94 328 LYS A O 1
ATOM 2599 N N . GLU A 1 329 ? -32.778 -3.756 89.856 1.00 77.69 329 GLU A N 1
ATOM 2600 C CA . GLU A 1 329 ? -32.817 -5.154 90.298 1.00 77.69 329 GLU A CA 1
ATOM 2601 C C . GLU A 1 329 ? -32.229 -5.348 91.706 1.00 77.69 329 GLU A C 1
ATOM 2603 O O . GLU A 1 329 ? -32.655 -6.244 92.444 1.00 77.69 329 GLU A O 1
ATOM 2608 N N . SER A 1 330 ? -31.230 -4.548 92.090 1.00 75.38 330 SER A N 1
ATOM 2609 C CA . SER A 1 330 ? -30.660 -4.576 93.441 1.00 75.38 330 SER A CA 1
ATOM 2610 C C . SER A 1 330 ? -31.601 -3.948 94.475 1.00 75.38 330 SER A C 1
ATOM 2612 O O . SER A 1 330 ? -31.792 -4.530 95.546 1.00 75.38 330 SER A O 1
ATOM 2614 N N . GLU A 1 331 ? -32.277 -2.848 94.122 1.00 77.25 331 GLU A N 1
ATOM 2615 C CA . GLU A 1 331 ? -33.316 -2.217 94.945 1.00 77.25 331 GLU A CA 1
ATOM 2616 C C . GLU A 1 331 ? -34.486 -3.182 95.197 1.00 77.25 331 GLU A C 1
ATOM 2618 O O . GLU A 1 331 ? -34.903 -3.377 96.341 1.00 77.25 331 GLU A O 1
ATOM 2623 N N . LEU A 1 332 ? -34.968 -3.863 94.149 1.00 73.62 332 LEU A N 1
ATOM 2624 C CA . LEU A 1 332 ? -36.032 -4.869 94.256 1.00 73.62 332 LEU A CA 1
ATOM 2625 C C . LEU A 1 332 ? -35.642 -6.047 95.158 1.00 73.62 332 LEU A C 1
ATOM 2627 O O . LEU A 1 332 ? -36.457 -6.513 95.955 1.00 73.62 332 LEU A O 1
ATOM 2631 N N . ARG A 1 333 ? -34.392 -6.520 95.078 1.00 75.50 333 ARG A N 1
ATOM 2632 C CA . ARG A 1 333 ? -33.891 -7.586 95.963 1.00 75.50 333 ARG A CA 1
ATOM 2633 C C . ARG A 1 333 ? -33.815 -7.149 97.423 1.00 75.50 333 ARG A C 1
ATOM 2635 O O . ARG A 1 333 ? -34.182 -7.934 98.297 1.00 75.50 333 ARG A O 1
ATOM 2642 N N . ALA A 1 334 ? -33.378 -5.921 97.692 1.00 73.50 334 ALA A N 1
ATOM 2643 C CA . ALA A 1 334 ? -33.346 -5.374 99.047 1.00 73.50 334 ALA A CA 1
ATOM 2644 C C . ALA A 1 334 ? -34.761 -5.243 99.637 1.00 73.50 334 ALA A C 1
ATOM 2646 O O . ALA A 1 334 ? -34.989 -5.609 100.792 1.00 73.50 334 ALA A O 1
ATOM 2647 N N . LEU A 1 335 ? -35.724 -4.801 98.824 1.00 70.81 335 LEU A N 1
ATOM 2648 C CA . LEU A 1 335 ? -37.122 -4.682 99.231 1.00 70.81 335 LEU A CA 1
ATOM 2649 C C . LEU A 1 335 ? -37.747 -6.053 99.542 1.00 70.81 335 LEU A C 1
ATOM 2651 O O . LEU A 1 335 ? -38.382 -6.217 100.582 1.00 70.81 335 LEU A O 1
ATOM 2655 N N . ASN A 1 336 ? -37.503 -7.065 98.702 1.00 70.62 336 ASN A N 1
ATOM 2656 C CA . ASN A 1 336 ? -37.975 -8.431 98.957 1.00 70.62 336 ASN A CA 1
ATOM 2657 C C . ASN A 1 336 ? -37.378 -9.030 100.240 1.00 70.62 336 ASN A C 1
ATOM 2659 O O . ASN A 1 336 ? -38.089 -9.677 101.006 1.00 70.62 336 ASN A O 1
ATOM 2663 N N . ALA A 1 337 ? -36.097 -8.779 100.525 1.00 70.38 337 ALA A N 1
ATOM 2664 C CA . ALA A 1 337 ? -35.472 -9.226 101.770 1.00 70.38 337 ALA A CA 1
ATOM 2665 C C . ALA A 1 337 ? -36.090 -8.557 103.015 1.00 70.38 337 ALA A C 1
ATOM 2667 O O . ALA A 1 337 ? -36.206 -9.194 104.063 1.00 70.38 337 ALA A O 1
ATOM 2668 N N . SER A 1 338 ? -36.525 -7.297 102.903 1.00 70.62 338 SER A N 1
ATOM 2669 C CA . SER A 1 338 ? -37.259 -6.597 103.965 1.00 70.62 338 SER A CA 1
ATOM 2670 C C . SER A 1 338 ? -38.613 -7.255 104.253 1.00 70.62 338 SER A C 1
ATOM 2672 O O . SER A 1 338 ? -38.937 -7.495 105.416 1.00 70.62 338 SER A O 1
ATOM 2674 N N . PHE A 1 339 ? -39.369 -7.614 103.210 1.00 66.50 339 PHE A N 1
ATOM 2675 C CA . PHE A 1 339 ? -40.655 -8.307 103.359 1.00 66.50 339 PHE A CA 1
ATOM 2676 C C . PHE A 1 339 ? -40.511 -9.701 103.985 1.00 66.50 339 PHE A C 1
ATOM 2678 O O . PHE A 1 339 ? -41.311 -10.088 104.838 1.00 66.50 339 PHE A O 1
ATOM 2685 N N . GLU A 1 340 ? -39.464 -10.447 103.628 1.00 62.62 340 GLU A N 1
ATOM 2686 C CA . GLU A 1 340 ? -39.195 -11.771 104.203 1.00 62.62 340 GLU A CA 1
ATOM 2687 C C . GLU A 1 340 ? -38.848 -11.693 105.705 1.00 62.62 340 GLU A C 1
ATOM 2689 O O . GLU A 1 340 ? -39.203 -12.580 106.487 1.00 62.62 340 GLU A O 1
ATOM 2694 N N . ASN A 1 341 ? -38.186 -10.612 106.130 1.00 62.94 341 ASN A N 1
ATOM 2695 C CA . ASN A 1 341 ? -37.844 -10.367 107.532 1.00 62.94 341 ASN A CA 1
ATOM 2696 C C . ASN A 1 341 ? -39.065 -9.953 108.372 1.00 62.94 341 ASN A C 1
ATOM 2698 O O . ASN A 1 341 ? -39.211 -10.433 109.497 1.00 62.94 341 ASN A O 1
ATOM 2702 N N . GLU A 1 342 ? -39.976 -9.137 107.832 1.00 56.62 342 GLU A N 1
ATOM 2703 C CA . GLU A 1 342 ? -41.251 -8.815 108.498 1.00 56.62 342 GLU A CA 1
ATOM 2704 C C . GLU A 1 342 ? -42.162 -10.041 108.621 1.00 56.62 342 GLU A C 1
ATOM 2706 O O . GLU A 1 342 ? -42.806 -10.244 109.654 1.00 56.62 342 GLU A O 1
ATOM 2711 N N . ARG A 1 343 ? -42.162 -10.920 107.613 1.00 56.84 343 ARG A N 1
ATOM 2712 C CA . ARG A 1 343 ? -42.915 -12.177 107.657 1.00 56.84 343 ARG A CA 1
ATOM 2713 C C . ARG A 1 343 ? -42.401 -13.119 108.752 1.00 56.84 343 ARG A C 1
ATOM 2715 O O . ARG A 1 343 ? -43.205 -13.700 109.476 1.00 56.84 343 ARG A O 1
ATOM 2722 N N . LYS A 1 344 ? -41.080 -13.202 108.947 1.00 51.91 344 LYS A N 1
ATOM 2723 C CA . LYS A 1 344 ? -40.463 -13.988 110.034 1.00 51.91 344 LYS A CA 1
ATOM 2724 C C . LYS A 1 344 ? -40.708 -13.401 111.427 1.00 51.91 344 LYS A C 1
ATOM 2726 O O . LYS A 1 344 ? -40.798 -14.159 112.389 1.00 51.91 344 LYS A O 1
ATOM 2731 N N . ALA A 1 345 ? -40.866 -12.081 111.545 1.00 53.88 345 ALA A N 1
ATOM 2732 C CA . ALA A 1 345 ? -41.220 -11.430 112.808 1.00 53.88 345 ALA A CA 1
ATOM 2733 C C . ALA A 1 345 ? -42.675 -11.707 113.239 1.00 53.88 345 ALA A C 1
ATOM 2735 O O . ALA A 1 345 ? -42.972 -11.694 114.432 1.00 53.88 345 ALA A O 1
ATOM 2736 N N . MET A 1 346 ? -43.575 -12.008 112.295 1.00 51.19 346 MET A N 1
ATOM 2737 C CA . MET A 1 346 ? -44.971 -12.356 112.597 1.00 51.19 346 MET A CA 1
ATOM 2738 C C . MET A 1 346 ? -45.197 -13.831 112.973 1.00 51.19 346 MET A C 1
ATOM 2740 O O . MET A 1 346 ? -46.229 -14.150 113.557 1.00 51.19 346 MET A O 1
ATOM 2744 N N . GLU A 1 347 ? -44.246 -14.731 112.710 1.00 47.22 347 GLU A N 1
ATOM 2745 C CA . GLU A 1 347 ? -44.376 -16.164 113.033 1.00 47.22 347 GLU A CA 1
ATOM 2746 C C . GLU A 1 347 ? -43.915 -16.536 114.460 1.00 47.22 347 GLU A C 1
ATOM 2748 O O . GLU A 1 347 ? -44.066 -17.684 114.878 1.00 47.22 347 GLU A O 1
ATOM 2753 N N . GLN A 1 348 ? -43.417 -15.583 115.261 1.00 41.28 348 GLN A N 1
ATOM 2754 C CA . GLN A 1 348 ? -42.946 -15.829 116.632 1.00 41.28 348 GLN A CA 1
ATOM 2755 C C . GLN A 1 348 ? -43.653 -14.938 117.665 1.00 41.28 348 GLN A C 1
ATOM 2757 O O . GLN A 1 348 ? -43.141 -13.895 118.063 1.00 41.28 348 GLN A O 1
ATOM 2762 N N . GLY A 1 349 ? -44.808 -15.384 118.170 1.00 36.53 349 GLY A N 1
ATOM 2763 C CA . GLY A 1 349 ? -45.327 -14.901 119.457 1.00 36.53 349 GLY A CA 1
ATOM 2764 C C . GLY A 1 349 ? -46.841 -14.742 119.536 1.00 36.53 349 GLY A C 1
ATOM 2765 O O . GLY A 1 349 ? -47.403 -13.740 119.105 1.00 36.53 349 GLY A O 1
ATOM 2766 N N . GLY A 1 350 ? -47.499 -15.717 120.168 1.00 34.16 350 GLY A N 1
ATOM 2767 C CA . GLY A 1 350 ? -48.924 -15.686 120.491 1.00 34.16 350 GLY A CA 1
ATOM 2768 C C . GLY A 1 350 ? -49.254 -15.181 121.906 1.00 34.16 350 GLY A C 1
ATOM 2769 O O . GLY A 1 350 ? -48.470 -15.313 122.840 1.00 34.16 350 GLY A O 1
ATOM 2770 N N . ASN A 1 351 ? -50.505 -14.715 122.023 1.00 36.50 351 ASN A N 1
ATOM 2771 C CA . ASN A 1 351 ? -51.389 -14.614 123.197 1.00 36.50 351 ASN A CA 1
ATOM 2772 C C . ASN A 1 351 ? -51.287 -13.429 124.181 1.00 36.50 351 ASN A C 1
ATOM 2774 O O . ASN A 1 351 ? -50.568 -13.427 125.172 1.00 36.50 351 ASN A O 1
ATOM 2778 N N . THR A 1 352 ? -52.225 -12.489 124.015 1.00 37.16 352 THR A N 1
ATOM 2779 C CA . THR A 1 352 ? -53.061 -11.967 125.120 1.00 37.16 352 THR A CA 1
ATOM 2780 C C . THR A 1 352 ? -54.362 -11.439 124.524 1.00 37.16 352 THR A C 1
ATOM 2782 O O . THR A 1 352 ? -54.400 -10.355 123.937 1.00 37.16 352 THR A O 1
ATOM 2785 N N . ALA A 1 353 ? -55.413 -12.250 124.617 1.00 48.41 353 ALA A N 1
ATOM 2786 C CA . ALA A 1 353 ? -56.722 -11.983 124.043 1.00 48.41 353 ALA A CA 1
ATOM 2787 C C . ALA A 1 353 ? -57.630 -11.178 124.993 1.00 48.41 353 ALA A C 1
ATOM 2789 O O . ALA A 1 353 ? -57.514 -11.245 126.213 1.00 48.41 353 ALA A O 1
ATOM 2790 N N . VAL A 1 354 ? -58.584 -10.480 124.370 1.00 43.53 354 VAL A N 1
ATOM 2791 C CA . VAL A 1 354 ? -59.853 -9.937 124.901 1.00 43.53 354 VAL A CA 1
ATOM 2792 C C . VAL A 1 354 ? -59.884 -8.466 125.363 1.00 43.53 354 VAL A C 1
ATOM 2794 O O . VAL A 1 354 ? -60.892 -7.809 125.137 1.00 43.53 354 VAL A O 1
ATOM 2797 N N . GLY A 1 355 ? -58.786 -7.842 125.804 1.00 41.72 355 GLY A N 1
ATOM 2798 C CA . GLY A 1 355 ? -58.734 -6.365 125.965 1.00 41.72 355 GLY A CA 1
ATOM 2799 C C . GLY A 1 355 ? -58.378 -5.590 124.681 1.00 41.72 355 GLY A C 1
ATOM 2800 O O . GLY A 1 355 ? -58.527 -4.369 124.599 1.00 41.72 355 GLY A O 1
ATOM 2801 N N . LYS A 1 356 ? -57.875 -6.312 123.672 1.00 47.28 356 LYS A N 1
ATOM 2802 C CA . LYS A 1 356 ? -57.279 -5.770 122.443 1.00 47.28 356 LYS A CA 1
ATOM 2803 C C . LYS A 1 356 ? -58.245 -5.688 121.262 1.00 47.28 356 LYS A C 1
ATOM 2805 O O . LYS A 1 356 ? -57.869 -5.093 120.272 1.00 47.28 356 LYS A O 1
ATOM 2810 N N . VAL A 1 357 ? -59.477 -6.199 121.343 1.00 48.22 357 VAL A N 1
ATOM 2811 C CA . VAL A 1 357 ? -60.399 -6.226 120.185 1.00 48.22 357 VAL A CA 1
ATOM 2812 C C . VAL A 1 357 ? -60.965 -4.838 119.850 1.00 48.22 357 VAL A C 1
ATOM 2814 O O . VAL A 1 357 ? -60.977 -4.466 118.685 1.00 48.22 357 VAL A O 1
ATOM 2817 N N . ASN A 1 358 ? -61.295 -4.000 120.840 1.00 42.47 358 ASN A N 1
ATOM 2818 C CA . ASN A 1 358 ? -61.784 -2.633 120.570 1.00 42.47 358 ASN A CA 1
ATOM 2819 C C . ASN A 1 358 ? -60.665 -1.624 120.251 1.00 42.47 358 ASN A C 1
ATOM 2821 O O . ASN A 1 358 ? -60.906 -0.633 119.571 1.00 42.47 358 ASN A O 1
ATOM 2825 N N . ARG A 1 359 ? -59.422 -1.894 120.678 1.00 50.31 359 ARG A N 1
ATOM 2826 C CA . ARG A 1 359 ? -58.234 -1.141 120.232 1.00 50.31 359 ARG A CA 1
ATOM 2827 C C . ARG A 1 359 ? -57.721 -1.625 118.876 1.00 50.31 359 ARG A C 1
ATOM 2829 O O . ARG A 1 359 ? -57.292 -0.796 118.088 1.00 50.31 359 ARG A O 1
ATOM 2836 N N . ALA A 1 360 ? -57.839 -2.920 118.584 1.00 50.38 360 ALA A N 1
ATOM 2837 C CA . ALA A 1 360 ? -57.570 -3.491 117.274 1.00 50.38 360 ALA A CA 1
ATOM 2838 C C . ALA A 1 360 ? -58.609 -3.054 116.248 1.00 50.38 360 ALA A C 1
ATOM 2840 O O . ALA A 1 360 ? -58.219 -2.908 115.114 1.00 50.38 360 ALA A O 1
ATOM 2841 N N . LEU A 1 361 ? -59.871 -2.778 116.596 1.00 50.09 361 LEU A N 1
ATOM 2842 C CA . LEU A 1 361 ? -60.818 -2.194 115.636 1.00 50.09 361 LEU A CA 1
ATOM 2843 C C . LEU A 1 361 ? -60.432 -0.755 115.254 1.00 50.09 361 LEU A C 1
ATOM 2845 O O . LEU A 1 361 ? -60.328 -0.463 114.074 1.00 50.09 361 LEU A O 1
ATOM 2849 N N . ALA A 1 362 ? -60.076 0.100 116.220 1.00 54.72 362 ALA A N 1
ATOM 2850 C CA . ALA A 1 362 ? -59.570 1.446 115.921 1.00 54.72 362 ALA A CA 1
ATOM 2851 C C . ALA A 1 362 ? -58.189 1.433 115.224 1.00 54.72 362 ALA A C 1
ATOM 2853 O O . ALA A 1 362 ? -57.923 2.255 114.351 1.00 54.72 362 ALA A O 1
ATOM 2854 N N . GLN A 1 363 ? -57.306 0.483 115.560 1.00 55.06 363 GLN A N 1
ATOM 2855 C CA . GLN A 1 363 ? -56.058 0.251 114.819 1.00 55.06 363 GLN A CA 1
ATOM 2856 C C . GLN A 1 363 ? -56.301 -0.367 113.445 1.00 55.06 363 GLN A C 1
ATOM 2858 O O . GLN A 1 363 ? -55.551 -0.044 112.539 1.00 55.06 363 GLN A O 1
ATOM 2863 N N . LYS A 1 364 ? -57.334 -1.197 113.270 1.00 56.50 364 LYS A N 1
ATOM 2864 C CA . LYS A 1 364 ? -57.763 -1.755 111.985 1.00 56.50 364 LYS A CA 1
ATOM 2865 C C . LYS A 1 364 ? -58.384 -0.673 111.123 1.00 56.50 364 LYS A C 1
ATOM 2867 O O . LYS A 1 364 ? -58.141 -0.709 109.937 1.00 56.50 364 LYS A O 1
ATOM 2872 N N . ASP A 1 365 ? -59.074 0.320 111.677 1.00 56.47 365 ASP A N 1
ATOM 2873 C CA . ASP A 1 365 ? -59.555 1.483 110.920 1.00 56.47 365 ASP A CA 1
ATOM 2874 C C . ASP A 1 365 ? -58.395 2.398 110.492 1.00 56.47 365 ASP A C 1
ATOM 2876 O O . ASP A 1 365 ? -58.353 2.868 109.356 1.00 56.47 365 ASP A O 1
ATOM 2880 N N . VAL A 1 366 ? -57.380 2.578 111.348 1.00 65.38 366 VAL A N 1
ATOM 2881 C CA . VAL A 1 366 ? -56.125 3.266 110.983 1.00 65.38 366 VAL A CA 1
ATOM 2882 C C . VAL A 1 366 ? -55.294 2.447 109.986 1.00 65.38 366 VAL A C 1
ATOM 2884 O O . VAL A 1 366 ? -54.710 3.016 109.066 1.00 65.38 366 VAL A O 1
ATOM 2887 N N . GLU A 1 367 ? -55.252 1.121 110.116 1.00 63.53 367 GLU A N 1
ATOM 2888 C CA . GLU A 1 367 ? -54.626 0.207 109.154 1.00 63.53 367 GLU A CA 1
ATOM 2889 C C . GLU A 1 367 ? -55.415 0.143 107.855 1.00 63.53 367 GLU A C 1
ATOM 2891 O O . GLU A 1 367 ? -54.796 0.067 106.812 1.00 63.53 367 GLU A O 1
ATOM 2896 N N . ILE A 1 368 ? -56.743 0.230 107.873 1.00 67.38 368 ILE A N 1
ATOM 2897 C CA . ILE A 1 368 ? -57.591 0.306 106.682 1.00 67.38 368 ILE A CA 1
ATOM 2898 C C . ILE A 1 368 ? -57.377 1.654 106.005 1.00 67.38 368 ILE A C 1
ATOM 2900 O O . ILE A 1 368 ? -57.299 1.692 104.787 1.00 67.38 368 ILE A O 1
ATOM 2904 N N . HIS A 1 369 ? -57.200 2.756 106.738 1.00 69.12 369 HIS A N 1
ATOM 2905 C CA . HIS A 1 369 ? -56.789 4.026 106.138 1.00 69.12 369 HIS A CA 1
ATOM 2906 C C . HIS A 1 369 ? -55.353 4.000 105.605 1.00 69.12 369 HIS A C 1
ATOM 2908 O O . HIS A 1 369 ? -55.118 4.536 104.525 1.00 69.12 369 HIS A O 1
ATOM 2914 N N . LYS A 1 370 ? -54.409 3.329 106.276 1.00 70.88 370 LYS A N 1
ATOM 2915 C CA . LYS A 1 370 ? -53.051 3.108 105.750 1.00 70.88 370 LYS A CA 1
ATOM 2916 C C . LYS A 1 370 ? -53.045 2.199 104.529 1.00 70.88 370 LYS A C 1
ATOM 2918 O O . LYS A 1 370 ? -52.386 2.523 103.556 1.00 70.88 370 LYS A O 1
ATOM 2923 N N . LEU A 1 371 ? -53.786 1.098 104.555 1.00 68.62 371 LEU A N 1
ATOM 2924 C CA . LEU A 1 371 ? -53.928 0.160 103.448 1.00 68.62 371 LEU A CA 1
ATOM 2925 C C . LEU A 1 371 ? -54.698 0.804 102.303 1.00 68.62 371 LEU A C 1
ATOM 2927 O O . LEU A 1 371 ? -54.318 0.604 101.165 1.00 68.62 371 LEU A O 1
ATOM 2931 N N . ASN A 1 372 ? -55.700 1.641 102.568 1.00 70.75 372 ASN A N 1
ATOM 2932 C CA . ASN A 1 372 ? -56.338 2.455 101.537 1.00 70.75 372 ASN A CA 1
ATOM 2933 C C . ASN A 1 372 ? -55.369 3.498 100.981 1.00 70.75 372 ASN A C 1
ATOM 2935 O O . ASN A 1 372 ? -55.364 3.686 99.775 1.00 70.75 372 ASN A O 1
ATOM 2939 N N . GLY A 1 373 ? -54.515 4.101 101.813 1.00 76.44 373 GLY A N 1
ATOM 2940 C CA . GLY A 1 373 ? -53.411 4.965 101.389 1.00 76.44 373 GLY A CA 1
ATOM 2941 C C . GLY A 1 373 ? -52.438 4.234 100.463 1.00 76.44 373 GLY A C 1
ATOM 2942 O O . GLY A 1 373 ? -52.196 4.690 99.351 1.00 76.44 373 GLY A O 1
ATOM 2943 N N . ILE A 1 374 ? -51.988 3.045 100.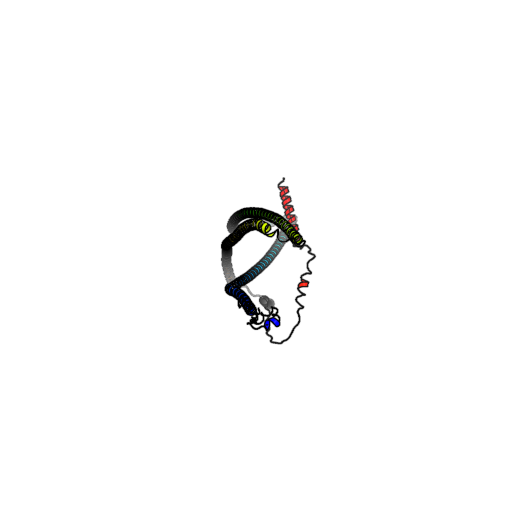865 1.00 76.81 374 ILE A N 1
ATOM 2944 C CA . ILE A 1 374 ? -51.121 2.162 100.077 1.00 76.81 374 ILE A CA 1
ATOM 2945 C C . ILE A 1 374 ? -51.833 1.704 98.805 1.00 76.81 374 ILE A C 1
ATOM 2947 O O . ILE A 1 374 ? -51.219 1.669 97.754 1.00 76.81 374 ILE A O 1
ATOM 2951 N N . VAL A 1 375 ? -53.130 1.400 98.844 1.00 72.12 375 VAL A N 1
ATOM 2952 C CA . VAL A 1 375 ? -53.910 1.017 97.659 1.00 72.12 375 VAL A CA 1
ATOM 2953 C C . VAL A 1 375 ? -54.103 2.212 96.729 1.00 72.12 375 VAL A C 1
ATOM 2955 O O . VAL A 1 375 ? -54.041 2.039 95.518 1.00 72.12 375 VAL A O 1
ATOM 2958 N N . THR A 1 376 ? -54.311 3.427 97.239 1.00 75.56 376 THR A N 1
ATOM 2959 C CA . THR A 1 376 ? -54.358 4.641 96.410 1.00 75.56 376 THR A CA 1
ATOM 2960 C C . THR A 1 376 ? -52.993 4.982 95.828 1.00 75.56 376 THR A C 1
ATOM 2962 O O . THR A 1 376 ? -52.912 5.386 94.672 1.00 75.56 376 THR A O 1
ATOM 2965 N N . GLU A 1 377 ? -51.924 4.755 96.586 1.00 77.19 377 GLU A N 1
ATOM 2966 C CA . GLU A 1 377 ? -50.550 4.941 96.141 1.00 77.19 377 GLU A CA 1
ATOM 2967 C C . GLU A 1 377 ? -50.192 3.902 95.081 1.00 77.19 377 GLU A C 1
ATOM 2969 O O . GLU A 1 377 ? -49.797 4.286 93.993 1.00 77.19 377 GLU A O 1
ATOM 2974 N N . GLN A 1 378 ? -50.475 2.620 95.311 1.00 76.69 378 GLN A N 1
ATOM 2975 C CA . GLN A 1 378 ? -50.312 1.546 94.332 1.00 76.69 378 GLN A CA 1
ATOM 2976 C C . GLN A 1 378 ? -51.186 1.759 93.097 1.00 76.69 378 GLN A C 1
ATOM 2978 O O . GLN A 1 378 ? -50.728 1.497 91.992 1.00 76.69 378 GLN A O 1
ATOM 2983 N N . LYS A 1 379 ? -52.416 2.270 93.233 1.00 79.38 379 LYS A N 1
ATOM 2984 C CA . LYS A 1 379 ? -53.238 2.672 92.079 1.00 79.38 379 LYS A CA 1
ATOM 2985 C C . LYS A 1 379 ? -52.588 3.814 91.305 1.00 79.38 379 LYS A C 1
ATOM 2987 O O . LYS A 1 379 ? -52.561 3.756 90.084 1.00 79.38 379 LYS A O 1
ATOM 2992 N N . SER A 1 380 ? -52.021 4.803 91.994 1.00 84.00 380 SER A N 1
ATOM 2993 C CA . SER A 1 380 ? -51.243 5.881 91.374 1.00 84.00 380 SER A CA 1
ATOM 2994 C C . SER A 1 380 ? -49.979 5.346 90.691 1.00 84.00 380 SER A C 1
ATOM 2996 O O . SER A 1 380 ? -49.685 5.730 89.565 1.00 84.00 380 SER A O 1
AT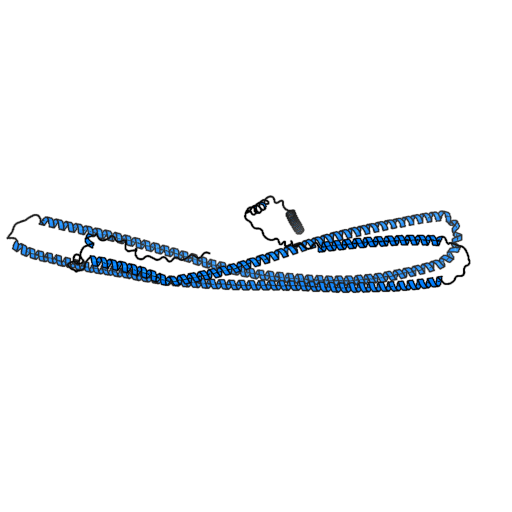OM 2998 N N . THR A 1 381 ? -49.267 4.392 91.299 1.00 79.94 381 THR A N 1
ATOM 2999 C CA . THR A 1 381 ? -48.109 3.724 90.689 1.00 79.94 381 THR A CA 1
ATOM 3000 C C . THR A 1 381 ? -48.517 2.902 89.472 1.00 79.94 381 THR A C 1
ATOM 3002 O O . THR A 1 381 ? -47.827 2.931 88.464 1.00 79.94 381 THR A O 1
ATOM 3005 N N . ILE A 1 382 ? -49.646 2.194 89.532 1.00 79.56 382 ILE A N 1
ATOM 3006 C CA . ILE A 1 382 ? -50.191 1.438 88.401 1.00 79.56 382 ILE A CA 1
ATOM 3007 C C . ILE A 1 382 ? -50.587 2.385 87.268 1.00 79.56 382 ILE A C 1
ATOM 3009 O O . ILE A 1 382 ? -50.289 2.078 86.119 1.00 79.56 382 ILE A O 1
ATOM 3013 N N . GLU A 1 383 ? -51.215 3.525 87.557 1.00 81.12 383 GLU A N 1
ATOM 3014 C CA . GLU A 1 383 ? -51.532 4.521 86.527 1.00 81.12 383 GLU A CA 1
ATOM 3015 C C . GLU A 1 383 ? -50.269 5.157 85.937 1.00 81.12 383 GLU A C 1
ATOM 3017 O O . GLU A 1 383 ? -50.154 5.220 84.718 1.00 81.12 383 GLU A O 1
ATOM 3022 N N . LYS A 1 384 ? -49.256 5.480 86.749 1.00 81.94 384 LYS A N 1
ATOM 3023 C CA . LYS A 1 384 ? -47.947 5.919 86.237 1.00 81.94 384 LYS A CA 1
ATOM 3024 C C . LYS A 1 384 ? -47.272 4.857 85.372 1.00 81.94 384 LYS A C 1
ATOM 3026 O O . LYS A 1 384 ? -46.792 5.173 84.295 1.00 81.94 384 LYS A O 1
ATOM 3031 N N . MET A 1 385 ? -47.290 3.588 85.782 1.00 76.81 385 MET A N 1
ATOM 3032 C CA . MET A 1 385 ? -46.751 2.491 84.970 1.00 76.81 385 MET A CA 1
ATOM 3033 C C . MET A 1 385 ? -47.554 2.279 83.680 1.00 76.81 385 MET A C 1
ATOM 3035 O O . MET A 1 385 ? -46.989 1.873 82.667 1.00 76.81 385 MET A O 1
ATOM 3039 N N . LYS A 1 386 ? -48.866 2.544 83.680 1.00 83.38 386 LYS A N 1
ATOM 3040 C CA . LYS A 1 386 ? -49.683 2.526 82.458 1.00 83.38 386 LYS A CA 1
ATOM 3041 C C . LYS A 1 386 ? -49.349 3.699 81.541 1.00 83.38 386 LYS A C 1
ATOM 3043 O O . LYS A 1 386 ? -49.250 3.472 80.338 1.00 83.38 386 LYS A O 1
ATOM 3048 N N . GLU A 1 387 ? -49.145 4.899 82.079 1.00 84.62 387 GLU A N 1
ATOM 3049 C CA . GLU A 1 387 ? -48.673 6.063 81.320 1.00 84.62 387 GLU A CA 1
ATOM 3050 C C . GLU A 1 387 ? -47.278 5.816 80.739 1.00 84.62 387 GLU A C 1
ATOM 3052 O O . GLU A 1 387 ? -47.085 5.973 79.538 1.00 84.62 387 GLU A O 1
ATOM 3057 N N . GLU A 1 388 ? -46.324 5.332 81.537 1.00 79.50 388 GLU A N 1
ATOM 3058 C CA . GLU A 1 388 ? -44.974 4.971 81.085 1.00 79.50 388 GLU A CA 1
ATOM 3059 C C . GLU A 1 388 ? -45.010 3.879 80.014 1.00 79.50 388 GLU A C 1
ATOM 3061 O O . GLU A 1 388 ? -44.321 3.971 78.994 1.00 79.50 388 GLU A O 1
ATOM 3066 N N . ARG A 1 389 ? -45.860 2.861 80.187 1.00 83.00 389 ARG A N 1
ATOM 3067 C CA . ARG A 1 389 ? -46.099 1.843 79.159 1.00 83.00 389 ARG A CA 1
ATOM 3068 C C . ARG A 1 389 ? -46.694 2.461 77.893 1.00 83.00 389 ARG A C 1
ATOM 3070 O O . ARG A 1 389 ? -46.277 2.074 76.806 1.00 83.00 389 ARG A O 1
ATOM 3077 N N . GLY A 1 390 ? -47.625 3.407 78.014 1.00 83.38 390 GLY A N 1
ATOM 3078 C CA . GLY A 1 390 ? -48.187 4.166 76.894 1.00 83.38 390 GLY A CA 1
ATOM 3079 C C . GLY A 1 390 ? -47.113 4.934 76.128 1.00 83.38 390 GLY A C 1
ATOM 3080 O O . GLY A 1 390 ? -46.963 4.734 74.926 1.00 83.38 390 GLY A O 1
ATOM 3081 N N . LEU A 1 391 ? -46.282 5.700 76.835 1.00 83.69 391 LEU A N 1
ATOM 3082 C CA . LEU A 1 391 ? -45.157 6.445 76.262 1.00 83.69 391 LEU A CA 1
ATOM 3083 C C . LEU A 1 391 ? -44.130 5.521 75.593 1.00 83.69 391 LEU A C 1
ATOM 3085 O O . LEU A 1 391 ? -43.604 5.834 74.527 1.00 83.69 391 LEU A O 1
ATOM 3089 N N . THR A 1 392 ? -43.867 4.353 76.180 1.00 81.06 392 THR A N 1
ATOM 3090 C CA . THR A 1 392 ? -42.946 3.359 75.608 1.00 81.06 392 THR A CA 1
ATOM 3091 C C . THR A 1 392 ? -43.527 2.736 74.337 1.00 81.06 392 THR A C 1
ATOM 3093 O O . THR A 1 392 ? -42.812 2.542 73.353 1.00 81.06 392 THR A O 1
ATOM 3096 N N . ILE A 1 393 ? -44.835 2.459 74.318 1.00 83.75 393 ILE A N 1
ATOM 3097 C CA . ILE A 1 393 ? -45.540 1.985 73.121 1.00 83.75 393 ILE A CA 1
ATOM 3098 C C . ILE A 1 393 ? -45.511 3.058 72.028 1.00 83.75 393 ILE A C 1
ATOM 3100 O O . ILE A 1 393 ? -45.176 2.731 70.893 1.00 83.75 393 ILE A O 1
ATOM 3104 N N . GLU A 1 394 ? -45.787 4.322 72.350 1.00 84.00 394 GLU A N 1
ATOM 3105 C CA . GLU A 1 394 ? -45.716 5.434 71.394 1.00 84.00 394 GLU A CA 1
ATOM 3106 C C . GLU A 1 394 ? -44.298 5.633 70.846 1.00 84.00 394 GLU A C 1
ATOM 3108 O O . GLU A 1 394 ? -44.117 5.786 69.637 1.00 84.00 394 GLU A O 1
ATOM 3113 N N . ALA A 1 395 ? -43.272 5.546 71.696 1.00 83.62 395 ALA A N 1
ATOM 3114 C CA . ALA A 1 395 ? -41.877 5.611 71.273 1.00 83.62 395 ALA A CA 1
ATOM 3115 C C . ALA A 1 395 ? -41.513 4.454 70.326 1.00 83.62 395 ALA A C 1
ATOM 3117 O O . ALA A 1 395 ? -40.876 4.672 69.291 1.00 83.62 395 ALA A O 1
ATOM 3118 N N . HIS A 1 396 ? -41.959 3.228 70.624 1.00 80.50 396 HIS A N 1
ATOM 3119 C CA . HIS A 1 396 ? -41.757 2.081 69.739 1.00 80.50 396 HIS A CA 1
ATOM 3120 C C . HIS A 1 396 ? -42.534 2.206 68.426 1.00 80.50 396 HIS A C 1
ATOM 3122 O O . HIS A 1 396 ? -41.973 1.920 67.371 1.00 80.50 396 HIS A O 1
ATOM 3128 N N . GLN A 1 397 ? -43.783 2.672 68.455 1.00 84.06 397 GLN A N 1
ATOM 3129 C CA . GLN A 1 397 ? -44.577 2.918 67.249 1.00 84.06 397 GLN A CA 1
ATOM 3130 C C . GLN A 1 397 ? -43.946 4.006 66.374 1.00 84.06 397 GLN A C 1
ATOM 3132 O O . GLN A 1 397 ? -43.829 3.830 65.162 1.00 84.06 397 GLN A O 1
ATOM 3137 N N . SER A 1 398 ? -43.454 5.086 66.982 1.00 87.81 398 SER A N 1
ATOM 3138 C CA . SER A 1 398 ? -42.708 6.143 66.296 1.00 87.81 398 SER A CA 1
ATOM 3139 C C . SER A 1 398 ? -41.419 5.606 65.666 1.00 87.81 398 SER A C 1
ATOM 3141 O O . SER A 1 398 ? -41.130 5.877 64.500 1.00 87.81 398 SER A O 1
ATOM 3143 N N . ARG A 1 399 ? -40.674 4.752 66.380 1.00 87.75 399 ARG A N 1
ATOM 3144 C CA . ARG A 1 399 ? -39.457 4.122 65.848 1.00 87.75 399 ARG A CA 1
ATOM 3145 C C . ARG A 1 399 ? -39.743 3.157 64.699 1.00 87.75 399 ARG A C 1
ATOM 3147 O O . ARG A 1 399 ? -38.999 3.148 63.721 1.00 87.75 399 ARG A O 1
ATOM 3154 N N . ILE A 1 400 ? -40.802 2.356 64.803 1.00 85.44 400 ILE A N 1
ATOM 3155 C CA . ILE A 1 400 ? -41.246 1.467 63.723 1.00 85.44 400 ILE A CA 1
ATOM 3156 C C . ILE A 1 400 ? -41.601 2.296 62.489 1.00 85.44 400 ILE A C 1
ATOM 3158 O O . ILE A 1 400 ? -41.141 1.971 61.398 1.00 85.44 400 ILE A O 1
ATOM 3162 N N . LYS A 1 401 ? -42.330 3.403 62.665 1.00 90.62 401 LYS A N 1
ATOM 3163 C CA . LYS A 1 401 ? -42.676 4.314 61.573 1.00 90.62 401 LYS A CA 1
ATOM 3164 C C . LYS A 1 401 ? -41.434 4.923 60.911 1.00 90.62 401 LYS A C 1
ATOM 3166 O O . LYS A 1 401 ? -41.302 4.832 59.701 1.00 90.62 401 LYS A O 1
ATOM 3171 N N . GLN A 1 402 ? -40.466 5.416 61.687 1.00 86.00 402 GLN A N 1
ATOM 3172 C CA . GLN A 1 402 ? -39.189 5.909 61.143 1.00 86.00 402 GLN A CA 1
ATOM 3173 C C . GLN A 1 402 ? -38.435 4.846 60.330 1.00 86.00 402 GLN A C 1
ATOM 3175 O O . GLN A 1 402 ? -37.826 5.158 59.311 1.00 86.00 402 GLN A O 1
ATOM 3180 N N . LEU A 1 403 ? -38.443 3.587 60.780 1.00 82.00 403 LEU A N 1
ATOM 3181 C CA . LEU A 1 403 ? -37.799 2.491 60.055 1.00 82.00 403 LEU A CA 1
ATOM 3182 C C . LEU A 1 403 ? -38.546 2.139 58.766 1.00 82.00 403 LEU A C 1
ATOM 3184 O O . LEU A 1 403 ? -37.896 1.839 57.767 1.00 82.00 403 LEU A O 1
ATOM 3188 N N . GLN A 1 404 ? -39.879 2.192 58.777 1.00 85.12 404 GLN A N 1
ATOM 3189 C CA . GLN A 1 404 ? -40.708 2.005 57.585 1.00 85.12 404 GLN A CA 1
ATOM 3190 C C . GLN A 1 404 ? -40.479 3.123 56.565 1.00 85.12 404 GLN A C 1
ATOM 3192 O O . GLN A 1 404 ? -40.245 2.824 55.395 1.00 85.12 404 GLN A O 1
ATOM 3197 N N . ASP A 1 405 ? -40.458 4.379 57.013 1.00 87.50 405 ASP A N 1
ATOM 3198 C CA . ASP A 1 405 ? -40.191 5.547 56.169 1.00 87.50 405 ASP A CA 1
ATOM 3199 C C . ASP A 1 405 ? -38.787 5.448 55.546 1.00 87.50 405 ASP A C 1
ATOM 3201 O O . ASP A 1 405 ? -38.636 5.564 54.331 1.00 87.50 405 ASP A O 1
ATOM 3205 N N . LYS A 1 406 ? -37.769 5.091 56.344 1.00 86.38 406 LYS A N 1
ATOM 3206 C CA . LYS A 1 406 ? -36.397 4.878 55.856 1.00 86.38 406 LYS A CA 1
ATOM 3207 C C . LYS A 1 406 ? -36.301 3.731 54.845 1.00 86.38 406 LYS A C 1
ATOM 3209 O O . LYS A 1 406 ? -35.551 3.819 53.879 1.00 86.38 406 LYS A O 1
ATOM 3214 N N . TYR A 1 407 ? -37.051 2.646 55.040 1.00 82.19 407 TYR A N 1
ATOM 3215 C CA . TYR A 1 407 ? -37.098 1.545 54.072 1.00 82.19 407 TYR A CA 1
ATOM 3216 C C . TYR A 1 407 ? -37.753 1.960 52.751 1.00 82.19 407 TYR A C 1
ATOM 3218 O O . TYR A 1 407 ? -37.270 1.577 51.687 1.00 82.19 407 TYR A O 1
ATOM 3226 N N . GLN A 1 408 ? -38.830 2.746 52.803 1.00 85.94 408 GLN A N 1
ATOM 3227 C CA . GLN A 1 408 ? -39.475 3.285 51.603 1.00 85.94 408 GLN A CA 1
ATOM 3228 C C . GLN A 1 408 ? -38.565 4.262 50.854 1.00 85.94 408 GLN A C 1
ATOM 3230 O O . GLN A 1 408 ? -38.534 4.247 49.625 1.00 85.94 408 GLN A O 1
ATOM 3235 N N . GLU A 1 409 ? -37.798 5.072 51.580 1.00 85.50 409 GLU A N 1
ATOM 3236 C CA . GLU A 1 409 ? -36.804 5.979 51.008 1.00 85.50 409 GLU A CA 1
ATOM 3237 C C . GLU A 1 409 ? -35.673 5.207 50.314 1.00 85.50 409 GLU A C 1
ATOM 3239 O O . GLU A 1 409 ? -35.405 5.457 49.142 1.00 85.50 409 GLU A O 1
ATOM 3244 N N . MET A 1 410 ? -35.113 4.169 50.952 1.00 78.88 410 MET A N 1
ATOM 3245 C CA . MET A 1 410 ? -34.115 3.297 50.312 1.00 78.88 410 MET A CA 1
ATOM 3246 C C . MET A 1 410 ? -34.657 2.581 49.065 1.00 78.88 410 MET A C 1
ATOM 3248 O O . MET A 1 410 ? -33.922 2.385 48.099 1.00 78.88 410 MET A O 1
ATOM 3252 N N . LEU A 1 411 ? -35.933 2.179 49.061 1.00 75.62 411 LEU A N 1
ATOM 3253 C CA . LEU A 1 411 ? -36.567 1.578 47.881 1.00 75.62 411 LEU A CA 1
ATOM 3254 C C . LEU A 1 411 ? -36.728 2.589 46.737 1.00 75.62 411 LEU A C 1
ATOM 3256 O O . LEU A 1 411 ? -36.510 2.222 45.582 1.00 75.62 411 LEU A O 1
ATOM 3260 N N . LYS A 1 412 ? -37.064 3.850 47.042 1.00 80.19 412 LYS A N 1
ATOM 3261 C CA . LYS A 1 412 ? -37.085 4.936 46.050 1.00 80.19 412 LYS A CA 1
ATOM 3262 C C . LYS A 1 412 ? -35.693 5.224 45.500 1.00 80.19 412 LYS A C 1
ATOM 3264 O O . LYS A 1 412 ? -35.523 5.217 44.288 1.00 80.19 412 LYS A O 1
ATOM 3269 N N . GLU A 1 413 ? -34.692 5.376 46.364 1.00 75.44 413 GLU A N 1
ATOM 3270 C CA . GLU A 1 413 ? -33.307 5.614 45.942 1.00 75.44 413 GLU A CA 1
ATOM 3271 C C . GLU A 1 413 ? -32.756 4.465 45.085 1.00 75.44 413 GLU A C 1
ATOM 3273 O O . GLU A 1 413 ? -32.067 4.705 44.095 1.00 75.44 413 GLU A O 1
ATOM 3278 N N . ALA A 1 414 ? -33.081 3.212 45.417 1.00 67.62 414 ALA A N 1
ATOM 3279 C CA . ALA A 1 414 ? -32.703 2.057 44.605 1.00 67.62 414 ALA A CA 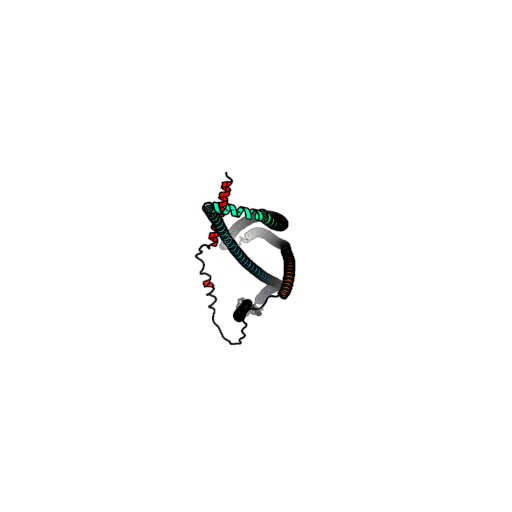1
ATOM 3280 C C . ALA A 1 414 ? -33.401 2.046 43.231 1.00 67.62 414 ALA A C 1
ATOM 3282 O O . ALA A 1 414 ? -32.790 1.640 42.240 1.00 67.62 414 ALA A O 1
ATOM 3283 N N . GLY A 1 415 ? -34.654 2.509 43.161 1.00 70.06 415 GLY A N 1
ATOM 3284 C CA . GLY A 1 415 ? -35.384 2.715 41.908 1.00 70.06 415 GLY A CA 1
ATOM 3285 C C . GLY A 1 415 ? -34.756 3.808 41.041 1.00 70.06 415 GLY A C 1
ATOM 3286 O O . GLY A 1 415 ? -34.432 3.556 39.881 1.00 70.06 415 GLY A O 1
ATOM 3287 N N . ASP A 1 416 ? -34.485 4.975 41.627 1.00 71.38 416 ASP A N 1
ATOM 3288 C CA . ASP A 1 416 ? -33.877 6.122 40.941 1.00 71.38 416 ASP A CA 1
ATOM 3289 C C . ASP A 1 416 ? -32.449 5.816 40.461 1.00 71.38 416 ASP A C 1
ATOM 3291 O O . ASP A 1 416 ? -32.017 6.287 39.405 1.00 71.38 416 ASP A O 1
ATOM 3295 N N . LYS A 1 417 ? -31.704 4.996 41.214 1.00 69.12 417 LYS A N 1
ATOM 3296 C CA . LYS A 1 417 ? -30.361 4.544 40.832 1.00 69.12 417 LYS A CA 1
ATOM 3297 C C . LYS A 1 417 ? -30.405 3.583 39.646 1.00 69.12 417 LYS A C 1
ATOM 3299 O O . LYS A 1 417 ? -29.682 3.804 38.682 1.00 69.12 417 LYS A O 1
ATOM 3304 N N . LYS A 1 418 ? -31.324 2.608 39.649 1.00 66.50 418 LYS A N 1
ATOM 3305 C CA . LYS A 1 418 ? -31.568 1.744 38.480 1.00 66.50 418 LYS A CA 1
ATOM 3306 C C . LYS A 1 418 ? -31.976 2.545 37.245 1.00 66.50 418 LYS A C 1
ATOM 3308 O O . LYS A 1 418 ? -31.524 2.235 36.151 1.00 66.50 418 LYS A O 1
ATOM 3313 N N . GLU A 1 419 ? -32.810 3.570 37.399 1.00 67.06 419 GLU A N 1
ATOM 3314 C CA . GLU A 1 419 ? -33.232 4.401 36.268 1.00 67.06 419 GLU A CA 1
ATOM 3315 C C . GLU A 1 419 ? -32.080 5.254 35.709 1.00 67.06 419 GLU A C 1
ATOM 3317 O O . GLU A 1 419 ? -31.977 5.435 34.494 1.00 67.06 419 GLU A O 1
ATOM 3322 N N . LYS A 1 420 ? -31.180 5.747 36.571 1.00 68.56 420 LYS A N 1
ATOM 3323 C CA . LYS A 1 420 ? -29.946 6.421 36.138 1.00 68.56 420 LYS A CA 1
ATOM 3324 C C . LYS A 1 420 ? -28.979 5.471 35.438 1.00 68.56 420 LYS A C 1
ATOM 3326 O O . LYS A 1 420 ? -28.449 5.855 34.400 1.00 68.56 420 LYS A O 1
ATOM 3331 N N . ASP A 1 421 ? -28.799 4.258 35.951 1.00 65.44 421 ASP A N 1
ATOM 3332 C CA . ASP A 1 421 ? -27.918 3.256 35.343 1.00 65.44 421 ASP A CA 1
ATOM 3333 C C . ASP A 1 421 ? -28.443 2.847 33.952 1.00 65.44 421 ASP A C 1
ATOM 3335 O O . ASP A 1 421 ? -27.696 2.882 32.981 1.00 65.44 421 ASP A O 1
ATOM 3339 N N . ILE A 1 422 ? -29.759 2.634 33.794 1.00 69.25 422 ILE A N 1
ATOM 3340 C CA . ILE A 1 422 ? -30.384 2.346 32.486 1.00 69.25 422 ILE A CA 1
ATOM 3341 C C . ILE A 1 422 ? -30.208 3.512 31.495 1.00 69.25 422 ILE A C 1
ATOM 3343 O O . ILE A 1 422 ? -29.973 3.289 30.307 1.00 69.25 422 ILE A O 1
ATOM 3347 N N . LYS A 1 423 ? -30.313 4.767 31.955 1.00 69.56 423 LYS A N 1
ATOM 3348 C CA . LYS A 1 423 ? -30.080 5.947 31.101 1.00 69.56 423 LYS A CA 1
ATOM 3349 C C . LYS A 1 423 ? -28.604 6.115 30.733 1.00 69.56 423 LYS A C 1
ATOM 3351 O O . LYS A 1 423 ? -28.316 6.555 29.623 1.00 69.56 423 LYS A O 1
ATOM 3356 N N . SER A 1 424 ? -27.690 5.759 31.635 1.00 70.19 424 SER A N 1
ATOM 3357 C CA . SER A 1 424 ? -26.247 5.756 31.383 1.00 70.19 424 SER A CA 1
ATOM 3358 C C . SER A 1 424 ? -25.872 4.695 30.350 1.00 70.19 424 SER A C 1
ATOM 3360 O O . SER A 1 424 ? -25.192 5.008 29.376 1.00 70.19 424 SER A O 1
ATOM 3362 N N . ASP A 1 425 ? -26.394 3.477 30.494 1.00 69.38 425 ASP A N 1
ATOM 3363 C CA . ASP A 1 425 ? -26.160 2.378 29.554 1.00 69.38 425 ASP A CA 1
ATOM 3364 C C . ASP A 1 425 ? -26.747 2.690 28.167 1.00 69.38 425 ASP A C 1
ATOM 3366 O O . ASP A 1 425 ? -26.109 2.441 27.143 1.00 69.38 425 ASP A O 1
ATOM 3370 N N . ALA A 1 426 ? -27.933 3.310 28.110 1.00 71.31 426 ALA A N 1
ATOM 3371 C CA . ALA A 1 426 ? -28.532 3.768 26.855 1.00 71.31 426 ALA A CA 1
ATOM 3372 C C . ALA A 1 426 ? -27.700 4.872 26.173 1.00 71.31 426 ALA A C 1
ATOM 3374 O O . ALA A 1 426 ? -27.569 4.877 24.949 1.00 71.31 426 ALA A O 1
ATOM 3375 N N . PHE A 1 427 ? -27.110 5.786 26.950 1.00 75.88 427 PHE A N 1
ATOM 3376 C CA . PHE A 1 427 ? -26.215 6.818 26.429 1.00 75.88 427 PHE A CA 1
ATOM 3377 C C . PHE A 1 427 ? -24.887 6.229 25.930 1.00 75.88 427 PHE A C 1
ATOM 3379 O O . PHE A 1 427 ? -24.423 6.607 24.856 1.00 75.88 427 PHE A O 1
ATOM 3386 N N . GLU A 1 428 ? -24.300 5.264 26.647 1.00 74.06 428 GLU A N 1
ATOM 3387 C CA . GLU A 1 428 ? -23.109 4.544 26.180 1.00 74.06 428 GLU A CA 1
ATOM 3388 C C . GLU A 1 428 ? -23.376 3.743 24.901 1.00 74.06 428 GLU A C 1
ATOM 3390 O O . GLU A 1 428 ? -22.528 3.715 24.005 1.00 74.06 428 GLU A O 1
ATOM 3395 N N . MET A 1 429 ? -24.545 3.104 24.788 1.00 76.31 429 MET A N 1
ATOM 3396 C CA . MET A 1 429 ? -24.950 2.411 23.565 1.00 76.31 429 MET A CA 1
ATOM 3397 C C . MET A 1 429 ? -25.107 3.376 22.384 1.00 76.31 429 MET A C 1
ATOM 3399 O O . MET A 1 429 ? -24.635 3.059 21.293 1.00 76.31 429 MET A O 1
ATOM 3403 N N . ASP A 1 430 ? -25.702 4.556 22.590 1.00 83.19 430 ASP A N 1
ATOM 3404 C CA . ASP A 1 430 ? -25.820 5.590 21.550 1.00 83.19 430 ASP A CA 1
ATOM 3405 C C . ASP A 1 430 ? -24.446 6.144 21.132 1.00 83.19 430 ASP A C 1
ATOM 3407 O O . ASP A 1 430 ? -24.175 6.320 19.943 1.00 83.19 430 ASP A O 1
ATOM 3411 N N . LEU A 1 431 ? -23.527 6.340 22.087 1.00 80.62 431 LEU A N 1
ATOM 3412 C CA . LEU A 1 431 ? -22.148 6.740 21.791 1.00 80.62 431 LEU A CA 1
ATOM 3413 C C . LEU A 1 431 ? -21.412 5.674 20.970 1.00 80.62 431 LEU A C 1
ATOM 3415 O O . LEU A 1 431 ? -20.784 5.999 19.965 1.00 80.62 431 LEU A O 1
ATOM 3419 N N . LYS A 1 432 ? -21.508 4.396 21.365 1.00 82.38 432 LYS A N 1
ATOM 3420 C CA . LYS A 1 432 ? -20.906 3.277 20.619 1.00 82.38 432 LYS A CA 1
ATOM 3421 C C . LYS A 1 432 ? -21.481 3.171 19.210 1.00 82.38 432 LYS A C 1
ATOM 3423 O O . LYS A 1 432 ? -20.718 2.977 18.269 1.00 82.38 432 LYS A O 1
ATOM 3428 N N . ALA A 1 433 ? -22.792 3.348 19.049 1.00 85.94 433 ALA A N 1
ATOM 3429 C CA . ALA A 1 433 ? -23.436 3.346 17.739 1.00 85.94 433 ALA A CA 1
ATOM 3430 C C . ALA A 1 433 ? -22.924 4.488 16.845 1.00 85.94 433 ALA A C 1
ATOM 3432 O O . ALA A 1 433 ? -22.648 4.261 15.668 1.00 85.94 433 ALA A O 1
ATOM 3433 N N . LYS A 1 434 ? -22.729 5.692 17.401 1.00 86.81 434 LYS A N 1
ATOM 3434 C CA . LYS A 1 434 ? -22.145 6.834 16.677 1.00 86.81 434 LYS A CA 1
ATOM 3435 C C . LYS A 1 434 ? -20.694 6.593 16.274 1.00 86.81 434 LYS A C 1
ATOM 3437 O O . LYS A 1 434 ? -20.353 6.836 15.122 1.00 86.81 434 LYS A O 1
ATOM 3442 N N . PHE A 1 435 ? -19.864 6.059 17.170 1.00 85.00 435 PHE A N 1
ATOM 3443 C CA . PHE A 1 435 ? -18.474 5.728 16.842 1.00 85.00 435 PHE A CA 1
ATOM 3444 C C . PHE A 1 435 ? -18.367 4.644 15.772 1.00 85.00 435 PHE A C 1
ATOM 3446 O O . PHE A 1 435 ? -17.533 4.749 14.874 1.00 85.00 435 PHE A O 1
ATOM 3453 N N . GLU A 1 436 ? -19.211 3.613 15.833 1.00 85.38 436 GLU A N 1
ATOM 3454 C CA . GLU A 1 436 ? -19.198 2.567 14.812 1.00 85.38 436 GLU A CA 1
ATOM 3455 C C . GLU A 1 436 ? -19.694 3.111 13.462 1.00 85.38 436 GLU A C 1
ATOM 3457 O O . GLU A 1 436 ? -19.123 2.776 12.426 1.00 85.38 436 GLU A O 1
ATOM 3462 N N . ALA A 1 437 ? -20.679 4.018 13.461 1.00 87.31 437 ALA A N 1
ATOM 3463 C CA . ALA A 1 437 ? -21.124 4.714 12.255 1.00 87.31 437 ALA A CA 1
ATOM 3464 C C . ALA A 1 437 ? -20.018 5.599 11.648 1.00 87.31 437 ALA A C 1
ATOM 3466 O O . ALA A 1 437 ? -19.745 5.484 10.454 1.00 87.31 437 ALA A O 1
ATOM 3467 N N . GLU A 1 438 ? -19.329 6.412 12.457 1.00 88.00 438 GLU A N 1
ATOM 3468 C CA . GLU A 1 438 ? -18.194 7.229 12.001 1.00 88.00 438 GLU A CA 1
ATOM 3469 C C . GLU A 1 438 ? -17.050 6.360 11.469 1.00 88.00 438 GLU A C 1
ATOM 3471 O O . GLU A 1 438 ? -16.472 6.660 10.427 1.00 88.00 438 GLU A O 1
ATOM 3476 N N . LYS A 1 439 ? -16.742 5.241 12.134 1.00 90.69 439 LYS A N 1
ATOM 3477 C CA . LYS A 1 439 ? -15.735 4.275 11.676 1.00 90.69 439 LYS A CA 1
ATOM 3478 C C . LYS A 1 439 ? -16.111 3.659 10.328 1.00 90.69 439 LYS A C 1
ATOM 3480 O O . LYS A 1 439 ? -15.247 3.546 9.457 1.00 90.69 439 LYS A O 1
ATOM 3485 N N . ILE A 1 440 ? -17.374 3.274 10.135 1.00 88.62 440 ILE A N 1
ATOM 3486 C CA . ILE A 1 440 ? -17.876 2.764 8.850 1.00 88.62 440 ILE A CA 1
ATOM 3487 C C . ILE A 1 440 ? -17.762 3.844 7.768 1.00 88.62 440 ILE A C 1
ATOM 3489 O O . ILE A 1 440 ? -17.301 3.550 6.664 1.00 88.62 440 ILE A O 1
ATOM 3493 N N . GLU A 1 441 ? -18.123 5.090 8.070 1.00 91.50 441 GLU A N 1
ATOM 3494 C CA . GLU A 1 441 ? -18.006 6.211 7.134 1.00 91.50 441 GLU A CA 1
ATOM 3495 C C . GLU A 1 441 ? -16.542 6.459 6.737 1.00 91.50 441 GLU A C 1
ATOM 3497 O O . GLU A 1 441 ? -16.225 6.527 5.547 1.00 91.50 441 GLU A O 1
ATOM 3502 N N . LEU A 1 442 ? -15.623 6.472 7.706 1.00 88.88 442 LEU A N 1
ATOM 3503 C CA . LEU A 1 442 ? -14.192 6.678 7.472 1.00 88.88 442 LEU A CA 1
ATOM 3504 C C . LEU A 1 442 ? -13.579 5.552 6.627 1.00 88.88 442 LEU A C 1
ATOM 3506 O O . LEU A 1 442 ? -12.842 5.822 5.677 1.00 88.88 442 LEU A O 1
ATOM 3510 N N . LEU A 1 443 ? -13.934 4.294 6.913 1.00 87.56 443 LEU A N 1
ATOM 3511 C CA . LEU A 1 443 ? -13.527 3.139 6.105 1.00 87.56 443 LEU A CA 1
ATOM 3512 C C . LEU A 1 443 ? -14.108 3.203 4.687 1.00 87.56 443 LEU A C 1
ATOM 3514 O O . LEU A 1 443 ? -13.434 2.829 3.727 1.00 87.56 443 LEU A O 1
ATOM 3518 N N . THR A 1 444 ? -15.332 3.711 4.531 1.00 89.44 444 THR A N 1
ATOM 3519 C CA . THR A 1 444 ? -15.974 3.880 3.220 1.00 89.44 444 THR A CA 1
ATOM 3520 C C . THR A 1 444 ? -15.264 4.950 2.391 1.00 89.44 444 THR A C 1
ATOM 3522 O O . THR A 1 444 ? -14.958 4.714 1.220 1.00 89.44 444 THR A O 1
ATOM 3525 N N . VAL A 1 445 ? -14.918 6.090 2.999 1.00 88.94 445 VAL A N 1
ATOM 3526 C CA . VAL A 1 445 ? -14.119 7.150 2.360 1.00 88.94 445 VAL A CA 1
ATOM 3527 C C . VAL A 1 445 ? -12.726 6.634 1.995 1.00 88.94 445 VAL A C 1
ATOM 3529 O O . VAL A 1 445 ? -12.260 6.849 0.875 1.00 88.94 445 VAL A O 1
ATOM 3532 N N . GLN A 1 446 ? -12.074 5.894 2.894 1.00 88.25 446 GLN A N 1
ATOM 3533 C CA . GLN A 1 446 ? -10.761 5.307 2.637 1.00 88.25 446 GLN A CA 1
ATOM 3534 C C . GLN A 1 446 ? -10.806 4.302 1.475 1.00 88.25 446 GLN A C 1
ATOM 3536 O O . GLN A 1 446 ? -9.956 4.350 0.583 1.00 88.25 446 GLN A O 1
ATOM 3541 N N . LYS A 1 447 ? -11.829 3.437 1.430 1.00 88.69 447 LYS A N 1
ATOM 3542 C CA . LYS A 1 447 ? -12.056 2.492 0.328 1.00 88.69 447 LYS A CA 1
ATOM 3543 C C . LYS A 1 447 ? -12.287 3.217 -0.999 1.00 88.69 447 LYS A C 1
ATOM 3545 O O . LYS A 1 447 ? -11.683 2.842 -2.002 1.00 88.69 447 LYS A O 1
ATOM 3550 N N . ALA A 1 448 ? -13.097 4.277 -1.008 1.00 87.81 448 ALA A N 1
ATOM 3551 C CA . ALA A 1 448 ? -13.329 5.093 -2.198 1.00 87.81 448 ALA A CA 1
ATOM 3552 C C . ALA A 1 448 ? -12.038 5.768 -2.699 1.00 87.81 448 ALA A C 1
ATOM 3554 O O . ALA A 1 448 ? -11.770 5.762 -3.901 1.00 87.81 448 ALA A O 1
ATOM 3555 N N . ASN A 1 449 ? -11.199 6.277 -1.791 1.00 88.06 449 ASN A N 1
ATOM 3556 C CA . ASN A 1 449 ? -9.900 6.856 -2.138 1.00 88.06 449 ASN A CA 1
ATOM 3557 C C . ASN A 1 449 ? -8.935 5.820 -2.727 1.00 88.06 449 ASN A C 1
ATOM 3559 O O . ASN A 1 449 ? -8.333 6.082 -3.768 1.00 88.06 449 ASN A O 1
ATOM 3563 N N . PHE A 1 450 ? -8.818 4.630 -2.128 1.00 85.62 450 PHE A N 1
ATOM 3564 C CA . PHE A 1 450 ? -7.990 3.560 -2.695 1.00 85.62 450 PHE A CA 1
ATOM 3565 C C . PHE A 1 450 ? -8.494 3.107 -4.064 1.00 85.62 450 PHE A C 1
ATOM 3567 O O . PHE A 1 450 ? -7.702 2.896 -4.981 1.00 85.62 450 PHE A O 1
ATOM 3574 N N . GLN A 1 451 ? -9.811 3.013 -4.240 1.00 90.50 451 GLN A N 1
ATOM 3575 C CA . GLN A 1 451 ? -10.404 2.643 -5.518 1.00 90.50 451 GLN A CA 1
ATOM 3576 C C . GLN A 1 451 ? -10.161 3.711 -6.594 1.00 90.50 451 GLN A C 1
ATOM 3578 O O . GLN A 1 451 ? -9.849 3.372 -7.737 1.00 90.50 451 GLN A O 1
ATOM 3583 N N . LYS A 1 452 ? -10.204 4.997 -6.224 1.00 90.31 452 LYS A N 1
ATOM 3584 C CA . LYS A 1 452 ? -9.812 6.105 -7.102 1.00 90.31 452 LYS A CA 1
ATOM 3585 C C . LYS A 1 452 ? -8.333 6.009 -7.494 1.00 90.31 452 LYS A C 1
ATOM 3587 O O . LYS A 1 452 ? -8.033 6.033 -8.686 1.00 90.31 452 LYS A O 1
ATOM 3592 N N . GLN A 1 453 ? -7.426 5.805 -6.538 1.00 88.69 453 GLN A N 1
ATOM 3593 C CA . GLN A 1 453 ? -5.989 5.642 -6.810 1.00 88.69 453 GLN A CA 1
ATOM 3594 C C . GLN A 1 453 ? -5.697 4.447 -7.727 1.00 88.69 453 GLN A C 1
ATOM 3596 O O . GLN A 1 453 ? -4.897 4.561 -8.655 1.00 88.69 453 GLN A O 1
ATOM 3601 N N . LEU A 1 454 ? -6.377 3.315 -7.515 1.00 88.88 454 LEU A N 1
ATOM 3602 C CA . LEU A 1 454 ? -6.280 2.152 -8.398 1.00 88.88 454 LEU A CA 1
ATOM 3603 C C . LEU A 1 454 ? -6.754 2.482 -9.816 1.00 88.88 454 LEU A C 1
ATOM 3605 O O . LEU A 1 454 ? -6.062 2.144 -10.774 1.00 88.88 454 LEU A O 1
ATOM 3609 N N . SER A 1 455 ? -7.877 3.189 -9.961 1.00 89.25 455 SER A N 1
ATOM 3610 C CA . SER A 1 455 ? -8.381 3.596 -11.278 1.00 89.25 455 SER A CA 1
ATOM 3611 C C . SER A 1 455 ? -7.435 4.563 -12.004 1.00 89.25 455 SER A C 1
ATOM 3613 O O . SER A 1 455 ? -7.217 4.424 -13.206 1.00 89.25 455 SER A O 1
ATOM 3615 N N . GLU A 1 456 ? -6.795 5.488 -11.281 1.00 89.88 456 GLU A N 1
ATOM 3616 C CA . GLU A 1 456 ? -5.799 6.413 -11.832 1.00 89.88 456 GLU A CA 1
ATOM 3617 C C . GLU A 1 456 ? -4.514 5.688 -12.250 1.00 89.88 456 GLU A C 1
ATOM 3619 O O . GLU A 1 456 ? -3.972 5.958 -13.324 1.00 89.88 456 GLU A O 1
ATOM 3624 N N . LEU A 1 457 ? -4.032 4.737 -11.442 1.00 86.62 457 LEU A N 1
ATOM 3625 C CA . LEU A 1 457 ? -2.883 3.897 -11.792 1.00 86.62 457 LEU A CA 1
ATOM 3626 C C . LEU A 1 457 ? -3.182 3.011 -13.003 1.00 86.62 457 LEU A C 1
ATOM 3628 O O . LEU A 1 457 ? -2.344 2.895 -13.897 1.00 86.62 457 LEU A O 1
ATOM 3632 N N . GLN A 1 458 ? -4.383 2.437 -13.072 1.00 90.44 458 GLN A N 1
ATOM 3633 C CA . GLN A 1 458 ? -4.822 1.630 -14.204 1.00 90.44 458 GLN A CA 1
ATOM 3634 C C . GLN A 1 458 ? -4.931 2.473 -15.484 1.00 90.44 458 GLN A C 1
ATOM 3636 O O . GLN A 1 458 ? -4.462 2.043 -16.536 1.00 90.44 458 GLN A O 1
ATOM 3641 N N . ALA A 1 459 ? -5.454 3.702 -15.397 1.00 89.19 459 ALA A N 1
ATOM 3642 C CA . ALA A 1 459 ? -5.495 4.641 -16.518 1.00 89.19 459 ALA A CA 1
ATOM 3643 C C . ALA A 1 459 ? -4.088 5.064 -16.981 1.00 89.19 459 ALA A C 1
ATOM 3645 O O . ALA A 1 459 ? -3.821 5.113 -18.183 1.00 89.19 459 ALA A O 1
ATOM 3646 N N . LYS A 1 460 ? -3.158 5.314 -16.046 1.00 89.19 460 LYS A N 1
ATOM 3647 C CA . LYS A 1 460 ? -1.749 5.613 -16.362 1.00 89.19 460 LYS A CA 1
ATOM 3648 C C . LYS A 1 460 ? -1.063 4.439 -17.056 1.00 89.19 460 LYS A C 1
ATOM 3650 O O . LYS A 1 460 ? -0.390 4.645 -18.063 1.00 89.19 460 LYS A O 1
ATOM 3655 N N . LEU A 1 461 ? -1.254 3.218 -16.554 1.00 89.12 461 LEU A N 1
ATOM 3656 C CA . LEU A 1 461 ? -0.702 2.011 -17.167 1.00 89.12 461 LEU A CA 1
ATOM 3657 C C . LEU A 1 461 ? -1.268 1.794 -18.576 1.00 89.12 461 LEU A C 1
ATOM 3659 O O . LEU A 1 461 ? -0.510 1.519 -19.502 1.00 89.12 461 LEU A O 1
ATOM 3663 N N . GLN A 1 462 ? -2.578 1.978 -18.757 1.00 90.75 462 GLN A N 1
ATOM 3664 C CA . GLN A 1 462 ? -3.216 1.856 -20.066 1.00 90.75 462 GLN A CA 1
ATOM 3665 C C . GLN A 1 462 ? -2.677 2.897 -21.058 1.00 90.75 462 GLN A C 1
ATOM 3667 O O . GLN A 1 462 ? -2.316 2.544 -22.176 1.00 90.75 462 GLN A O 1
ATOM 3672 N N . SER A 1 463 ? -2.515 4.149 -20.623 1.00 91.00 463 SER A N 1
ATOM 3673 C CA . SER A 1 463 ? -1.899 5.209 -21.431 1.00 91.00 463 SER A CA 1
ATOM 3674 C C . SER A 1 463 ? -0.457 4.874 -21.840 1.00 91.00 463 SER A C 1
ATOM 3676 O O . SER A 1 463 ? -0.073 5.082 -22.990 1.00 91.00 463 SER A O 1
ATOM 3678 N N . GLN A 1 464 ? 0.340 4.274 -20.945 1.00 89.75 464 GLN A N 1
ATOM 3679 C CA . GLN A 1 464 ? 1.692 3.804 -21.279 1.00 89.75 464 GLN A CA 1
ATOM 3680 C C . GLN A 1 464 ? 1.683 2.652 -22.292 1.00 89.75 464 GLN A C 1
ATOM 3682 O O . GLN A 1 464 ? 2.522 2.631 -23.194 1.00 89.75 464 GLN A O 1
ATOM 3687 N N . ILE A 1 465 ? 0.739 1.711 -22.174 1.00 88.44 465 ILE A N 1
ATOM 3688 C CA . ILE A 1 465 ? 0.554 0.624 -23.147 1.00 88.44 465 ILE A CA 1
ATOM 3689 C C . ILE A 1 465 ? 0.194 1.200 -24.520 1.00 88.44 465 ILE A C 1
ATOM 3691 O O . ILE A 1 465 ? 0.785 0.797 -25.523 1.00 88.44 465 ILE A O 1
ATOM 3695 N N . ASP A 1 466 ? -0.727 2.161 -24.572 1.00 90.19 466 ASP A N 1
ATOM 3696 C CA . ASP A 1 466 ? -1.162 2.786 -25.819 1.00 90.19 466 ASP A CA 1
ATOM 3697 C C . ASP A 1 466 ? -0.035 3.612 -26.458 1.00 90.19 466 ASP A C 1
ATOM 3699 O O . ASP A 1 466 ? 0.215 3.482 -27.657 1.00 90.19 466 ASP A O 1
ATOM 3703 N N . ALA A 1 467 ? 0.731 4.370 -25.667 1.00 89.06 467 ALA A N 1
ATOM 3704 C CA . ALA A 1 467 ? 1.916 5.084 -26.141 1.00 89.06 467 ALA A CA 1
ATOM 3705 C C . ALA A 1 467 ? 2.983 4.123 -26.695 1.00 89.06 467 ALA A C 1
ATOM 3707 O O . ALA A 1 467 ? 3.492 4.327 -27.797 1.00 89.06 467 ALA A O 1
ATOM 3708 N N . ALA A 1 468 ? 3.285 3.033 -25.981 1.00 85.12 468 ALA A N 1
ATOM 3709 C CA . ALA A 1 468 ? 4.223 2.013 -26.450 1.00 85.12 468 ALA A CA 1
ATOM 3710 C C . ALA A 1 468 ? 3.738 1.340 -27.745 1.00 85.12 468 ALA A C 1
ATOM 3712 O O . ALA A 1 468 ? 4.539 1.048 -28.637 1.00 85.12 468 ALA A O 1
ATOM 3713 N N . ARG A 1 469 ? 2.424 1.123 -27.874 1.00 91.00 469 ARG A N 1
ATOM 3714 C CA . ARG A 1 469 ? 1.804 0.569 -29.080 1.00 91.00 469 ARG A CA 1
ATOM 3715 C C . ARG A 1 469 ? 1.931 1.519 -30.268 1.00 91.00 469 ARG A C 1
ATOM 3717 O O . ARG A 1 469 ? 2.331 1.060 -31.333 1.00 91.00 469 ARG A O 1
ATOM 3724 N N . ILE A 1 470 ? 1.676 2.815 -30.079 1.00 90.56 470 ILE A N 1
ATOM 3725 C CA . ILE A 1 470 ? 1.857 3.845 -31.114 1.00 90.56 470 ILE A CA 1
ATOM 3726 C C . ILE A 1 470 ? 3.318 3.882 -31.578 1.00 90.56 470 ILE A C 1
ATOM 3728 O O . ILE A 1 470 ? 3.575 3.787 -32.776 1.00 90.56 470 ILE A O 1
ATOM 3732 N N . THR A 1 471 ? 4.281 3.924 -30.652 1.00 87.19 471 THR A N 1
ATOM 3733 C CA . THR A 1 471 ? 5.716 3.924 -30.988 1.00 87.19 471 THR A CA 1
ATOM 3734 C C . THR A 1 471 ? 6.118 2.671 -31.763 1.00 87.19 471 THR A C 1
ATOM 3736 O O . THR A 1 471 ? 6.858 2.750 -32.744 1.00 87.19 471 THR A O 1
ATOM 3739 N N . ARG A 1 472 ? 5.603 1.501 -31.366 1.00 90.19 472 ARG A N 1
ATOM 3740 C CA . ARG A 1 472 ? 5.832 0.242 -32.084 1.00 90.19 472 ARG A CA 1
ATOM 3741 C C . ARG A 1 472 ? 5.245 0.286 -33.493 1.00 90.19 472 ARG A C 1
ATOM 3743 O O . ARG A 1 472 ? 5.921 -0.110 -34.438 1.00 90.19 472 ARG A O 1
ATOM 3750 N N . ASP A 1 473 ? 4.009 0.748 -33.643 1.00 89.31 473 ASP A N 1
ATOM 3751 C CA . ASP A 1 473 ? 3.333 0.813 -34.941 1.00 89.31 473 ASP A CA 1
ATOM 3752 C C . ASP A 1 473 ? 4.032 1.810 -35.880 1.00 89.31 473 ASP A C 1
ATOM 3754 O O . ASP A 1 473 ? 4.188 1.533 -37.071 1.00 89.31 473 ASP A O 1
ATOM 3758 N N . GLN A 1 474 ? 4.558 2.910 -35.339 1.00 90.62 474 GLN A N 1
ATOM 3759 C CA . GLN A 1 474 ? 5.370 3.867 -36.085 1.00 90.62 474 GLN A CA 1
ATOM 3760 C C . GLN A 1 474 ? 6.712 3.265 -36.520 1.00 90.62 474 GLN A C 1
ATOM 3762 O O . GLN A 1 474 ? 7.032 3.299 -37.706 1.00 90.62 474 GLN A O 1
ATOM 3767 N N . ALA A 1 475 ? 7.431 2.586 -35.619 1.00 85.62 475 ALA A N 1
ATOM 3768 C CA . ALA A 1 475 ? 8.670 1.882 -35.957 1.00 85.62 475 ALA A CA 1
ATOM 3769 C C . ALA A 1 475 ? 8.458 0.782 -37.018 1.00 85.62 475 ALA A C 1
ATOM 3771 O O . ALA A 1 475 ? 9.302 0.584 -37.897 1.00 85.62 475 ALA A O 1
ATOM 3772 N N . VAL A 1 476 ? 7.322 0.076 -36.971 1.00 87.31 476 VAL A N 1
ATOM 3773 C CA . VAL A 1 476 ? 6.929 -0.906 -37.996 1.00 87.31 476 VAL A CA 1
ATOM 3774 C C . VAL A 1 476 ? 6.644 -0.217 -39.332 1.00 87.31 476 VAL A C 1
ATOM 3776 O O . VAL A 1 476 ? 7.096 -0.704 -40.368 1.00 87.31 476 VAL A O 1
ATOM 3779 N N . SER A 1 477 ? 5.936 0.915 -39.328 1.00 89.75 477 SER A N 1
ATOM 3780 C CA . SER A 1 477 ? 5.666 1.710 -40.533 1.00 89.75 477 SER A CA 1
ATOM 3781 C C . SER A 1 477 ? 6.957 2.228 -41.179 1.00 89.75 477 SER A C 1
ATOM 3783 O O . SER A 1 477 ? 7.157 2.065 -42.385 1.00 89.75 477 SER A O 1
ATOM 3785 N N . ASP A 1 478 ? 7.882 2.757 -40.377 1.00 88.25 478 ASP A N 1
ATOM 3786 C CA . ASP A 1 478 ? 9.179 3.256 -40.842 1.00 88.25 478 ASP A CA 1
ATOM 3787 C C . ASP A 1 478 ? 10.062 2.125 -41.377 1.00 88.25 478 ASP A C 1
ATOM 3789 O O . ASP A 1 478 ? 10.662 2.248 -42.448 1.00 88.25 478 ASP A O 1
ATOM 3793 N N . SER A 1 479 ? 10.073 0.974 -40.696 1.00 84.81 479 SER A N 1
ATOM 3794 C CA . SER A 1 479 ? 10.761 -0.231 -41.174 1.00 84.81 479 SER A CA 1
ATOM 3795 C C . SER A 1 479 ? 10.185 -0.705 -42.507 1.00 84.81 479 SER A C 1
ATOM 3797 O O . SER A 1 479 ? 10.939 -1.006 -43.429 1.00 84.81 479 SER A O 1
ATOM 3799 N N . LYS A 1 480 ? 8.853 -0.711 -42.652 1.00 88.69 480 LYS A N 1
ATOM 3800 C CA . LYS A 1 480 ? 8.175 -1.069 -43.904 1.00 88.69 480 LYS A CA 1
ATOM 3801 C C . LYS A 1 480 ? 8.530 -0.098 -45.031 1.00 88.69 480 LYS A C 1
ATOM 3803 O O . LYS A 1 480 ? 8.791 -0.534 -46.148 1.00 88.69 480 LYS A O 1
ATOM 3808 N N . ARG A 1 481 ? 8.603 1.204 -44.740 1.00 88.12 481 ARG A N 1
ATOM 3809 C CA . ARG A 1 481 ? 9.036 2.231 -45.699 1.00 88.12 481 ARG A CA 1
ATOM 3810 C C . ARG A 1 481 ? 10.493 2.031 -46.122 1.00 88.12 481 ARG A C 1
ATOM 3812 O O . ARG A 1 481 ? 10.801 2.157 -47.302 1.00 88.12 481 ARG A O 1
ATOM 3819 N N . LYS A 1 482 ? 11.381 1.699 -45.181 1.00 88.44 482 LYS A N 1
ATOM 3820 C CA . LYS A 1 482 ? 12.802 1.438 -45.453 1.00 88.44 482 LYS A CA 1
ATOM 3821 C C . LYS A 1 482 ? 13.003 0.168 -46.278 1.00 88.44 482 LYS A C 1
ATOM 3823 O O . LYS A 1 482 ? 13.796 0.186 -47.213 1.00 88.44 482 LYS A O 1
ATOM 3828 N N . ILE A 1 483 ? 12.254 -0.895 -45.977 1.00 86.44 483 ILE A N 1
ATOM 3829 C CA . ILE A 1 483 ? 12.228 -2.120 -46.786 1.00 86.44 483 ILE A CA 1
ATOM 3830 C C . ILE A 1 483 ? 11.753 -1.799 -48.206 1.00 86.44 483 ILE A C 1
ATOM 3832 O O . ILE A 1 483 ? 12.449 -2.157 -49.145 1.00 86.44 483 ILE A O 1
ATOM 3836 N N . GLY A 1 484 ? 10.661 -1.041 -48.366 1.00 89.75 484 GLY A N 1
ATOM 3837 C CA . GLY A 1 484 ? 10.173 -0.632 -49.688 1.00 89.75 484 GLY A CA 1
ATOM 3838 C C . GLY A 1 484 ? 11.215 0.141 -50.506 1.00 89.75 484 GLY A C 1
ATOM 3839 O O . GLY A 1 484 ? 11.449 -0.192 -51.662 1.00 89.75 484 GLY A O 1
ATOM 3840 N N . LYS A 1 485 ? 11.924 1.103 -49.897 1.00 89.81 485 LYS A N 1
ATOM 3841 C CA . LYS A 1 485 ? 13.030 1.818 -50.567 1.00 89.81 485 LYS A CA 1
ATOM 3842 C C . LYS A 1 485 ? 14.167 0.879 -50.987 1.00 89.81 485 LYS A C 1
ATOM 3844 O O . LYS A 1 485 ? 14.680 0.991 -52.094 1.00 89.81 485 LYS A O 1
ATOM 3849 N N . LEU A 1 486 ? 14.561 -0.057 -50.118 1.00 87.06 486 LEU A N 1
ATOM 3850 C CA . LEU A 1 486 ? 15.610 -1.036 -50.431 1.00 87.06 486 LEU A CA 1
ATOM 3851 C C . LEU A 1 486 ? 15.182 -2.006 -51.541 1.00 87.06 486 LEU A C 1
ATOM 3853 O O . LEU A 1 486 ? 16.007 -2.391 -52.369 1.00 87.06 486 LEU A O 1
ATOM 3857 N N . GLU A 1 487 ? 13.909 -2.396 -51.571 1.00 87.81 487 GLU A N 1
ATOM 3858 C CA . GLU A 1 487 ? 13.326 -3.203 -52.645 1.00 87.81 487 GLU A CA 1
ATOM 3859 C C . GLU A 1 487 ? 13.339 -2.438 -53.975 1.00 87.81 487 GLU A C 1
ATOM 3861 O O . GLU A 1 487 ? 13.791 -2.989 -54.978 1.00 87.81 487 GLU A O 1
ATOM 3866 N N . GLU A 1 488 ? 12.951 -1.159 -53.981 1.00 89.31 488 GLU A N 1
ATOM 3867 C CA . GLU A 1 488 ? 13.025 -0.279 -55.156 1.00 89.31 488 GLU A CA 1
ATOM 3868 C C . GLU A 1 488 ? 14.469 -0.094 -55.655 1.00 89.31 488 GLU A C 1
ATOM 3870 O O . GLU A 1 488 ? 14.739 -0.241 -56.848 1.00 89.31 488 GLU A O 1
ATOM 3875 N N . GLU A 1 489 ? 15.431 0.158 -54.762 1.00 89.19 489 GLU A N 1
ATOM 3876 C CA . GLU A 1 489 ? 16.853 0.264 -55.116 1.00 89.19 489 GLU A CA 1
ATOM 3877 C C . GLU A 1 489 ? 17.420 -1.046 -55.675 1.00 89.19 489 GLU A C 1
ATOM 3879 O O . GLU A 1 489 ? 18.204 -1.040 -56.630 1.00 89.19 489 GLU A O 1
ATOM 3884 N N . SER A 1 490 ? 17.050 -2.180 -55.075 1.00 85.81 490 SER A N 1
ATOM 3885 C CA . SER A 1 490 ? 17.445 -3.508 -55.549 1.00 85.81 490 SER A CA 1
ATOM 3886 C C . SER A 1 490 ? 16.869 -3.782 -56.937 1.00 85.81 490 SER A C 1
ATOM 3888 O O . SER A 1 490 ? 17.584 -4.252 -57.824 1.00 85.81 490 SER A O 1
ATOM 3890 N N . GLN A 1 491 ? 15.608 -3.407 -57.159 1.00 89.94 491 GLN A N 1
ATOM 3891 C CA . GLN A 1 491 ? 14.941 -3.529 -58.448 1.00 89.94 491 GLN A CA 1
ATOM 3892 C C . GLN A 1 491 ? 15.614 -2.652 -59.514 1.00 89.94 491 GLN A C 1
ATOM 3894 O O . GLN A 1 491 ? 15.938 -3.145 -60.594 1.00 89.94 491 GLN A O 1
ATOM 3899 N N . LEU A 1 492 ? 15.942 -1.398 -59.192 1.00 90.75 492 LEU A N 1
ATOM 3900 C CA . LEU A 1 492 ? 16.698 -0.505 -60.078 1.00 90.75 492 LEU A CA 1
ATOM 3901 C C . LEU A 1 492 ? 18.083 -1.068 -60.424 1.00 90.75 492 LEU A C 1
ATOM 3903 O O . LEU A 1 492 ? 18.502 -1.018 -61.582 1.00 90.75 492 LEU A O 1
ATOM 3907 N N . LYS A 1 493 ? 18.803 -1.637 -59.446 1.00 89.00 493 LYS A N 1
ATOM 3908 C CA . LYS A 1 493 ? 20.091 -2.311 -59.690 1.00 89.00 493 LYS A CA 1
ATOM 3909 C C . LYS A 1 493 ? 19.925 -3.527 -60.594 1.00 89.00 493 LYS A C 1
ATOM 3911 O O . LYS A 1 493 ? 20.740 -3.722 -61.493 1.00 89.00 493 LYS A O 1
ATOM 3916 N N . LEU A 1 494 ? 18.882 -4.326 -60.380 1.00 88.94 494 LEU A N 1
ATOM 3917 C CA . LEU A 1 494 ? 18.581 -5.488 -61.209 1.00 88.94 494 LEU A CA 1
ATOM 3918 C C . LEU A 1 494 ? 18.290 -5.074 -62.655 1.00 88.94 494 LEU A C 1
ATOM 3920 O O . LEU A 1 494 ? 18.823 -5.681 -63.581 1.00 88.94 494 LEU A O 1
ATOM 3924 N N . ASP A 1 495 ? 17.493 -4.028 -62.856 1.00 89.62 495 ASP A N 1
ATOM 3925 C CA . ASP A 1 495 ? 17.147 -3.534 -64.188 1.00 89.62 495 ASP A CA 1
ATOM 3926 C C . ASP A 1 495 ? 18.353 -2.888 -64.885 1.00 89.62 495 ASP A C 1
ATOM 3928 O O . ASP A 1 495 ? 18.573 -3.111 -66.078 1.00 89.62 495 ASP A O 1
ATOM 3932 N N . LYS A 1 496 ? 19.225 -2.204 -64.133 1.00 91.06 496 LYS A N 1
ATOM 3933 C CA . LYS A 1 496 ? 20.517 -1.734 -64.644 1.00 91.06 496 LYS A CA 1
ATOM 3934 C C . LYS A 1 496 ? 21.401 -2.899 -65.095 1.00 91.06 496 LYS A C 1
ATOM 3936 O O . LYS A 1 496 ? 21.876 -2.882 -66.229 1.00 91.06 496 LYS A O 1
ATOM 3941 N N . LEU A 1 497 ? 21.566 -3.929 -64.264 1.00 88.88 497 LEU A N 1
ATOM 3942 C CA . LEU A 1 497 ? 22.350 -5.122 -64.603 1.00 88.88 497 LEU A CA 1
ATOM 3943 C C . LEU A 1 497 ? 21.769 -5.874 -65.806 1.00 88.88 497 LEU A C 1
ATOM 3945 O O . LEU A 1 497 ? 22.530 -6.362 -66.637 1.00 88.88 497 LEU A O 1
ATOM 3949 N N . LYS A 1 498 ? 20.438 -5.946 -65.940 1.00 88.50 498 LYS A N 1
ATOM 3950 C CA . LYS A 1 498 ? 19.787 -6.484 -67.144 1.00 88.50 498 LYS A CA 1
ATOM 3951 C C . LYS A 1 498 ? 20.144 -5.659 -68.377 1.00 88.50 498 LYS A C 1
ATOM 3953 O O . LYS A 1 498 ? 20.566 -6.240 -69.370 1.00 88.50 498 LYS A O 1
ATOM 3958 N N . SER A 1 499 ? 20.065 -4.329 -68.296 1.00 90.06 499 SER A N 1
ATOM 3959 C CA . SER A 1 499 ? 20.425 -3.453 -69.418 1.00 90.06 499 SER A CA 1
ATOM 3960 C C . SER A 1 499 ? 21.899 -3.593 -69.824 1.00 90.06 499 SER A C 1
ATOM 3962 O O . SER A 1 499 ? 22.209 -3.662 -71.011 1.00 90.06 499 SER A O 1
ATOM 3964 N N . GLU A 1 500 ? 22.809 -3.711 -68.853 1.00 88.75 500 GLU A N 1
ATOM 3965 C CA . GLU A 1 500 ? 24.236 -3.948 -69.092 1.00 88.75 500 GLU A CA 1
ATOM 3966 C C . GLU A 1 500 ? 24.470 -5.330 -69.717 1.00 88.75 500 GLU A C 1
ATOM 3968 O O . GLU A 1 500 ? 25.255 -5.465 -70.654 1.00 88.75 500 GLU A O 1
ATOM 3973 N N . ASN A 1 501 ? 23.756 -6.358 -69.253 1.00 89.94 501 ASN A N 1
ATOM 3974 C CA . ASN A 1 501 ? 23.814 -7.700 -69.825 1.00 89.94 501 ASN A CA 1
ATOM 3975 C C . ASN A 1 501 ? 23.306 -7.715 -71.276 1.00 89.94 501 ASN A C 1
ATOM 3977 O O . ASN A 1 501 ? 23.950 -8.295 -72.145 1.00 89.94 501 ASN A O 1
ATOM 3981 N N . ASP A 1 502 ? 22.214 -7.016 -71.576 1.00 89.69 502 ASP A N 1
ATOM 3982 C CA . ASP A 1 502 ? 21.689 -6.909 -72.939 1.00 89.69 502 ASP A CA 1
ATOM 3983 C C . ASP A 1 502 ? 22.635 -6.122 -73.863 1.00 89.69 502 ASP A C 1
ATOM 3985 O O . ASP A 1 502 ? 22.838 -6.505 -75.020 1.00 89.69 502 ASP A O 1
ATOM 3989 N N . GLN A 1 503 ? 23.309 -5.085 -73.352 1.00 87.75 503 GLN A N 1
ATOM 3990 C CA . GLN A 1 503 ? 24.392 -4.402 -74.073 1.00 87.75 503 GLN A CA 1
ATOM 3991 C C . GLN A 1 503 ? 25.575 -5.339 -74.347 1.00 87.75 503 GLN A C 1
ATOM 3993 O O . GLN A 1 503 ? 26.107 -5.351 -75.460 1.00 87.75 503 GLN A O 1
ATOM 3998 N N . LEU A 1 504 ? 25.982 -6.145 -73.362 1.00 87.62 504 LEU A N 1
ATOM 3999 C CA . LEU A 1 504 ? 27.051 -7.132 -73.522 1.00 87.62 504 LEU A CA 1
ATOM 4000 C C . LEU A 1 504 ? 26.669 -8.213 -74.532 1.00 87.62 504 LEU A C 1
ATOM 4002 O O . LEU A 1 504 ? 27.474 -8.504 -75.411 1.00 87.62 504 LEU A O 1
ATOM 4006 N N . LYS A 1 505 ? 25.445 -8.748 -74.482 1.00 87.25 505 LYS A N 1
ATOM 4007 C CA . LYS A 1 505 ? 24.923 -9.685 -75.489 1.00 87.25 505 LYS A CA 1
ATOM 4008 C C . LYS A 1 505 ? 24.947 -9.074 -76.884 1.00 87.25 505 LYS A C 1
ATOM 4010 O O . LYS A 1 505 ? 25.439 -9.704 -77.811 1.00 87.25 505 LYS A O 1
ATOM 4015 N N . THR A 1 506 ? 24.493 -7.830 -77.029 1.00 86.81 506 THR A N 1
ATOM 4016 C CA . THR A 1 506 ? 24.527 -7.114 -78.315 1.00 86.81 506 THR A CA 1
ATOM 4017 C C . THR A 1 506 ? 25.961 -6.957 -78.823 1.00 86.81 506 THR A C 1
ATOM 4019 O O . THR A 1 506 ? 26.237 -7.152 -80.004 1.00 86.81 506 THR A O 1
ATOM 4022 N N . ARG A 1 507 ? 26.906 -6.651 -77.926 1.00 84.81 507 ARG A N 1
ATOM 4023 C CA . ARG A 1 507 ? 28.329 -6.528 -78.255 1.00 84.81 507 ARG A CA 1
ATOM 4024 C C . ARG A 1 507 ? 28.960 -7.870 -78.622 1.00 84.81 507 ARG A C 1
ATOM 4026 O O . ARG A 1 507 ? 29.775 -7.896 -79.537 1.00 84.81 507 ARG A O 1
ATOM 4033 N N . ILE A 1 508 ? 28.583 -8.954 -77.944 1.00 83.25 508 ILE A N 1
ATOM 4034 C CA . ILE A 1 508 ? 28.993 -10.322 -78.283 1.00 83.25 508 ILE A CA 1
ATOM 4035 C C . ILE A 1 508 ? 28.498 -10.663 -79.687 1.00 83.25 508 ILE A C 1
ATOM 4037 O O . ILE A 1 508 ? 29.323 -10.972 -80.534 1.00 83.25 508 ILE A O 1
ATOM 4041 N N . VAL A 1 509 ? 27.208 -10.472 -79.980 1.00 84.19 509 VAL A N 1
ATOM 4042 C CA . VAL A 1 509 ? 26.641 -10.716 -81.318 1.00 84.19 509 VAL A CA 1
ATOM 4043 C C . VAL A 1 509 ? 27.334 -9.866 -82.389 1.00 84.19 509 VAL A C 1
ATOM 4045 O O . VAL A 1 509 ? 27.650 -10.363 -83.464 1.00 84.19 509 VAL A O 1
ATOM 4048 N N . ALA A 1 510 ? 27.637 -8.594 -82.109 1.00 80.00 510 ALA A N 1
ATOM 4049 C CA . ALA A 1 510 ? 28.365 -7.731 -83.041 1.00 80.00 510 ALA A CA 1
ATOM 4050 C C . ALA A 1 510 ? 29.820 -8.184 -83.275 1.00 80.00 510 ALA A C 1
ATOM 4052 O O . ALA A 1 510 ? 30.342 -8.032 -84.379 1.00 80.00 510 ALA A O 1
ATOM 4053 N N . LEU A 1 511 ? 30.486 -8.724 -82.249 1.00 78.62 511 LEU A N 1
ATOM 4054 C CA . LEU A 1 511 ? 31.827 -9.302 -82.365 1.00 78.62 511 LEU A CA 1
ATOM 4055 C C . LEU A 1 511 ? 31.802 -10.651 -83.092 1.00 78.62 511 LEU A C 1
ATOM 4057 O O . LEU A 1 511 ? 32.685 -10.899 -83.903 1.00 78.62 511 LEU A O 1
ATOM 4061 N N . GLU A 1 512 ? 30.785 -11.479 -82.861 1.00 78.62 512 GLU A N 1
ATOM 4062 C CA . GLU A 1 512 ? 30.548 -12.726 -83.594 1.00 78.62 512 GLU A CA 1
ATOM 4063 C C . GLU A 1 512 ? 30.262 -12.452 -85.077 1.00 78.62 512 GLU A C 1
ATOM 4065 O O . GLU A 1 512 ? 30.829 -13.121 -85.935 1.00 78.62 512 GLU A O 1
ATOM 4070 N N . LEU A 1 513 ? 29.485 -11.409 -85.404 1.00 73.81 513 LEU A N 1
ATOM 4071 C CA . LEU A 1 513 ? 29.280 -10.964 -86.789 1.00 73.81 513 LEU A CA 1
ATOM 4072 C C . LEU A 1 513 ? 30.571 -10.446 -87.439 1.00 73.81 513 LEU A C 1
ATOM 4074 O O . LEU A 1 513 ? 30.817 -10.739 -88.604 1.00 73.81 513 LEU A O 1
ATOM 4078 N N . LYS A 1 514 ? 31.413 -9.716 -86.694 1.00 67.44 514 LYS A N 1
ATOM 4079 C CA . LYS A 1 514 ? 32.743 -9.286 -87.169 1.00 67.44 514 LYS A CA 1
ATOM 4080 C C . LYS A 1 514 ? 33.728 -10.447 -87.323 1.00 67.44 514 LYS A C 1
ATOM 4082 O O . LYS A 1 514 ? 34.610 -10.378 -88.166 1.00 67.44 514 LYS A O 1
ATOM 4087 N N . ALA A 1 515 ? 33.591 -11.506 -86.527 1.00 60.19 515 ALA A N 1
ATOM 4088 C CA . ALA A 1 515 ? 34.373 -12.733 -86.668 1.00 60.19 515 ALA A CA 1
ATOM 4089 C C . ALA A 1 515 ? 33.867 -13.625 -87.819 1.00 60.19 515 ALA A C 1
ATOM 4091 O O . ALA A 1 515 ? 34.634 -14.419 -88.357 1.00 60.19 515 ALA A O 1
ATOM 4092 N N . ALA A 1 516 ? 32.598 -13.479 -88.212 1.00 55.38 516 ALA A N 1
ATOM 4093 C CA . ALA A 1 516 ? 32.000 -14.134 -89.374 1.00 55.38 516 ALA A CA 1
ATOM 4094 C C . ALA A 1 516 ? 32.278 -13.400 -90.705 1.00 55.38 516 ALA A C 1
ATOM 4096 O O . ALA A 1 516 ? 31.886 -13.891 -91.764 1.00 55.38 516 ALA A O 1
ATOM 4097 N N . GLU A 1 517 ? 32.957 -12.249 -90.673 1.00 41.16 517 GLU A N 1
ATOM 4098 C CA . GLU A 1 517 ? 33.410 -11.528 -91.864 1.00 41.16 517 GLU A CA 1
ATOM 4099 C C . GLU A 1 517 ? 34.656 -12.236 -92.444 1.00 41.16 517 GLU A C 1
ATOM 4101 O O . GLU A 1 517 ? 35.685 -12.327 -91.768 1.00 41.16 517 GLU A O 1
ATOM 4106 N N . PRO A 1 518 ? 34.598 -12.792 -93.671 1.00 42.16 518 PRO A N 1
ATOM 4107 C CA . PRO A 1 518 ? 35.667 -13.630 -94.200 1.00 42.16 518 PRO A CA 1
ATOM 4108 C C . PRO A 1 518 ? 36.891 -12.785 -94.576 1.00 42.16 518 PRO A C 1
ATOM 4110 O O . PRO A 1 518 ? 36.991 -12.257 -95.684 1.00 42.16 518 PRO A O 1
ATOM 4113 N N . GLN A 1 519 ? 37.862 -12.689 -93.665 1.00 35.53 519 GLN A N 1
ATOM 4114 C CA . GLN A 1 519 ? 39.224 -12.312 -94.027 1.00 35.53 519 GLN A CA 1
ATOM 4115 C C . GLN A 1 519 ? 39.930 -13.499 -94.687 1.00 35.53 519 GLN A C 1
ATOM 4117 O O . GLN A 1 519 ? 40.238 -14.526 -94.089 1.00 35.53 519 GLN A O 1
ATOM 4122 N N . HIS A 1 520 ? 40.161 -13.299 -95.973 1.00 39.78 520 HIS A N 1
ATOM 4123 C CA . HIS A 1 520 ? 40.944 -14.096 -96.896 1.00 39.78 520 HIS A CA 1
ATOM 4124 C C . HIS A 1 520 ? 42.391 -14.277 -96.386 1.00 39.78 520 HIS A C 1
ATOM 4126 O O . HIS A 1 520 ? 43.171 -13.334 -96.472 1.00 39.78 520 HIS A O 1
ATOM 4132 N N . VAL A 1 521 ? 42.787 -15.467 -95.908 1.00 34.22 521 VAL A N 1
ATOM 4133 C CA . VAL A 1 521 ? 44.206 -15.876 -95.761 1.00 34.22 521 VAL A CA 1
ATOM 4134 C C . VAL A 1 521 ? 44.351 -17.388 -96.041 1.00 34.22 521 VAL A C 1
ATOM 4136 O O . VAL A 1 521 ? 43.446 -18.146 -95.689 1.00 34.22 521 VAL A O 1
ATOM 4139 N N . PRO A 1 522 ? 45.434 -17.832 -96.717 1.00 35.62 522 PRO A N 1
ATOM 4140 C CA . PRO A 1 522 ? 45.568 -19.157 -97.315 1.00 35.62 522 PRO A CA 1
ATOM 4141 C C . PRO A 1 522 ? 45.996 -20.260 -96.338 1.00 35.62 522 PRO A C 1
ATOM 4143 O O . PRO A 1 522 ? 46.541 -20.009 -95.266 1.00 35.62 522 PRO A O 1
ATOM 4146 N N . GLU A 1 523 ? 45.759 -21.488 -96.805 1.00 39.06 523 GLU A N 1
ATOM 4147 C CA . GLU A 1 523 ? 46.350 -22.775 -96.425 1.00 39.06 523 GLU A CA 1
ATOM 4148 C C . GLU A 1 523 ? 47.607 -22.725 -95.539 1.00 39.06 523 GLU A C 1
ATOM 4150 O O . GLU A 1 523 ? 48.669 -22.269 -95.960 1.00 39.06 523 GLU A O 1
ATOM 4155 N N . SER A 1 524 ? 47.538 -23.345 -94.356 1.00 32.38 524 SER A N 1
ATOM 4156 C CA . SER A 1 524 ? 48.425 -24.469 -94.007 1.00 32.38 524 SER A CA 1
ATOM 4157 C C . SER A 1 524 ? 48.196 -25.023 -92.591 1.00 32.38 524 SER A C 1
ATOM 4159 O O . SER A 1 524 ? 48.126 -24.305 -91.601 1.00 32.38 524 SER A O 1
ATOM 4161 N N . ALA A 1 525 ? 48.225 -26.356 -92.549 1.00 37.22 525 ALA A N 1
ATOM 4162 C CA . ALA A 1 525 ? 48.718 -27.221 -91.479 1.00 37.22 525 ALA A CA 1
ATOM 4163 C C . ALA A 1 525 ? 47.789 -27.664 -90.320 1.00 37.22 525 ALA A C 1
ATOM 4165 O O . ALA A 1 525 ? 46.929 -26.925 -89.843 1.00 37.22 525 ALA A O 1
ATOM 4166 N N . PRO A 1 526 ? 47.967 -28.921 -89.854 1.00 49.81 526 PRO A N 1
ATOM 4167 C CA . PRO A 1 52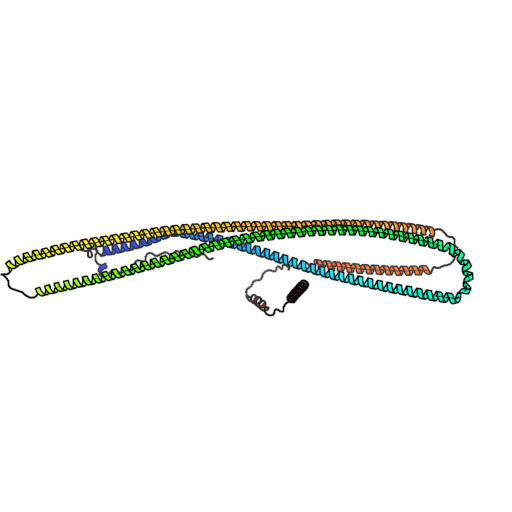6 ? 46.981 -29.668 -89.089 1.00 49.81 526 PRO A CA 1
ATOM 4168 C C . PRO A 1 526 ? 47.353 -29.714 -87.602 1.00 49.81 526 PRO A C 1
ATOM 4170 O O . PRO A 1 526 ? 48.355 -30.315 -87.229 1.00 49.81 526 PRO A O 1
ATOM 4173 N N . ASN A 1 527 ? 46.515 -29.159 -86.727 1.00 41.53 527 ASN A N 1
ATOM 4174 C CA . ASN A 1 527 ? 46.676 -29.297 -85.274 1.00 41.53 527 ASN A CA 1
ATOM 4175 C C . ASN A 1 527 ? 45.464 -29.990 -84.636 1.00 41.53 527 ASN A C 1
ATOM 4177 O O . ASN A 1 527 ? 44.790 -29.461 -83.756 1.00 41.53 527 ASN A O 1
ATOM 4181 N N . GLY A 1 528 ? 45.227 -31.240 -85.046 1.00 48.78 528 GLY A N 1
ATOM 4182 C CA . GLY A 1 528 ? 44.242 -32.149 -84.441 1.00 48.78 528 GLY A CA 1
ATOM 4183 C C . GLY A 1 528 ? 44.608 -32.678 -83.041 1.00 48.78 528 GLY A C 1
ATOM 4184 O O . GLY A 1 528 ? 43.898 -33.524 -82.511 1.00 48.78 528 GLY A O 1
ATOM 4185 N N . LEU A 1 529 ? 45.694 -32.198 -82.419 1.00 52.78 529 LEU A N 1
ATOM 4186 C CA . LEU A 1 529 ? 46.187 -32.677 -81.115 1.00 52.78 529 LEU A CA 1
ATOM 4187 C C . LEU A 1 529 ? 45.875 -31.747 -79.925 1.00 52.78 529 LEU A C 1
ATOM 4189 O O . LEU A 1 529 ? 45.969 -32.186 -78.780 1.00 52.78 529 LEU A O 1
ATOM 4193 N N . GLN A 1 530 ? 45.458 -30.493 -80.151 1.00 52.62 530 GLN A N 1
ATOM 4194 C CA . GLN A 1 530 ? 45.042 -29.590 -79.060 1.00 52.62 530 GLN A CA 1
ATOM 4195 C C . GLN A 1 530 ? 43.552 -29.710 -78.708 1.00 52.62 530 GLN A C 1
ATOM 4197 O O . GLN A 1 530 ? 43.201 -29.594 -77.534 1.00 52.62 530 GLN A O 1
ATOM 4202 N N . ALA A 1 531 ? 42.689 -30.039 -79.676 1.00 55.91 531 ALA A N 1
ATOM 4203 C CA . ALA A 1 531 ? 41.259 -30.245 -79.428 1.00 55.91 531 ALA A CA 1
ATOM 4204 C C . ALA A 1 531 ? 40.989 -31.447 -78.501 1.00 55.91 531 ALA A C 1
ATOM 4206 O O . ALA A 1 531 ? 40.135 -31.369 -77.624 1.00 55.91 531 ALA A O 1
ATOM 4207 N N . GLY A 1 532 ? 41.774 -32.527 -78.621 1.00 62.16 532 GLY A N 1
ATOM 4208 C CA . GLY A 1 532 ? 41.675 -33.691 -77.731 1.00 62.16 532 GLY A CA 1
ATOM 4209 C C . GLY A 1 532 ? 42.099 -33.396 -76.287 1.00 62.16 532 GLY A C 1
ATOM 4210 O O . GLY A 1 532 ? 41.455 -33.867 -75.353 1.00 62.16 532 GLY A O 1
ATOM 4211 N N . LYS A 1 533 ? 43.130 -32.558 -76.086 1.00 64.38 533 LYS A N 1
ATOM 4212 C CA . LYS A 1 533 ? 43.548 -32.119 -74.743 1.00 64.38 533 LYS A CA 1
ATOM 4213 C C . LYS A 1 533 ? 42.499 -31.219 -74.096 1.00 64.38 533 LYS A C 1
ATOM 4215 O O . LYS A 1 533 ? 42.123 -31.474 -72.958 1.00 64.38 533 LYS A O 1
ATOM 4220 N N . LEU A 1 534 ? 41.959 -30.248 -74.835 1.00 69.81 534 LEU A N 1
ATOM 4221 C CA . LEU A 1 534 ? 40.867 -29.393 -74.357 1.00 69.81 534 LEU A CA 1
ATOM 4222 C C . LEU A 1 534 ? 39.603 -30.199 -74.031 1.00 69.81 534 LEU A C 1
ATOM 4224 O O . LEU A 1 534 ? 39.018 -29.989 -72.976 1.00 69.81 534 LEU A O 1
ATOM 4228 N N . ALA A 1 535 ? 39.229 -31.176 -74.861 1.00 74.00 535 ALA A N 1
ATOM 4229 C CA . ALA A 1 535 ? 38.095 -32.055 -74.574 1.00 74.00 535 ALA A CA 1
ATOM 4230 C C . ALA A 1 535 ? 38.321 -32.909 -73.311 1.00 74.00 535 ALA A C 1
ATOM 4232 O O . ALA A 1 535 ? 37.408 -33.064 -72.502 1.00 74.00 535 ALA A O 1
ATOM 4233 N N . SER A 1 536 ? 39.543 -33.413 -73.094 1.00 75.56 536 SER A N 1
ATOM 4234 C CA . SER A 1 536 ? 39.884 -34.156 -71.872 1.00 75.56 536 SER A CA 1
ATOM 4235 C C . SER A 1 536 ? 39.910 -33.271 -70.617 1.00 75.56 536 SER A C 1
ATOM 4237 O O . SER A 1 536 ? 39.487 -33.704 -69.548 1.00 75.56 536 SER A O 1
ATOM 4239 N N . GLU A 1 537 ? 40.338 -32.013 -70.749 1.00 81.69 537 GLU A N 1
ATOM 4240 C CA . GLU A 1 537 ? 40.364 -31.026 -69.664 1.00 81.69 537 GLU A CA 1
ATOM 4241 C C . GLU A 1 537 ? 38.943 -30.580 -69.284 1.00 81.69 537 GLU A C 1
ATOM 4243 O O . GLU A 1 537 ? 38.634 -30.463 -68.099 1.00 81.69 537 GLU A O 1
ATOM 4248 N N . ILE A 1 538 ? 38.065 -30.393 -70.278 1.00 81.44 538 ILE A N 1
ATOM 4249 C CA . ILE A 1 538 ? 36.637 -30.103 -70.080 1.00 81.44 538 ILE A CA 1
ATOM 4250 C C . ILE A 1 538 ? 35.961 -31.278 -69.375 1.00 81.44 538 ILE A C 1
ATOM 4252 O O . ILE A 1 538 ? 35.336 -31.080 -68.341 1.00 81.44 538 ILE A O 1
ATOM 4256 N N . SER A 1 539 ? 36.180 -32.509 -69.842 1.00 83.38 539 SER A N 1
ATOM 4257 C CA . SER A 1 539 ? 35.604 -33.706 -69.214 1.00 83.38 539 SER A CA 1
ATOM 4258 C C . SER A 1 539 ? 36.087 -33.895 -67.763 1.00 83.38 539 SER A C 1
ATOM 4260 O O . SER A 1 539 ? 35.314 -34.272 -66.882 1.00 83.38 539 SER A O 1
ATOM 4262 N N . ARG A 1 540 ? 37.348 -33.537 -67.467 1.00 88.06 540 ARG A N 1
ATOM 4263 C CA . ARG A 1 540 ? 37.880 -33.505 -66.092 1.00 88.06 540 ARG A CA 1
ATOM 4264 C C . ARG A 1 540 ? 37.200 -32.437 -65.231 1.00 88.06 540 ARG A C 1
ATOM 4266 O O . ARG A 1 540 ? 36.839 -32.724 -64.093 1.00 88.06 540 ARG A O 1
ATOM 4273 N N . ARG A 1 541 ? 37.021 -31.225 -65.763 1.00 88.12 541 ARG A N 1
ATOM 4274 C CA . ARG A 1 541 ? 36.324 -30.120 -65.081 1.00 88.12 541 ARG A CA 1
ATOM 4275 C C . ARG A 1 541 ? 34.853 -30.454 -64.838 1.00 88.12 541 ARG A C 1
ATOM 4277 O O . ARG A 1 541 ? 34.346 -30.156 -63.765 1.00 88.12 541 ARG A O 1
ATOM 4284 N N . ASP A 1 542 ? 34.192 -31.127 -65.772 1.00 88.00 542 ASP A N 1
ATOM 4285 C CA . ASP A 1 542 ? 32.802 -31.564 -65.620 1.00 88.00 542 ASP A CA 1
ATOM 4286 C C . ASP A 1 542 ? 32.658 -32.642 -64.539 1.00 88.00 542 ASP A C 1
ATOM 4288 O O . ASP A 1 542 ? 31.721 -32.590 -63.741 1.00 88.00 542 ASP A O 1
ATOM 4292 N N . ALA A 1 543 ? 33.616 -33.572 -64.442 1.00 87.94 543 ALA A N 1
ATOM 4293 C CA . ALA A 1 543 ? 33.666 -34.545 -63.351 1.00 87.94 543 ALA A CA 1
ATOM 4294 C C . ALA A 1 543 ? 33.909 -33.877 -61.983 1.00 87.94 543 ALA A C 1
ATOM 4296 O O . ALA A 1 543 ? 33.271 -34.238 -60.995 1.00 87.94 543 ALA A O 1
ATOM 4297 N N . GLU A 1 544 ? 34.781 -32.867 -61.924 1.00 88.81 544 GLU A N 1
ATOM 4298 C CA . GLU A 1 544 ? 35.038 -32.079 -60.712 1.00 88.81 544 GLU A CA 1
ATOM 4299 C C . GLU A 1 544 ? 33.805 -31.258 -60.294 1.00 88.81 544 GLU A C 1
ATOM 4301 O O . GLU A 1 544 ? 33.432 -31.239 -59.122 1.00 88.81 544 GLU A O 1
ATOM 4306 N N . ILE A 1 545 ? 33.102 -30.652 -61.254 1.00 89.25 545 ILE A N 1
ATOM 4307 C CA . ILE A 1 545 ? 31.837 -29.946 -61.012 1.00 89.25 545 ILE A CA 1
ATOM 4308 C C . ILE A 1 545 ? 30.755 -30.917 -60.527 1.00 89.25 545 ILE A C 1
ATOM 4310 O O . ILE A 1 545 ? 29.997 -30.574 -59.619 1.00 89.25 545 ILE A O 1
ATOM 4314 N N . ALA A 1 546 ? 30.661 -32.119 -61.101 1.00 88.00 546 ALA A N 1
ATOM 4315 C CA . ALA A 1 546 ? 29.716 -33.140 -60.653 1.00 88.00 546 ALA A CA 1
ATOM 4316 C C . ALA A 1 546 ? 30.010 -33.587 -59.213 1.00 88.00 546 ALA A C 1
ATOM 4318 O O . ALA A 1 546 ? 29.089 -33.679 -58.403 1.00 88.00 546 ALA A O 1
ATOM 4319 N N . PHE A 1 547 ? 31.288 -33.774 -58.873 1.00 91.44 547 PHE A N 1
ATOM 4320 C CA . PHE A 1 547 ? 31.716 -34.078 -57.510 1.00 91.44 547 PHE A CA 1
ATOM 4321 C C . PHE A 1 547 ? 31.349 -32.955 -56.530 1.00 91.44 547 PHE A C 1
ATOM 4323 O O . PHE A 1 547 ? 30.735 -33.216 -55.500 1.00 91.44 547 PHE A O 1
ATOM 4330 N N . LEU A 1 548 ? 31.640 -31.694 -56.869 1.00 90.19 548 LEU A N 1
ATOM 4331 C CA . LEU A 1 548 ? 31.287 -30.544 -56.027 1.00 90.19 548 LEU A CA 1
ATOM 4332 C C . LEU A 1 548 ? 29.772 -30.398 -55.838 1.00 90.19 548 LEU A C 1
ATOM 4334 O O . LEU A 1 548 ? 29.322 -30.073 -54.741 1.00 90.19 548 LEU A O 1
ATOM 4338 N N . LYS A 1 549 ? 28.976 -30.667 -56.880 1.00 89.62 549 LYS A N 1
ATOM 4339 C CA . LYS A 1 549 ? 27.509 -30.673 -56.780 1.00 89.62 549 LYS A CA 1
ATOM 4340 C C . LYS A 1 549 ? 27.007 -31.739 -55.807 1.00 89.62 549 LYS A C 1
ATOM 4342 O O . LYS A 1 549 ? 26.107 -31.439 -55.026 1.00 89.62 549 LYS A O 1
ATOM 4347 N N . GLU A 1 550 ? 27.585 -32.940 -55.823 1.00 90.75 550 GLU A N 1
ATOM 4348 C CA . GLU A 1 550 ? 27.197 -34.005 -54.890 1.00 90.75 550 GLU A CA 1
ATOM 4349 C C . GLU A 1 550 ? 27.621 -33.681 -53.450 1.00 90.75 550 GLU A C 1
ATOM 4351 O O . GLU A 1 550 ? 26.837 -33.876 -52.524 1.00 90.75 550 GLU A O 1
ATOM 4356 N N . THR A 1 551 ? 28.802 -33.086 -53.253 1.00 91.19 551 THR A N 1
ATOM 4357 C CA . THR A 1 551 ? 29.255 -32.625 -51.929 1.00 91.19 551 THR A CA 1
ATOM 4358 C C . THR A 1 551 ? 28.329 -31.553 -51.354 1.00 91.19 551 THR A C 1
ATOM 4360 O O . THR A 1 551 ? 27.885 -31.673 -50.215 1.00 91.19 551 THR A O 1
ATOM 4363 N N . ILE A 1 552 ? 27.960 -30.539 -52.146 1.00 89.38 552 ILE A N 1
ATOM 4364 C CA . ILE A 1 552 ? 27.022 -29.491 -51.706 1.00 89.38 552 ILE A CA 1
ATOM 4365 C C . ILE A 1 552 ? 25.654 -30.094 -51.371 1.00 89.38 552 ILE A C 1
ATOM 4367 O O . ILE A 1 552 ? 25.028 -29.709 -50.385 1.00 89.38 552 ILE A O 1
ATOM 4371 N N . LYS A 1 553 ? 25.182 -31.054 -52.172 1.00 92.31 553 LYS A N 1
ATOM 4372 C CA . LYS A 1 553 ? 23.918 -31.748 -51.918 1.00 92.31 553 LYS A CA 1
ATOM 4373 C C . LYS A 1 553 ? 23.949 -32.503 -50.583 1.00 92.31 553 LYS A C 1
ATOM 4375 O O . LYS A 1 553 ? 23.018 -32.341 -49.798 1.00 92.31 553 LYS A O 1
ATOM 4380 N N . MET A 1 554 ? 25.024 -33.242 -50.299 1.00 90.00 554 MET A N 1
ATOM 4381 C CA . MET A 1 554 ? 25.224 -33.934 -49.018 1.00 90.00 554 MET A CA 1
ATOM 4382 C C . MET A 1 554 ? 25.236 -32.955 -47.834 1.00 90.00 554 MET A C 1
ATOM 4384 O O . MET A 1 554 ? 24.514 -33.161 -46.860 1.00 90.00 554 MET A O 1
ATOM 4388 N N . GLU A 1 555 ? 25.971 -31.842 -47.931 1.00 88.50 555 GLU A N 1
ATOM 4389 C CA . GLU A 1 555 ? 26.001 -30.816 -46.876 1.00 88.50 555 GLU A CA 1
ATOM 4390 C C . GLU A 1 555 ? 24.621 -30.171 -46.647 1.00 88.50 555 GLU A C 1
ATOM 4392 O O . GLU A 1 555 ? 24.219 -29.904 -45.509 1.00 88.50 555 GLU A O 1
ATOM 4397 N N . CYS A 1 556 ? 23.854 -29.936 -47.716 1.00 88.88 556 CYS A N 1
ATOM 4398 C CA . CYS A 1 556 ? 22.484 -29.437 -47.617 1.00 88.88 556 CYS A CA 1
ATOM 4399 C C . CYS A 1 556 ? 21.543 -30.448 -46.943 1.00 88.88 556 CYS A C 1
ATOM 4401 O O . CYS A 1 556 ? 20.722 -30.047 -46.113 1.00 88.88 556 CYS A O 1
ATOM 4403 N N . GLU A 1 557 ? 21.659 -31.739 -47.262 1.00 90.88 557 GLU A N 1
ATOM 4404 C CA . GLU A 1 557 ? 20.884 -32.809 -46.625 1.00 90.88 557 GLU A CA 1
ATOM 4405 C C . GLU A 1 557 ? 21.217 -32.930 -45.129 1.00 90.88 557 GLU A C 1
ATOM 4407 O O . GLU A 1 557 ? 20.303 -32.970 -44.301 1.00 90.88 557 GLU A O 1
ATOM 4412 N N . GLU A 1 558 ? 22.497 -32.880 -44.751 1.00 89.62 558 GLU A N 1
ATOM 4413 C CA . GLU A 1 558 ? 22.928 -32.871 -43.347 1.00 89.62 558 GLU A CA 1
ATOM 4414 C C . GLU A 1 558 ? 22.385 -31.656 -42.587 1.00 89.62 558 GLU A C 1
ATOM 4416 O O . GLU A 1 558 ? 21.838 -31.787 -41.485 1.00 89.62 558 GLU A O 1
ATOM 4421 N N . ARG A 1 559 ? 22.456 -30.461 -43.187 1.00 90.50 559 ARG A N 1
ATOM 4422 C CA . ARG A 1 559 ? 21.923 -29.234 -42.581 1.00 90.50 559 ARG A CA 1
ATOM 4423 C C . ARG A 1 559 ? 20.409 -29.304 -42.384 1.00 90.50 559 ARG A C 1
ATOM 4425 O O . ARG A 1 559 ? 19.905 -28.836 -41.362 1.00 90.50 559 ARG A O 1
ATOM 4432 N N . MET A 1 560 ? 19.684 -29.913 -43.320 1.00 88.88 560 MET A N 1
ATOM 4433 C CA . MET A 1 560 ? 18.237 -30.118 -43.219 1.00 88.88 560 MET A CA 1
ATOM 4434 C C . MET A 1 560 ? 17.877 -31.119 -42.111 1.00 88.88 560 MET A C 1
ATOM 4436 O O . MET A 1 560 ? 16.942 -30.887 -41.340 1.00 88.88 560 MET A O 1
ATOM 4440 N N . GLN A 1 561 ? 18.653 -32.196 -41.965 1.00 87.56 561 GLN A N 1
ATOM 4441 C CA . GLN A 1 561 ? 18.498 -33.144 -40.858 1.00 87.56 561 GLN A CA 1
ATOM 4442 C C . GLN A 1 561 ? 18.784 -32.486 -39.502 1.00 87.56 561 GLN A C 1
ATOM 4444 O O . GLN A 1 561 ? 18.034 -32.698 -38.547 1.00 87.56 561 GLN A O 1
ATOM 4449 N N . LEU A 1 562 ? 19.824 -31.651 -39.407 1.00 87.38 562 LEU A N 1
ATOM 4450 C CA . LEU A 1 562 ? 20.146 -30.898 -38.192 1.00 87.38 562 LEU A CA 1
ATOM 4451 C C . LEU A 1 562 ? 19.052 -29.889 -37.832 1.00 87.38 562 LEU A C 1
ATOM 4453 O O . LEU A 1 562 ? 18.660 -29.831 -36.669 1.00 87.38 562 LEU A O 1
ATOM 4457 N N . MET A 1 563 ? 18.510 -29.161 -38.812 1.00 85.69 563 MET A N 1
ATOM 4458 C CA . MET A 1 563 ? 17.345 -28.286 -38.625 1.00 85.69 563 MET A CA 1
ATOM 4459 C C . MET A 1 563 ? 16.136 -29.068 -38.103 1.00 85.69 563 MET A C 1
ATOM 4461 O O . MET A 1 563 ? 15.523 -28.661 -37.124 1.00 85.69 563 MET A O 1
ATOM 4465 N N . THR A 1 564 ? 15.849 -30.238 -38.681 1.00 85.50 564 THR A N 1
ATOM 4466 C CA . THR A 1 564 ? 14.746 -31.111 -38.236 1.00 85.50 564 THR A CA 1
ATOM 4467 C C . THR A 1 564 ? 14.946 -31.589 -36.793 1.00 85.50 564 THR A C 1
ATOM 4469 O O . THR A 1 564 ? 13.997 -31.634 -36.007 1.00 85.50 564 THR A O 1
ATOM 4472 N N . ARG A 1 565 ? 16.189 -31.906 -36.403 1.00 84.25 565 ARG A N 1
ATOM 4473 C CA . ARG A 1 565 ? 16.529 -32.252 -35.014 1.00 84.25 565 ARG A CA 1
ATOM 4474 C C . ARG A 1 565 ? 16.366 -31.055 -34.076 1.00 84.25 565 ARG A C 1
ATOM 4476 O O . ARG A 1 565 ? 15.782 -31.218 -33.009 1.00 84.25 565 ARG A O 1
ATOM 4483 N N . LEU A 1 566 ? 16.819 -29.867 -34.472 1.00 81.56 566 LEU A N 1
ATOM 4484 C CA . LEU A 1 566 ? 16.644 -28.624 -33.711 1.00 81.56 566 LEU A CA 1
ATOM 4485 C C . LEU A 1 566 ? 15.164 -28.313 -33.468 1.00 81.56 566 LEU A C 1
ATOM 4487 O O . LEU A 1 566 ? 14.770 -28.058 -32.333 1.00 81.56 566 LEU A O 1
ATOM 4491 N N . ASP A 1 567 ? 14.341 -28.459 -34.502 1.00 80.00 567 ASP A N 1
ATOM 4492 C CA . ASP A 1 567 ? 12.886 -28.333 -34.439 1.00 80.00 567 ASP A CA 1
ATOM 4493 C C . ASP A 1 567 ? 12.252 -29.349 -33.484 1.00 80.00 567 ASP A C 1
ATOM 4495 O O . ASP A 1 567 ? 11.333 -29.023 -32.729 1.00 80.00 567 ASP A O 1
ATOM 4499 N N . SER A 1 568 ? 12.735 -30.596 -33.504 1.00 78.19 568 SER A N 1
ATOM 4500 C CA . SER A 1 568 ? 12.255 -31.644 -32.600 1.00 78.19 568 SER A CA 1
ATOM 4501 C C . SER A 1 568 ? 12.645 -31.380 -31.142 1.00 78.19 568 SER A C 1
ATOM 4503 O O . SER A 1 568 ? 11.862 -31.668 -30.241 1.00 78.19 568 SER A O 1
ATOM 4505 N N . VAL A 1 569 ? 13.806 -30.763 -30.898 1.00 74.69 569 VAL A N 1
ATOM 4506 C CA . VAL A 1 569 ? 14.243 -30.344 -29.559 1.00 74.69 569 VAL A CA 1
ATOM 4507 C C . VAL A 1 569 ? 13.447 -29.126 -29.093 1.00 74.69 569 VAL A C 1
ATOM 4509 O O . VAL A 1 569 ? 12.960 -29.122 -27.967 1.00 74.69 569 VAL A O 1
ATOM 4512 N N . GLN A 1 570 ? 13.216 -28.132 -29.953 1.00 74.00 570 GLN A N 1
ATOM 4513 C CA . GLN A 1 570 ? 12.364 -26.984 -29.621 1.00 74.00 570 GLN A CA 1
ATOM 4514 C C . GLN A 1 570 ? 10.920 -27.398 -29.324 1.00 74.00 570 GLN A C 1
ATOM 4516 O O . GLN A 1 570 ? 10.310 -26.858 -28.405 1.00 74.00 570 GLN A O 1
ATOM 4521 N N . ARG A 1 571 ? 10.387 -28.398 -30.035 1.00 74.31 571 ARG A N 1
ATOM 4522 C CA . ARG A 1 571 ? 9.066 -28.974 -29.741 1.00 74.31 571 ARG A CA 1
ATOM 4523 C C . ARG A 1 571 ? 9.070 -29.924 -28.534 1.00 74.31 571 ARG A C 1
ATOM 4525 O O . ARG A 1 571 ? 8.041 -30.073 -27.884 1.00 74.31 571 ARG A O 1
ATOM 4532 N N . GLY A 1 572 ? 10.207 -30.542 -28.211 1.00 52.88 572 GLY A N 1
ATOM 4533 C CA . GLY A 1 572 ? 10.374 -31.497 -27.107 1.00 52.88 572 GLY A CA 1
ATOM 4534 C C . GLY A 1 572 ? 10.732 -30.886 -25.745 1.00 52.88 572 GLY A C 1
ATOM 4535 O O . GLY A 1 572 ? 10.636 -31.578 -24.735 1.00 52.88 572 GLY A O 1
ATOM 4536 N N . VAL A 1 573 ? 11.100 -29.600 -25.690 1.00 47.84 573 VAL A N 1
ATOM 4537 C CA . VAL A 1 573 ? 11.356 -28.830 -24.449 1.00 47.84 573 VAL A CA 1
ATOM 4538 C C . VAL A 1 573 ? 10.089 -28.068 -24.003 1.00 47.84 573 VAL A C 1
ATOM 4540 O O . VAL A 1 573 ? 10.134 -27.039 -23.338 1.00 47.84 573 VAL A O 1
ATOM 4543 N N . GLY A 1 574 ? 8.913 -28.601 -24.343 1.00 47.00 574 GLY A N 1
ATOM 4544 C CA . GLY A 1 574 ? 7.652 -28.293 -23.675 1.00 47.00 574 GLY A CA 1
ATOM 4545 C C . GLY A 1 574 ? 7.444 -29.267 -22.517 1.00 47.00 574 GLY A C 1
ATOM 4546 O O . GLY A 1 574 ? 7.289 -30.464 -22.737 1.00 47.00 574 GLY A O 1
ATOM 4547 N N . LEU A 1 575 ? 7.489 -28.745 -21.291 1.00 45.16 575 LEU A N 1
ATOM 4548 C CA . LEU A 1 575 ? 7.087 -29.367 -20.024 1.00 45.16 575 LEU A CA 1
ATOM 4549 C C . LEU A 1 575 ? 6.194 -30.616 -20.185 1.00 45.16 575 LEU A C 1
ATOM 4551 O O . LEU A 1 575 ? 4.996 -30.516 -20.448 1.00 45.16 575 LEU A O 1
ATOM 4555 N N . LYS A 1 576 ? 6.777 -31.800 -19.955 1.00 40.59 576 LYS A N 1
ATOM 4556 C CA . LYS A 1 576 ? 6.018 -33.019 -19.655 1.00 40.59 576 LYS A CA 1
ATOM 4557 C C . LYS A 1 576 ? 5.173 -32.770 -18.401 1.00 40.59 576 LYS A C 1
ATOM 4559 O O . LYS A 1 576 ? 5.705 -32.757 -17.293 1.00 40.59 576 LYS A O 1
ATOM 4564 N N . GLN A 1 577 ? 3.861 -32.630 -18.574 1.00 46.97 577 GLN A N 1
ATOM 4565 C CA . GLN A 1 577 ? 2.899 -33.054 -17.556 1.00 46.97 577 GLN A CA 1
ATOM 4566 C C . GLN A 1 577 ? 3.110 -34.554 -17.268 1.00 46.97 577 GLN A C 1
ATOM 4568 O O . GLN A 1 577 ? 3.396 -35.317 -18.199 1.00 46.97 577 GLN A O 1
ATOM 4573 N N . PRO A 1 578 ? 2.994 -35.007 -16.009 1.00 38.47 578 PRO A N 1
ATOM 4574 C CA . PRO A 1 578 ? 3.087 -36.425 -15.695 1.00 38.47 578 PRO A CA 1
ATOM 4575 C C . PRO A 1 578 ? 1.826 -37.165 -16.185 1.00 38.47 578 PRO A C 1
ATOM 4577 O O . PRO A 1 578 ? 0.730 -36.603 -16.152 1.00 38.47 578 PRO A O 1
ATOM 4580 N N . PRO A 1 579 ? 1.958 -38.421 -16.646 1.00 42.59 579 PRO A N 1
ATOM 4581 C CA . PRO A 1 579 ? 0.856 -39.160 -17.241 1.00 42.59 579 PRO A CA 1
ATOM 4582 C C . PRO A 1 579 ? -0.085 -39.714 -16.168 1.00 42.59 579 PRO A C 1
ATOM 4584 O O . PRO A 1 579 ? 0.348 -40.338 -15.198 1.00 42.59 579 PRO A O 1
ATOM 4587 N N . GLN A 1 580 ? -1.388 -39.549 -16.398 1.00 41.75 580 GLN A N 1
ATOM 4588 C CA . GLN A 1 580 ? -2.426 -40.346 -15.755 1.00 41.75 580 GLN A CA 1
ATOM 4589 C C . GLN A 1 580 ? -2.171 -41.832 -16.044 1.00 41.75 580 GLN A C 1
ATOM 4591 O O . GLN A 1 580 ? -2.144 -42.259 -17.199 1.00 41.75 580 GLN A O 1
ATOM 4596 N N . ARG A 1 581 ? -2.001 -42.627 -14.985 1.00 34.59 581 ARG A N 1
ATOM 4597 C CA . ARG A 1 581 ? -2.089 -44.087 -15.037 1.00 34.59 581 ARG A CA 1
ATOM 4598 C C . ARG A 1 581 ? -3.317 -44.526 -14.255 1.00 34.59 581 ARG A C 1
ATOM 4600 O O . ARG A 1 581 ? -3.367 -44.418 -13.036 1.00 34.59 581 ARG A O 1
ATOM 4607 N N . SER A 1 582 ? -4.286 -45.037 -14.996 1.00 44.88 582 SER A N 1
ATOM 4608 C CA . SER A 1 582 ? -5.356 -45.908 -14.531 1.00 44.88 582 SER A CA 1
ATOM 4609 C C . SER A 1 582 ? -4.785 -47.269 -14.120 1.00 44.88 582 SER A C 1
ATOM 4611 O O . SER A 1 582 ? -4.265 -47.969 -14.988 1.00 44.88 582 SER A O 1
ATOM 4613 N N . VAL A 1 583 ? -4.920 -47.669 -12.852 1.00 34.78 583 VAL A N 1
ATOM 4614 C CA . VAL A 1 583 ? -4.937 -49.083 -12.433 1.00 34.78 583 VAL A CA 1
ATOM 4615 C C . VAL A 1 583 ? -5.885 -49.235 -11.240 1.00 34.78 583 VAL A C 1
ATOM 4617 O O . VAL A 1 583 ? -5.859 -48.445 -10.301 1.00 34.78 583 VAL A O 1
ATOM 4620 N N . GLN A 1 584 ? -6.755 -50.235 -11.350 1.00 37.59 584 GLN A N 1
ATOM 4621 C CA . GLN A 1 584 ? -7.766 -50.662 -10.390 1.00 37.59 584 GLN A CA 1
ATOM 4622 C C . GLN A 1 584 ? -7.161 -51.356 -9.154 1.00 37.59 584 GLN A C 1
ATOM 4624 O O . GLN A 1 584 ? -6.138 -52.021 -9.259 1.00 37.59 584 GLN A O 1
ATOM 4629 N N . GLN A 1 585 ? -7.880 -51.219 -8.033 1.00 40.53 585 GLN A N 1
ATOM 4630 C CA . GLN A 1 585 ? -8.094 -52.175 -6.930 1.00 40.53 585 GLN A CA 1
ATOM 4631 C C . GLN A 1 585 ? -6.935 -53.076 -6.459 1.00 40.53 585 GLN A C 1
ATOM 4633 O O . GLN A 1 585 ? -6.600 -54.056 -7.115 1.00 40.53 585 GLN A O 1
ATOM 4638 N N . ALA A 1 586 ? -6.505 -52.867 -5.210 1.00 31.89 586 ALA A N 1
ATOM 4639 C CA . ALA A 1 586 ? -6.504 -53.911 -4.176 1.00 31.89 586 ALA A CA 1
ATOM 4640 C C . ALA A 1 586 ? -6.371 -53.277 -2.780 1.00 31.89 586 ALA A C 1
ATOM 4642 O O . ALA A 1 586 ? -5.652 -52.301 -2.583 1.00 31.89 586 ALA A O 1
ATOM 4643 N N . GLU A 1 587 ? -7.132 -53.833 -1.848 1.00 40.56 587 GLU A N 1
ATOM 4644 C CA . GLU A 1 587 ? -7.212 -53.523 -0.423 1.00 40.56 587 GLU A CA 1
ATOM 4645 C C . GLU A 1 587 ? -5.879 -53.768 0.304 1.00 40.56 587 GLU A C 1
ATOM 4647 O O . GLU A 1 587 ? -5.161 -54.696 -0.050 1.00 40.56 587 GLU A O 1
ATOM 4652 N N . SER A 1 588 ? -5.597 -52.979 1.349 1.00 36.47 588 SER A N 1
ATOM 4653 C CA . SER A 1 588 ? -5.406 -53.450 2.738 1.00 36.47 588 SER A CA 1
ATOM 4654 C C . SER A 1 588 ? -4.448 -52.557 3.544 1.00 36.47 588 SER A C 1
ATOM 4656 O O . SER A 1 588 ? -3.297 -52.378 3.162 1.00 36.47 588 SER A O 1
ATOM 4658 N N . SER A 1 589 ? -4.968 -52.083 4.682 1.00 36.72 589 SER A N 1
ATOM 4659 C CA . SER A 1 589 ? -4.331 -51.954 6.007 1.00 36.72 589 SER A CA 1
ATOM 4660 C C . SER A 1 589 ? -2.982 -51.238 6.183 1.00 36.72 589 SER A C 1
ATOM 4662 O O . SER A 1 589 ? -1.954 -51.733 5.742 1.00 36.72 589 SER A O 1
ATOM 4664 N N . ASP A 1 590 ? -3.061 -50.184 7.003 1.00 43.84 590 ASP A N 1
ATOM 4665 C CA . ASP A 1 590 ? -2.195 -49.828 8.142 1.00 43.84 590 ASP A CA 1
ATOM 4666 C C . ASP A 1 590 ? -0.674 -49.637 7.989 1.00 43.84 590 ASP A C 1
ATOM 4668 O O . ASP A 1 590 ? 0.017 -50.269 7.206 1.00 43.84 590 ASP A O 1
ATOM 4672 N N . GLU A 1 591 ? -0.179 -48.766 8.876 1.00 41.00 591 GLU A N 1
ATOM 4673 C CA . GLU A 1 591 ? 1.218 -48.412 9.167 1.00 41.00 591 GLU A CA 1
ATOM 4674 C C . GLU A 1 591 ? 1.907 -47.403 8.231 1.00 41.00 591 GLU A C 1
ATOM 4676 O O . GLU A 1 591 ? 2.443 -47.724 7.178 1.00 41.00 591 GLU A O 1
ATOM 4681 N N . SER A 1 592 ? 2.021 -46.153 8.698 1.00 38.31 592 SER A N 1
ATOM 4682 C CA . SER A 1 592 ? 3.335 -45.547 8.991 1.00 38.31 592 SER A CA 1
ATOM 4683 C C . SER A 1 592 ? 3.166 -44.068 9.348 1.00 38.31 592 SER A C 1
ATOM 4685 O O . SER A 1 592 ? 3.202 -43.169 8.507 1.00 38.31 592 SER A O 1
ATOM 4687 N N . ALA A 1 593 ? 3.021 -43.812 10.645 1.00 48.19 593 ALA A N 1
ATOM 4688 C CA . ALA A 1 593 ? 3.102 -42.487 11.250 1.00 48.19 593 ALA A CA 1
ATOM 4689 C C . ALA A 1 593 ? 4.563 -42.005 11.431 1.00 48.19 593 ALA A C 1
ATOM 4691 O O . ALA A 1 593 ? 4.838 -41.255 12.361 1.00 48.19 593 ALA A O 1
ATOM 4692 N N . ASP A 1 594 ? 5.506 -42.413 10.569 1.00 47.81 594 ASP A N 1
ATOM 4693 C CA . ASP A 1 594 ? 6.949 -42.264 10.847 1.00 47.81 594 ASP A CA 1
ATOM 4694 C C . ASP A 1 594 ? 7.753 -41.511 9.766 1.00 47.81 594 ASP A C 1
ATOM 4696 O O . ASP A 1 594 ? 8.977 -41.592 9.675 1.00 47.81 594 ASP A O 1
ATOM 4700 N N . THR A 1 595 ? 7.077 -40.719 8.930 1.00 44.25 595 THR A N 1
ATOM 4701 C CA . THR A 1 595 ? 7.741 -39.875 7.911 1.00 44.25 595 THR A CA 1
ATOM 4702 C C . THR A 1 595 ? 7.583 -38.374 8.134 1.00 44.25 595 THR A C 1
ATOM 4704 O O . THR A 1 595 ? 8.280 -37.588 7.492 1.00 44.25 595 THR A O 1
ATOM 4707 N N . LYS A 1 596 ? 6.760 -37.943 9.100 1.00 46.09 596 LYS A N 1
ATOM 4708 C CA . LYS A 1 596 ? 6.542 -36.513 9.378 1.00 46.09 596 LYS A CA 1
ATOM 4709 C C . LYS A 1 596 ? 7.551 -35.908 10.367 1.00 46.09 596 LYS A C 1
ATOM 4711 O O . LYS A 1 596 ? 7.805 -34.714 10.304 1.00 46.09 596 LYS A O 1
ATOM 4716 N N . VAL A 1 597 ? 8.210 -36.725 11.195 1.00 49.62 597 VAL A N 1
ATOM 4717 C CA . VAL A 1 597 ? 9.197 -36.258 12.196 1.00 49.62 597 VAL A CA 1
ATOM 4718 C C . VAL A 1 597 ? 10.610 -36.081 11.608 1.00 49.62 597 VAL A C 1
ATOM 4720 O O . VAL A 1 597 ? 11.407 -35.294 12.114 1.00 49.62 597 VAL A O 1
ATOM 4723 N N . ARG A 1 598 ? 10.929 -36.729 10.478 1.00 47.25 598 ARG A N 1
ATOM 4724 C CA . ARG A 1 598 ? 12.263 -36.633 9.850 1.00 47.25 598 ARG A CA 1
ATOM 4725 C C . ARG A 1 598 ? 12.483 -35.397 8.974 1.00 47.25 598 ARG A C 1
ATOM 4727 O O . ARG A 1 598 ? 13.636 -35.072 8.703 1.00 47.25 598 ARG A O 1
ATOM 4734 N N . LEU A 1 599 ? 11.426 -34.691 8.560 1.00 47.22 599 LEU A N 1
ATOM 4735 C CA . LEU A 1 599 ? 11.571 -33.470 7.754 1.00 47.22 599 LEU A CA 1
ATOM 4736 C C . LEU A 1 599 ? 11.767 -32.204 8.611 1.00 47.22 599 LEU A C 1
ATOM 4738 O O . LEU A 1 599 ? 12.444 -31.277 8.176 1.00 47.22 599 LEU A O 1
ATOM 4742 N N . GLU A 1 600 ? 11.255 -32.181 9.845 1.00 49.28 600 GLU A N 1
ATOM 4743 C CA . GLU A 1 600 ? 11.426 -31.045 10.770 1.00 49.28 600 GLU A CA 1
ATOM 4744 C C . GLU A 1 600 ? 12.791 -31.038 11.480 1.00 49.28 600 GLU A C 1
ATOM 4746 O O . GLU A 1 600 ? 13.286 -29.977 11.857 1.00 49.28 600 GLU A O 1
ATOM 4751 N N . GLN A 1 601 ? 13.474 -32.184 11.584 1.00 46.66 601 GLN A N 1
ATOM 4752 C CA . GLN A 1 601 ? 14.823 -32.252 12.167 1.00 46.66 601 GLN A CA 1
ATOM 4753 C C . GLN A 1 601 ? 15.953 -31.880 11.190 1.00 46.66 601 GLN A C 1
ATOM 4755 O O . GLN A 1 601 ? 17.048 -31.543 11.636 1.00 46.66 601 GLN A O 1
ATOM 4760 N N . ALA A 1 602 ? 15.704 -31.856 9.875 1.00 46.25 602 ALA A N 1
ATOM 4761 C CA . ALA A 1 602 ? 16.696 -31.423 8.884 1.00 46.25 602 ALA A CA 1
ATOM 4762 C C . ALA A 1 602 ? 16.738 -29.892 8.682 1.00 46.25 602 ALA A C 1
ATOM 4764 O O . ALA A 1 602 ? 17.727 -29.366 8.178 1.00 46.25 602 ALA A O 1
ATOM 4765 N N . LEU A 1 603 ? 15.696 -29.167 9.107 1.00 46.69 603 LEU A N 1
ATOM 4766 C CA . LEU A 1 603 ? 15.589 -27.708 8.956 1.00 46.69 603 LEU A CA 1
ATOM 4767 C C . LEU A 1 603 ? 16.187 -26.909 10.128 1.00 46.69 603 LEU A C 1
ATOM 4769 O O . LEU A 1 603 ? 16.477 -25.729 9.963 1.00 46.69 603 LEU A O 1
ATOM 4773 N N . ASN A 1 604 ? 16.461 -27.550 11.269 1.00 46.12 604 ASN A N 1
ATOM 4774 C CA . ASN A 1 604 ? 17.002 -26.887 12.466 1.00 46.12 604 ASN A CA 1
ATOM 4775 C C . ASN A 1 604 ? 18.522 -27.051 12.674 1.00 46.12 604 ASN A C 1
ATOM 4777 O O . ASN A 1 604 ? 19.052 -26.567 13.669 1.00 46.12 604 ASN A O 1
ATOM 4781 N N . ALA A 1 605 ? 19.247 -27.682 11.742 1.00 43.75 605 ALA A N 1
ATOM 4782 C CA . ALA A 1 605 ? 20.697 -27.907 11.858 1.00 43.75 605 ALA A CA 1
ATOM 4783 C C . ALA A 1 605 ? 21.576 -26.953 11.015 1.00 43.75 605 ALA A C 1
ATOM 4785 O O . ALA A 1 605 ? 22.787 -27.142 10.952 1.00 43.75 605 ALA A O 1
ATOM 4786 N N . VAL A 1 606 ? 21.010 -25.908 10.395 1.00 44.28 606 VAL A N 1
ATOM 4787 C CA . VAL A 1 606 ? 21.771 -24.887 9.634 1.00 44.28 606 VAL A CA 1
ATOM 4788 C C . VAL A 1 606 ? 21.585 -23.499 10.253 1.00 44.28 606 VAL A C 1
ATOM 4790 O O . VAL A 1 606 ? 21.270 -22.517 9.589 1.00 44.28 606 VAL A O 1
ATOM 4793 N N . SER A 1 607 ? 21.771 -23.410 11.567 1.00 49.44 607 SER A N 1
ATOM 4794 C CA . SER A 1 607 ? 21.869 -22.136 12.275 1.00 49.44 607 SER A CA 1
ATOM 4795 C C . SER A 1 607 ? 23.048 -22.191 13.233 1.00 49.44 607 SER A C 1
ATOM 4797 O O . SER A 1 607 ? 22.865 -22.472 14.407 1.00 49.44 607 SER A O 1
ATOM 4799 N N . HIS A 1 608 ? 24.254 -21.999 12.697 1.00 50.38 608 HIS A N 1
ATOM 4800 C CA . HIS A 1 608 ? 25.381 -21.289 13.316 1.00 50.38 608 HIS A CA 1
ATOM 4801 C C . HIS A 1 608 ? 26.637 -21.521 12.469 1.00 50.38 608 HIS A C 1
ATOM 4803 O O . HIS A 1 608 ? 27.307 -22.527 12.629 1.00 50.38 608 HIS A O 1
ATOM 4809 N N . GLU A 1 609 ? 26.898 -20.596 11.541 1.00 46.53 609 GLU A N 1
ATOM 4810 C CA . GLU A 1 609 ? 28.222 -20.097 11.115 1.00 46.53 609 GLU A CA 1
ATOM 4811 C C . GLU A 1 609 ? 28.035 -19.294 9.818 1.00 46.53 609 GLU A C 1
ATOM 4813 O O . GLU A 1 609 ? 28.279 -19.743 8.700 1.00 46.53 609 GLU A O 1
ATOM 4818 N N . ALA A 1 610 ? 27.524 -18.070 9.967 1.00 41.81 610 ALA A N 1
ATOM 4819 C CA . ALA A 1 610 ? 27.401 -17.133 8.860 1.00 41.81 610 ALA A CA 1
ATOM 4820 C C . ALA A 1 610 ? 28.773 -16.512 8.561 1.00 41.81 610 ALA A C 1
ATOM 4822 O O . ALA A 1 610 ? 29.172 -15.511 9.158 1.00 41.81 610 ALA A O 1
ATOM 4823 N N . ALA A 1 611 ? 29.493 -17.090 7.601 1.00 54.09 611 ALA A N 1
ATOM 4824 C CA . ALA A 1 611 ? 30.507 -16.351 6.865 1.00 54.09 611 ALA A CA 1
ATOM 4825 C C . ALA A 1 611 ? 29.809 -15.203 6.102 1.00 54.09 611 ALA A C 1
ATOM 4827 O O . ALA A 1 611 ? 28.806 -15.450 5.425 1.00 54.09 611 ALA A O 1
ATOM 4828 N N . PRO A 1 612 ? 30.298 -13.951 6.181 1.00 51.66 612 PRO A N 1
ATOM 4829 C CA . PRO A 1 612 ? 29.669 -12.838 5.487 1.00 51.66 612 PRO A CA 1
ATOM 4830 C C . PRO A 1 612 ? 29.748 -13.088 3.983 1.00 51.66 612 PRO A C 1
ATOM 4832 O O . PRO A 1 612 ? 30.837 -13.173 3.402 1.00 51.66 612 PRO A O 1
ATOM 4835 N N . THR A 1 613 ? 28.577 -13.219 3.365 1.00 69.00 613 THR A N 1
ATOM 4836 C CA . THR A 1 613 ? 28.424 -13.389 1.924 1.00 69.00 613 THR A CA 1
ATOM 4837 C C . THR A 1 613 ? 29.145 -12.252 1.204 1.00 69.00 613 THR A C 1
ATOM 4839 O O . THR A 1 613 ? 29.153 -11.102 1.653 1.00 69.00 613 THR A O 1
ATOM 4842 N N . ALA A 1 614 ? 29.776 -12.564 0.069 1.00 59.56 614 ALA A N 1
ATOM 4843 C CA . ALA A 1 614 ? 30.549 -11.616 -0.741 1.00 59.56 614 ALA A CA 1
ATOM 4844 C C . ALA A 1 614 ? 29.790 -10.302 -1.034 1.00 59.56 614 ALA A C 1
ATOM 4846 O O . ALA A 1 614 ? 30.399 -9.244 -1.189 1.00 59.56 614 ALA A O 1
ATOM 4847 N N . TYR A 1 615 ? 28.458 -10.358 -1.011 1.00 58.75 615 TYR A N 1
ATOM 4848 C CA . TYR A 1 615 ? 27.557 -9.222 -1.123 1.00 58.75 615 TYR A CA 1
ATOM 4849 C C . TYR A 1 615 ? 27.655 -8.219 0.046 1.00 58.75 615 TYR A C 1
ATOM 4851 O O . TYR A 1 615 ? 27.757 -7.015 -0.186 1.00 58.75 615 TYR A O 1
ATOM 4859 N N . GLN A 1 616 ? 27.719 -8.680 1.301 1.00 68.19 616 GLN A N 1
ATOM 4860 C CA . GLN A 1 616 ? 27.905 -7.795 2.462 1.00 68.19 616 GLN A CA 1
ATOM 4861 C C . GLN A 1 616 ? 29.291 -7.135 2.469 1.00 68.19 616 GLN A C 1
ATOM 4863 O O . GLN A 1 616 ? 29.407 -5.959 2.816 1.00 68.19 616 GLN A O 1
ATOM 4868 N N . LYS A 1 617 ? 30.339 -7.840 2.012 1.00 69.88 617 LYS A N 1
ATOM 4869 C CA . LYS A 1 617 ? 31.677 -7.245 1.831 1.00 69.88 617 LYS A CA 1
ATOM 4870 C C . LYS A 1 617 ? 31.689 -6.177 0.731 1.00 69.88 617 LYS A C 1
ATOM 4872 O O . LYS A 1 617 ? 32.299 -5.126 0.921 1.00 69.88 617 LYS A O 1
ATOM 4877 N N . LEU A 1 618 ? 30.977 -6.398 -0.374 1.00 70.25 618 LEU A N 1
ATOM 4878 C CA . LEU A 1 618 ? 30.826 -5.412 -1.451 1.00 70.25 618 LEU A CA 1
ATOM 4879 C C . LEU A 1 618 ? 30.067 -4.159 -0.993 1.00 70.25 618 LEU A C 1
ATOM 4881 O O . LEU A 1 618 ? 30.512 -3.044 -1.270 1.00 70.25 618 LEU A O 1
ATOM 4885 N N . MET A 1 619 ? 28.988 -4.323 -0.225 1.00 76.06 619 MET A N 1
ATOM 4886 C CA . MET A 1 619 ? 28.225 -3.196 0.324 1.00 76.06 619 MET A CA 1
ATOM 4887 C C . MET A 1 619 ? 29.026 -2.405 1.367 1.00 76.06 619 MET A C 1
ATOM 4889 O O . MET A 1 619 ? 29.024 -1.172 1.342 1.00 76.06 619 MET A O 1
ATOM 4893 N N . ALA A 1 620 ? 29.796 -3.084 2.223 1.00 75.00 620 ALA A N 1
ATOM 4894 C CA . ALA A 1 620 ? 30.695 -2.426 3.170 1.00 75.00 620 ALA A CA 1
ATOM 4895 C C . ALA A 1 620 ? 31.817 -1.644 2.456 1.00 75.00 620 ALA A C 1
ATOM 4897 O O . ALA A 1 620 ? 32.097 -0.498 2.814 1.00 75.00 620 ALA A O 1
ATOM 4898 N N . MET A 1 621 ? 32.417 -2.197 1.392 1.00 72.94 621 MET A N 1
ATOM 4899 C CA . MET A 1 621 ? 33.424 -1.479 0.595 1.00 72.94 621 MET A CA 1
ATOM 4900 C C . MET A 1 621 ? 32.828 -0.281 -0.160 1.00 72.94 621 MET A C 1
ATOM 4902 O O . MET A 1 621 ? 33.474 0.767 -0.248 1.00 72.94 621 MET A O 1
ATOM 4906 N N . ALA A 1 622 ? 31.594 -0.386 -0.661 1.00 72.06 622 ALA A N 1
ATOM 4907 C CA . ALA A 1 622 ? 30.895 0.726 -1.305 1.00 72.06 622 ALA A CA 1
ATOM 4908 C C . ALA A 1 622 ? 30.588 1.867 -0.316 1.00 72.06 622 ALA A C 1
ATOM 4910 O O . ALA A 1 622 ? 30.807 3.039 -0.641 1.00 72.06 622 ALA A O 1
ATOM 4911 N N . ALA A 1 623 ? 30.174 1.539 0.913 1.00 74.75 623 ALA A N 1
ATOM 4912 C CA . ALA A 1 623 ? 29.929 2.517 1.973 1.00 74.75 623 ALA A CA 1
ATOM 4913 C C . ALA A 1 623 ? 31.215 3.257 2.389 1.00 74.75 623 ALA A C 1
ATOM 4915 O O . ALA A 1 623 ? 31.223 4.488 2.482 1.00 74.75 623 ALA A O 1
ATOM 4916 N N . VAL A 1 624 ? 32.334 2.538 2.534 1.00 80.12 624 VAL A N 1
ATOM 4917 C CA . VAL A 1 624 ? 33.647 3.136 2.843 1.00 80.12 624 VAL A CA 1
ATOM 4918 C C . VAL A 1 624 ? 34.124 4.051 1.708 1.00 80.12 624 VAL A C 1
ATOM 4920 O O . VAL A 1 624 ? 34.609 5.158 1.959 1.00 80.12 624 VAL A O 1
ATOM 4923 N N . LYS A 1 625 ? 33.919 3.656 0.444 1.00 76.12 625 LYS A N 1
ATOM 4924 C CA . LYS A 1 625 ? 34.303 4.462 -0.727 1.00 76.12 625 LYS A CA 1
ATOM 4925 C C . LYS A 1 625 ? 33.452 5.733 -0.863 1.00 76.12 625 LYS A C 1
ATOM 4927 O O . LYS A 1 625 ? 33.975 6.776 -1.261 1.00 76.12 625 LYS A O 1
ATOM 4932 N N . LYS A 1 626 ? 32.169 5.681 -0.483 1.00 77.19 626 LYS A N 1
ATOM 4933 C CA . LYS A 1 626 ? 31.273 6.852 -0.439 1.00 77.19 626 LYS A CA 1
ATOM 4934 C C . LYS A 1 626 ? 31.662 7.817 0.689 1.00 77.19 626 LYS A C 1
ATOM 4936 O O . LYS A 1 626 ? 31.746 9.021 0.451 1.00 77.19 626 LYS A O 1
ATOM 4941 N N . GLY A 1 627 ? 32.008 7.298 1.869 1.00 79.31 627 GLY A N 1
ATOM 4942 C CA . GLY A 1 627 ? 32.519 8.101 2.987 1.00 79.31 627 GLY A CA 1
ATOM 4943 C C . GLY A 1 627 ? 33.852 8.799 2.682 1.00 79.31 627 GLY A C 1
ATOM 4944 O O . GLY A 1 627 ? 34.031 9.969 3.020 1.00 79.31 627 GLY A O 1
ATOM 4945 N N . ALA A 1 628 ? 34.770 8.126 1.979 1.00 77.31 628 ALA A N 1
ATOM 4946 C CA . ALA A 1 628 ? 36.046 8.714 1.564 1.00 77.31 628 ALA A CA 1
ATOM 4947 C C . ALA A 1 628 ? 35.867 9.853 0.543 1.00 77.31 628 ALA A C 1
ATOM 4949 O O . ALA A 1 628 ? 36.504 10.898 0.680 1.00 77.31 628 ALA A O 1
ATOM 4950 N N . LYS A 1 629 ? 34.954 9.699 -0.430 1.00 73.00 629 LYS A N 1
ATOM 4951 C CA . LYS A 1 629 ? 34.630 10.758 -1.403 1.00 73.00 629 LYS A CA 1
ATOM 4952 C C . LYS A 1 629 ? 33.988 11.983 -0.749 1.00 73.00 629 LYS A C 1
ATOM 4954 O O . LYS A 1 629 ? 34.345 13.102 -1.104 1.00 73.00 629 LYS A O 1
ATOM 4959 N N . LEU A 1 630 ? 33.105 11.791 0.233 1.00 75.06 630 LEU A N 1
ATOM 4960 C CA . LEU A 1 630 ? 32.495 12.900 0.979 1.00 75.06 630 LEU A CA 1
ATOM 4961 C C . LEU A 1 630 ? 33.525 13.661 1.826 1.00 75.06 630 LEU A C 1
ATOM 4963 O O . LEU A 1 630 ? 33.514 14.888 1.837 1.00 75.06 630 LEU A O 1
ATOM 4967 N N . LYS A 1 631 ? 34.480 12.961 2.454 1.00 77.81 631 LYS A N 1
ATOM 4968 C CA . LYS A 1 631 ? 35.596 13.612 3.165 1.00 77.81 631 LYS A CA 1
ATOM 4969 C C . LYS A 1 631 ? 36.536 14.369 2.219 1.00 77.81 631 LYS A C 1
ATOM 4971 O O . LYS A 1 631 ? 37.029 15.431 2.584 1.00 77.81 631 LYS A O 1
ATOM 4976 N N . GLN A 1 632 ? 36.765 13.866 1.005 1.00 71.31 632 GLN A N 1
ATOM 4977 C CA . GLN A 1 632 ? 37.569 14.559 -0.010 1.00 71.31 632 GLN A CA 1
ATOM 4978 C C . GLN A 1 632 ? 36.859 15.801 -0.574 1.00 71.31 632 GLN A C 1
ATOM 4980 O O . GLN A 1 632 ? 37.511 16.816 -0.802 1.00 71.31 632 GLN A O 1
ATOM 4985 N N . ALA A 1 633 ? 35.535 15.740 -0.748 1.00 67.81 633 ALA A N 1
ATOM 4986 C CA . ALA A 1 633 ? 34.717 16.881 -1.154 1.00 67.81 633 ALA A CA 1
ATOM 4987 C C . ALA A 1 633 ? 34.657 17.960 -0.058 1.00 67.81 633 ALA A C 1
ATOM 4989 O O . ALA A 1 633 ? 34.852 19.135 -0.349 1.00 67.81 633 ALA A O 1
ATOM 4990 N N . ALA A 1 634 ? 34.507 17.565 1.211 1.00 72.00 634 ALA A N 1
ATOM 4991 C CA . ALA A 1 634 ? 34.541 18.493 2.342 1.00 72.00 634 ALA A CA 1
ATOM 4992 C C . ALA A 1 634 ? 35.903 19.200 2.483 1.00 72.00 634 ALA A C 1
ATOM 4994 O O . ALA A 1 634 ? 35.951 20.389 2.780 1.00 72.00 634 ALA A O 1
ATOM 4995 N N . LYS A 1 635 ? 37.010 18.498 2.203 1.00 73.62 635 LYS A N 1
ATOM 4996 C CA . LYS A 1 635 ? 38.365 19.072 2.250 1.00 73.62 635 LYS A CA 1
ATOM 4997 C C . LYS A 1 635 ? 38.667 20.018 1.080 1.00 73.62 635 LYS A C 1
ATOM 4999 O O . LYS A 1 635 ? 39.509 20.894 1.222 1.00 73.62 635 LYS A O 1
ATOM 5004 N N . LYS A 1 636 ? 37.981 19.857 -0.059 1.00 68.12 636 LYS A N 1
ATOM 5005 C CA . LYS A 1 636 ? 38.057 20.779 -1.207 1.00 68.12 636 LYS A CA 1
ATOM 5006 C C . LYS A 1 636 ? 37.247 22.063 -1.017 1.00 68.12 636 LYS A C 1
ATOM 5008 O O . LYS A 1 636 ? 37.554 23.034 -1.686 1.00 68.12 636 LYS A O 1
ATOM 5013 N N . ASN A 1 637 ? 36.267 22.068 -0.115 1.00 61.81 637 ASN A N 1
ATOM 5014 C CA . ASN A 1 637 ? 35.462 23.251 0.213 1.00 61.81 637 ASN A CA 1
ATOM 5015 C C . ASN A 1 637 ? 36.013 24.049 1.416 1.00 61.81 637 ASN A C 1
ATOM 5017 O O . ASN A 1 637 ? 35.356 24.972 1.885 1.00 61.81 637 ASN A O 1
ATOM 5021 N N . GLN A 1 638 ? 37.183 23.673 1.946 1.00 58.06 638 GLN A N 1
ATOM 5022 C CA . GLN A 1 638 ? 37.880 24.372 3.039 1.00 58.06 638 GLN A CA 1
ATOM 5023 C C . GLN A 1 638 ? 39.212 25.013 2.600 1.00 58.06 638 GLN A C 1
ATOM 5025 O O . GLN A 1 638 ? 39.975 25.475 3.446 1.00 58.06 638 GLN A O 1
ATOM 5030 N N . ILE A 1 639 ? 39.489 25.032 1.296 1.00 46.91 639 ILE A N 1
ATOM 5031 C CA . ILE A 1 639 ? 40.547 25.821 0.648 1.00 46.91 639 ILE A CA 1
ATOM 5032 C C . ILE A 1 639 ? 39.827 26.813 -0.254 1.00 46.91 639 ILE A C 1
ATOM 5034 O O . ILE A 1 639 ? 40.235 27.993 -0.259 1.00 46.91 639 ILE A O 1
#

InterPro domains:
  IPR038799 Protein LEKR1 [PTHR34251] (21-420)

Solvent-accessible surface area (backbone atoms only — not comparable to full-atom values): 35974 Å² total; per-residue (Å²): 134,87,79,84,82,85,75,86,81,79,79,73,83,84,71,86,86,72,92,64,86,76,75,59,67,81,68,72,72,55,53,74,80,76,47,30,41,93,89,74,67,55,25,57,62,58,52,52,53,48,52,50,50,52,53,49,51,55,48,50,51,52,52,50,49,54,49,50,51,47,65,60,48,48,61,55,51,52,53,51,48,54,53,50,52,50,54,51,49,54,51,50,53,51,50,50,53,52,50,51,52,52,50,49,53,51,49,53,51,50,50,50,52,52,50,51,51,52,51,50,52,49,51,53,51,50,52,51,52,50,52,52,49,50,53,51,50,53,51,51,51,54,49,50,54,48,51,51,55,49,53,55,51,51,53,51,52,54,50,51,51,54,50,50,53,50,50,53,50,50,52,50,49,53,58,48,61,75,76,47,58,90,74,44,66,76,58,47,66,70,50,47,66,59,46,70,56,53,47,56,56,51,49,49,52,50,47,51,51,49,51,51,51,48,52,50,53,51,50,54,50,49,52,53,49,53,49,53,52,49,53,51,50,52,53,50,52,52,51,52,50,50,52,52,53,53,52,51,52,50,51,51,51,50,51,53,51,52,51,52,51,51,54,51,47,52,52,50,53,53,51,49,52,52,53,53,51,50,52,53,51,52,52,52,53,50,51,54,50,53,51,50,52,49,53,52,52,52,54,50,52,52,51,52,52,51,52,52,50,51,52,50,51,53,50,51,52,50,53,51,52,51,53,53,51,52,52,53,54,49,51,52,50,55,52,51,53,51,54,56,51,56,55,58,61,70,75,68,82,87,89,82,83,80,82,48,59,74,55,45,48,57,48,44,52,52,44,46,50,48,48,48,47,50,49,52,48,49,48,50,50,51,50,49,51,47,49,52,49,48,54,51,48,51,52,48,52,52,50,51,48,53,52,51,53,51,50,53,48,52,53,48,51,53,49,55,47,51,53,49,51,55,53,48,54,52,49,52,50,52,50,50,51,51,52,53,50,52,50,52,50,51,51,49,53,50,50,51,51,52,53,50,52,51,52,54,51,51,52,52,51,50,50,52,51,51,51,53,48,51,55,49,54,48,52,51,49,51,49,52,53,50,49,51,53,51,51,51,51,51,47,52,52,51,53,50,51,49,52,51,48,52,51,49,51,52,50,48,52,53,49,52,53,59,68,66,50,86,78,89,76,81,92,82,86,88,73,81,68,57,60,58,52,52,52,53,51,48,54,50,50,52,52,51,50,50,50,51,51,51,52,53,49,51,54,52,52,51,51,51,52,50,50,53,49,50,53,50,47,67,65,63,72,54,83,80,75,81,80,90,76,92,79,81,88,82,89,82,82,87,89,78,95,75,67,72,69,66,62,64,62,68,70,71,76,82,79,86,81,86,72,82,51,72,63,58,56,51,52,53,52,50,52,54,53,52,54,52,50,52,53,54,52,56,58,63,74,75,113

Organism: NCBI:txid246404

Sequence (639 aa):
MEQPSYVPVTVNSSALITDCRPLPEDIATLDDCDTGCEYCGVSYLLLSKYNRIVAHVSKLEKELETLKMYAVDHPLLLASHAALEQSFKESVDANSSLSEDLAHQKDECGQAIRGMHELQLRYTRLTHDYETLITRNTWMDDSLKSQIRSLVRSLAFWKDDVVSLKEQLFDLRNAYVEDWRPSFEDAIANVSMDIMVAVPAMIETQVQAKVSKIAALTKEKMLSMEEEIADLKDEISESNRQCALLSEQMQEATRQFDECLNSQKTESESSSARVEEEIKSLKSTIHDLEHSIQCLKSQKLELEHALNHEKTLSLSTTASMKCLIQEKESELRALNASFENERKAMEQGGNTAVGKVNRALAQKDVEIHKLNGIVTEQKSTIEKMKEERGLTIEAHQSRIKQLQDKYQEMLKEAGDKKEKDIKSDAFEMDLKAKFEAEKIELLTVQKANFQKQLSELQAKLQSQIDAARITRDQAVSDSKRKIGKLEEESQLKLDKLKSENDQLKTRIVALELKAAEPQHVPESAPNGLQAGKLASEISRRDAEIAFLKETIKMECEERMQLMTRLDSVQRGVGLKQPPQRSVQQAESSDESADTKVRLEQALNAVSHEAAPTAYQKLMAMAAVKKGAKLKQAAKKNQI

Radius of gyration: 69.19 Å; Cα contacts (8 Å, |Δi|>4): 22; chains: 1; bounding box: 143×80×223 Å

Foldseek 3Di:
DDDDDDDDPPDPPPPPPPPDDDDPPVLVPDDQQRQQDPVPRDRPVNVVVVVVVVVVVVVVVVVVVVVVVCVVVVVVVVVVVVVVVVVVVVVVVVVVVVVVVVVVVVVVVVVVVVVVVVVVVVVVVVVVVVVVVVVVVVVVVVVVVVVVVVVVVVVVVVVVVVVVVVVVVVVVVVVCVPPCVVPCPVVCVVVVVVCVPPVCVVCVVVVVVVVVVCVVVVVVVVVVVVVVVVVVVVVVVVVVVVVVVVVVVVVVVVVVVVVVVVVVVVVVVVVVVVVVVVVVVVVVVVVVVVVVVVVVVVVVVVVVVVVVVVVVVVVVVVVVVVVVVVVVVVVVVVVVVVVVVVVVVVVDDDDDDDVCPVVVVVVVVVVVVVVVVVVVVVVVVVVVVVVVVVVVVVVVVVVVVVVVVVVVVVVVVVVVVVVVVVVVVVVVVVVVVVVVVVVVVVVVVVVVVVVVVVVVVVVVVVVVVVVVVVVVVVVVVVVVVVVVVVVVVVVVVVVVVVVVVVVVVVVVVVVVVVVVPDDDDDDDDDDPPVVVVVVVVVVVVVVVVVVVVVVVVVVVVVVVVVVVVVVVVVVVPPDDDDDDDDDDDDDDDDDDPDPPVVVVVVVPPPPDDDDPPVVVVVVVVVVVVVVVVVVVVVVVVVD

Secondary structure (DSSP, 8-state):
-PPP--------TTS----SPPPPHHHHTS-TTTSB-TTT--BHHHHHHHHHHHHHHHHHHHHHHHHHHHHHHHHHHHHHHHHHHHHHHHHHHHHHHHHHHHHHHHHHHHHHHHHHHHHHHHHHHHHHHHHHHHHHHHHHHHHHHHHHHHHHHHHHHHHHHHHHHHHHHHHHHHHHHHHSHHHHHHHHHHHHHHHHHHHHHHHHHHHHHHHHHHHHHHHHHHHHHHHHHHHHHHHHHHHHHHHHHHHHHHHHHHHHHHHHHHHHHHHHHHHHHHHHHHHHHHHHHHHHHHHHHHHHHHHHHHHHHHHHHHHHHHHHHHHHHHHHHHHHHHHHHHHHHHHHHHHHHHSS-----SSSHHHHHHHHHHHHHHHHHHHHHHHHHHHHHHHHHHHHHHHHHHHHHHHHHHHHHHHHHHHHHHHHHHHHHHHHHHHHHHHHHHHHHHHHHHHHHHHHHHHHHHHHHHHHHHHHHHHHHHHHHHHHHHHHHHHHHHHHHHHHHHHHHHHHHHHHHHHHHHHSS----------TTHHHHHHHHHHHHHHHHHHHHHHHHHHHHHHHHHHHHHHHHHHH-S--PPPP--------------SSHHHHSSSSS--S--PPPHHHHHHHHHHHHHHHHHHHHHHHT--

Mean predicted aligned error: 23.59 Å